Protein AF-A0A0C1K134-F1 (afdb_monomer_lite)

Foldseek 3Di:
DDDDDPPVPDDPVVVLVVLVVCVPDDPVRVVVVVVVVVVCPPCVVVDDDLLVVLVSPDPVCNVVVVVVLVVVLVVLVVDDDDPDDDADLVNSLVNLLSQCLVCVVVVPVVSNLVSLLVLLSSLVSVLDLLSLLLSLLSLLLSLQPDDPVVNVVSLVSLLSSLQSLLVVLVWDRDDSVVSSVLLVCLLVLLVVLVVVLVVLVVVCPDDHDPVSVLVSLQVLLVSVLVSLVVLLVVLCNGHPDQPFFKFKKWWDCSLVSNDDSFDETFMFMAGADDDPVNVSNVVSSLSSSQSSQSSSSQDHSLLSLDPSCVSSVDDRPRGHRGYHHFGLNDQLDTQSGQCRNVPDDGRHYHLLVLLCCLAADPVRHHNCVVRVCSNVGLQRIDTRDTDVVSVVSSVVSNVVRVVVVVVVVVVVVVD

Sequence (415 aa):
MRPIYPLTTLPLEIFQQIFYSFSKLTEGELRKILDVRSCARVFTQHMPNNVKFLQLYQPEKVQSYLDKLSNYLDKTLSSSGENNTFLSVDRLEEDYTHVLKLAIQKEDPIQIRLCIEKLGDIYLIKGTTQTLLQAAGLYNYALHDSTSEEQAIIKEKLSKVEILLSKACKGEPVDILIIKKQFENNREGLKKFRDEIEKKIQTLGSDPSSEEVRELFGEITQQIKILFRYLTIQVFDNLGPPPCEYAMLGFGSLAREEMTPYSDLEFGILIQEDTGENREYFKCFTTLLHLKVINLGETILPALDIPCIRKANFFDSVTPRGFAFDGEGVQGKGCKTPFGNRQTFELIQTPEKMAQYVGKDEKGKWWHEKEPHLPMELLTFTHLLGNLALTKEYREALKKNLIFIAKKASLFANT

pLDDT: mean 82.47, std 19.14, range [28.52, 98.75]

Structure (mmCIF, N/CA/C/O backbone):
data_AF-A0A0C1K134-F1
#
_entry.id   AF-A0A0C1K134-F1
#
loop_
_atom_site.group_PDB
_atom_site.id
_atom_site.type_symbol
_atom_site.label_atom_id
_atom_site.label_alt_id
_atom_site.label_comp_id
_atom_site.label_asym_id
_atom_site.label_entity_id
_atom_site.label_seq_id
_atom_site.pdbx_PDB_ins_code
_atom_site.Cartn_x
_atom_site.Cartn_y
_atom_site.Cartn_z
_atom_site.occupancy
_atom_site.B_iso_or_equiv
_atom_site.auth_seq_id
_atom_site.auth_comp_id
_atom_site.auth_asym_id
_atom_site.auth_atom_id
_atom_site.pdbx_PDB_model_num
ATOM 1 N N . MET A 1 1 ? -65.661 -17.838 10.393 1.00 34.66 1 MET A N 1
ATOM 2 C CA . MET A 1 1 ? -65.238 -16.443 10.147 1.00 34.66 1 MET A CA 1
ATOM 3 C C . MET A 1 1 ? -63.901 -16.220 10.838 1.00 34.66 1 MET A C 1
ATOM 5 O O . MET A 1 1 ? -63.856 -16.262 12.058 1.00 34.66 1 MET A O 1
ATOM 9 N N . ARG A 1 2 ? -62.804 -16.091 10.082 1.00 28.52 2 ARG A N 1
ATOM 10 C CA . ARG A 1 2 ? -61.510 -15.630 10.614 1.00 28.52 2 ARG A CA 1
ATOM 11 C C . ARG A 1 2 ? -61.430 -14.121 10.366 1.00 28.52 2 ARG A C 1
ATOM 13 O O . ARG A 1 2 ? -61.712 -13.732 9.233 1.00 28.52 2 ARG A O 1
ATOM 20 N N . PRO A 1 3 ? -61.063 -13.280 11.344 1.00 38.12 3 PRO A N 1
ATOM 21 C CA . PRO A 1 3 ? -60.779 -11.888 11.049 1.00 38.12 3 PRO A CA 1
ATOM 22 C C . PRO A 1 3 ? -59.442 -11.810 10.307 1.00 38.12 3 PRO A C 1
ATOM 24 O O . PRO A 1 3 ? -58.413 -12.269 10.800 1.00 38.12 3 PRO A O 1
ATOM 27 N N . ILE A 1 4 ? -59.487 -11.254 9.099 1.00 40.88 4 ILE A N 1
ATOM 28 C CA . ILE A 1 4 ? -58.330 -10.850 8.305 1.00 40.88 4 ILE A CA 1
ATOM 29 C C . ILE A 1 4 ? -58.172 -9.352 8.553 1.00 40.88 4 ILE A C 1
ATOM 31 O O . ILE A 1 4 ? -58.860 -8.547 7.937 1.00 40.88 4 ILE A O 1
ATOM 35 N N . TYR A 1 5 ? -57.282 -8.985 9.466 1.00 39.69 5 TYR A N 1
ATOM 36 C CA . TYR A 1 5 ? -56.661 -7.666 9.440 1.00 39.69 5 TYR A CA 1
ATOM 37 C C . TYR A 1 5 ? -55.165 -7.903 9.268 1.00 39.69 5 TYR A C 1
ATOM 39 O O . TYR A 1 5 ? -54.507 -8.346 10.213 1.00 39.69 5 TYR A O 1
ATOM 47 N N . PRO A 1 6 ? -54.612 -7.715 8.059 1.00 47.97 6 PRO A N 1
ATOM 48 C CA . PRO A 1 6 ? -53.181 -7.803 7.886 1.00 47.97 6 PRO A CA 1
ATOM 49 C C . PRO A 1 6 ? -52.570 -6.589 8.591 1.00 47.97 6 PRO A C 1
ATOM 51 O O . PRO A 1 6 ? -52.974 -5.450 8.368 1.00 47.97 6 PRO A O 1
ATOM 54 N N . LEU A 1 7 ? -51.574 -6.833 9.444 1.00 42.62 7 LEU A N 1
ATOM 55 C CA . LEU A 1 7 ? -50.793 -5.810 10.161 1.00 42.62 7 LEU A CA 1
ATOM 56 C C . LEU A 1 7 ? -50.181 -4.730 9.237 1.00 42.62 7 LEU A C 1
ATOM 58 O O . LEU A 1 7 ? -49.643 -3.738 9.715 1.00 42.62 7 LEU A O 1
ATOM 62 N N . THR A 1 8 ? -50.278 -4.909 7.919 1.00 41.19 8 THR A N 1
ATOM 63 C CA . THR A 1 8 ? -49.861 -3.988 6.859 1.00 41.19 8 THR A CA 1
ATOM 64 C C . THR A 1 8 ? -50.733 -2.737 6.726 1.00 41.19 8 THR A C 1
ATOM 66 O O . THR A 1 8 ? -50.369 -1.851 5.965 1.00 41.19 8 THR A O 1
ATOM 69 N N . THR A 1 9 ? -51.876 -2.640 7.415 1.00 43.28 9 THR A N 1
ATOM 70 C CA . THR A 1 9 ? -52.763 -1.457 7.358 1.00 43.28 9 THR A CA 1
ATOM 71 C C . THR A 1 9 ? -52.692 -0.572 8.604 1.00 43.28 9 THR A C 1
ATOM 73 O O . THR A 1 9 ? -53.527 0.316 8.768 1.00 43.28 9 THR A O 1
ATOM 76 N N . LEU A 1 10 ? -51.750 -0.824 9.518 1.00 45.88 10 LEU A N 1
ATOM 77 C CA . LEU A 1 10 ? -51.631 -0.036 10.744 1.00 45.88 10 LEU A CA 1
ATOM 78 C C . LEU A 1 10 ? -50.972 1.335 10.473 1.00 45.88 10 LEU A C 1
ATOM 80 O O . LEU A 1 10 ? -49.941 1.381 9.799 1.00 45.88 10 LEU A O 1
ATOM 84 N N . PRO A 1 11 ? -51.522 2.439 11.019 1.00 48.72 11 PRO A N 1
ATOM 85 C CA . PRO A 1 11 ? -50.916 3.769 10.953 1.00 48.72 11 PRO A CA 1
ATOM 86 C C . PRO A 1 11 ? -49.508 3.815 11.561 1.00 48.72 11 PRO A C 1
ATOM 88 O O . PRO A 1 11 ? -49.197 3.080 12.505 1.00 48.72 11 PRO A O 1
ATOM 91 N N . LEU A 1 12 ? -48.663 4.717 11.051 1.00 44.84 12 LEU A N 1
ATOM 92 C CA . LEU A 1 12 ? -47.276 4.892 11.498 1.00 44.84 12 LEU A CA 1
ATOM 93 C C . LEU A 1 12 ? -47.184 5.189 13.006 1.00 44.84 12 LEU A C 1
ATOM 95 O O . LEU A 1 12 ? -46.259 4.706 13.661 1.00 44.84 12 LEU A O 1
ATOM 99 N N . GLU A 1 13 ? -48.159 5.905 13.579 1.00 45.44 13 GLU A N 1
ATOM 100 C CA . GLU A 1 13 ? -48.188 6.199 15.017 1.00 45.44 13 GLU A CA 1
ATOM 101 C C . GLU A 1 13 ? -48.398 4.933 15.868 1.00 45.44 13 GLU A C 1
ATOM 103 O O . GLU A 1 13 ? -47.839 4.816 16.961 1.00 45.44 13 GLU A O 1
ATOM 108 N N . ILE A 1 14 ? -49.143 3.942 15.361 1.00 49.22 14 ILE A N 1
ATOM 109 C CA . ILE A 1 14 ? -49.343 2.658 16.053 1.00 49.22 14 ILE A CA 1
ATOM 110 C C . ILE A 1 14 ? -48.070 1.814 15.996 1.00 49.22 14 ILE A C 1
ATOM 112 O O . ILE A 1 14 ? -47.698 1.196 16.993 1.00 49.22 14 ILE A O 1
ATOM 116 N N . PHE A 1 15 ? -47.344 1.832 14.875 1.00 48.91 15 PHE A N 1
ATOM 117 C CA . PHE A 1 15 ? -46.027 1.198 14.809 1.00 48.91 15 PHE A CA 1
ATOM 118 C C . PHE A 1 15 ? -45.049 1.827 15.805 1.00 48.91 15 PHE A C 1
ATOM 120 O O . PHE A 1 15 ? -44.388 1.099 16.541 1.00 48.91 15 PHE A O 1
ATOM 127 N N . GLN A 1 16 ? -44.994 3.157 15.895 1.00 44.03 16 GLN A N 1
ATOM 128 C CA . GLN A 1 16 ? -44.152 3.851 16.874 1.00 44.03 16 GLN A CA 1
ATOM 129 C C . GLN A 1 16 ? -44.512 3.464 18.317 1.00 44.03 16 GLN A C 1
ATOM 131 O O . GLN A 1 16 ? -43.620 3.145 19.099 1.00 44.03 16 GLN A O 1
ATOM 136 N N . GLN A 1 17 ? -45.802 3.388 18.654 1.00 46.78 17 GLN A N 1
ATOM 137 C CA . GLN A 1 17 ? -46.289 2.913 19.959 1.00 46.78 17 GLN A CA 1
ATOM 138 C C . GLN A 1 17 ? -45.878 1.459 20.258 1.00 46.78 17 GLN A C 1
ATOM 140 O O . GLN A 1 17 ? -45.446 1.155 21.372 1.00 46.78 17 GLN A O 1
ATOM 145 N N . ILE A 1 18 ? -45.930 0.564 19.263 1.00 50.16 18 ILE A N 1
ATOM 146 C CA . ILE A 1 18 ? -45.438 -0.820 19.387 1.00 50.16 18 ILE A CA 1
ATOM 147 C C . ILE A 1 18 ? -43.929 -0.826 19.677 1.00 50.16 18 ILE A C 1
ATOM 149 O O . ILE A 1 18 ? -43.482 -1.547 20.568 1.00 50.16 18 ILE A O 1
ATOM 153 N N . PHE A 1 19 ? -43.141 0.022 19.012 1.00 46.84 19 PHE A N 1
ATOM 154 C CA . PHE A 1 19 ? -41.707 0.148 19.295 1.00 46.84 19 PHE A CA 1
ATOM 155 C C . PHE A 1 19 ? -41.415 0.711 20.691 1.00 46.84 19 PHE A C 1
ATOM 157 O O . PHE A 1 19 ? -40.541 0.188 21.383 1.00 46.84 19 PHE A O 1
ATOM 164 N N . TYR A 1 20 ? -42.183 1.699 21.156 1.00 44.06 20 TYR A N 1
ATOM 165 C CA . TYR A 1 20 ? -42.100 2.187 22.536 1.00 44.06 20 TYR A CA 1
ATOM 166 C C . TYR A 1 20 ? -42.473 1.107 23.562 1.00 44.06 20 TYR A C 1
ATOM 168 O O . TYR A 1 20 ? -41.906 1.082 24.656 1.00 44.06 20 TYR A O 1
ATOM 176 N N . SER A 1 21 ? -43.356 0.164 23.216 1.00 45.47 21 SER A N 1
ATOM 177 C CA . SER A 1 21 ? -43.735 -0.954 24.093 1.00 45.47 21 SER A CA 1
ATOM 178 C C . SER A 1 21 ? -42.621 -1.995 24.291 1.00 45.47 21 SER A C 1
ATOM 180 O O . SER A 1 21 ? -42.591 -2.676 25.318 1.00 45.47 21 SER A O 1
ATOM 182 N N . PHE A 1 22 ? -41.633 -2.055 23.386 1.00 46.41 22 PHE A N 1
ATOM 183 C CA . PHE A 1 22 ? -40.455 -2.923 23.527 1.00 46.41 22 PHE A CA 1
ATOM 184 C C . PHE A 1 22 ? -39.485 -2.473 24.625 1.00 46.41 22 PHE A C 1
ATOM 186 O O . PHE A 1 22 ? -38.581 -3.219 25.000 1.00 46.41 22 PHE A O 1
ATOM 193 N N . SER A 1 23 ? -39.701 -1.288 25.203 1.00 41.72 23 SER A N 1
ATOM 194 C CA . SER A 1 23 ? -38.971 -0.796 26.376 1.00 41.72 23 SER A CA 1
ATOM 195 C C . SER A 1 23 ? -39.086 -1.702 27.609 1.00 41.72 23 SER A C 1
ATOM 197 O O . SER A 1 23 ? -38.217 -1.621 28.476 1.00 41.72 23 SER A O 1
ATOM 199 N N . LYS A 1 24 ? -40.110 -2.566 27.668 1.00 44.62 24 LYS A N 1
ATOM 200 C CA . LYS A 1 24 ? -40.411 -3.462 28.797 1.00 44.62 24 LYS A CA 1
ATOM 201 C C . LYS A 1 24 ? -40.042 -4.930 28.565 1.00 44.62 24 LYS A C 1
ATOM 203 O O . LYS A 1 24 ? -40.289 -5.750 29.443 1.00 44.62 24 LYS A O 1
ATOM 208 N N . LEU A 1 25 ? -39.497 -5.272 27.398 1.00 44.22 25 LEU A N 1
ATOM 209 C CA . LEU A 1 25 ? -39.199 -6.662 27.068 1.00 44.22 25 LEU A CA 1
ATOM 210 C C . LEU A 1 25 ? -37.908 -7.145 27.722 1.00 44.22 25 LEU A C 1
ATOM 212 O O . LEU A 1 25 ? -36.892 -6.448 27.743 1.00 44.22 25 LEU A O 1
ATOM 216 N N . THR A 1 26 ? -37.949 -8.383 28.199 1.00 44.75 26 THR A N 1
ATOM 217 C CA . THR A 1 26 ? -36.784 -9.106 28.704 1.00 44.75 26 THR A CA 1
ATOM 218 C C . THR A 1 26 ? -35.901 -9.602 27.554 1.00 44.75 26 THR A C 1
ATOM 220 O O . THR A 1 26 ? -36.323 -9.716 26.400 1.00 44.75 26 THR A O 1
ATOM 223 N N . GLU A 1 27 ? -34.645 -9.933 27.859 1.00 41.38 27 GLU A N 1
ATOM 224 C CA . GLU A 1 27 ? -33.652 -10.355 26.861 1.00 41.38 27 GLU A CA 1
ATOM 225 C C . GLU A 1 27 ? -34.087 -11.596 26.056 1.00 41.38 27 GLU A C 1
ATOM 227 O O . GLU A 1 27 ? -33.832 -11.681 24.855 1.00 41.38 27 GLU A O 1
ATOM 232 N N . GLY A 1 28 ? -34.826 -12.524 26.676 1.00 42.44 28 GLY A N 1
ATOM 233 C CA . GLY A 1 28 ? -35.388 -13.695 25.996 1.00 42.44 28 GLY A CA 1
ATOM 234 C C . GLY A 1 28 ? -36.547 -13.372 25.043 1.00 42.44 28 GLY A C 1
ATOM 235 O O . GLY A 1 28 ? -36.725 -14.054 24.033 1.00 42.44 28 GLY A O 1
ATOM 236 N N . GLU A 1 29 ? -37.317 -12.321 25.318 1.00 43.91 29 GLU A N 1
ATOM 237 C CA . GLU A 1 29 ? -38.453 -11.899 24.487 1.00 43.91 29 GLU A CA 1
ATOM 238 C C . GLU A 1 29 ? -37.990 -11.103 23.265 1.00 43.91 29 GLU A C 1
ATOM 240 O O . GLU A 1 29 ? -38.474 -11.330 22.156 1.00 43.91 29 GLU A O 1
ATOM 245 N N . LEU A 1 30 ? -36.967 -10.261 23.438 1.00 43.69 30 LEU A N 1
ATOM 246 C CA . LEU A 1 30 ? -36.239 -9.634 22.331 1.00 43.69 30 LEU A CA 1
ATOM 247 C C . LEU A 1 30 ? -35.656 -10.690 21.381 1.00 43.69 30 LEU A C 1
ATOM 249 O O . LEU A 1 30 ? -35.771 -10.556 20.163 1.00 43.69 30 LEU A O 1
ATOM 253 N N . ARG A 1 31 ? -35.109 -11.783 21.929 1.00 44.19 31 ARG A N 1
ATOM 254 C CA . ARG A 1 31 ? -34.548 -12.904 21.159 1.00 44.19 31 ARG A CA 1
ATOM 255 C C . ARG A 1 31 ? -35.595 -13.604 20.286 1.00 44.19 31 ARG A C 1
ATOM 257 O O . ARG A 1 31 ? -35.337 -13.843 19.111 1.00 44.19 31 ARG A O 1
ATOM 264 N N . LYS A 1 32 ? -36.802 -13.837 20.814 1.00 44.88 32 LYS A N 1
ATOM 265 C CA . LYS A 1 32 ? -37.927 -14.412 20.051 1.00 44.88 32 LYS A CA 1
ATOM 266 C C . LYS A 1 32 ? -38.409 -13.490 18.929 1.00 44.88 32 LYS A C 1
ATOM 268 O O . LYS A 1 32 ? -38.759 -13.970 17.858 1.00 44.88 32 LYS A O 1
ATOM 273 N N . ILE A 1 33 ? -38.400 -12.172 19.134 1.00 45.81 33 ILE A N 1
ATOM 274 C CA . ILE A 1 33 ? -38.768 -11.197 18.091 1.00 45.81 33 ILE A CA 1
ATOM 275 C C . ILE A 1 33 ? -37.722 -11.168 16.970 1.00 45.81 33 ILE A C 1
ATOM 277 O O . ILE A 1 33 ? -38.082 -11.083 15.797 1.00 45.81 33 ILE A O 1
ATOM 281 N N . LEU A 1 34 ? -36.436 -11.272 17.316 1.00 41.12 34 LEU A N 1
ATOM 282 C CA . LEU A 1 34 ? -35.342 -11.392 16.350 1.00 41.12 34 LEU A CA 1
ATOM 283 C C . LEU A 1 34 ? -35.409 -12.709 15.559 1.00 41.12 34 LEU A C 1
ATOM 285 O O . LEU A 1 34 ? -35.195 -12.680 14.351 1.00 41.12 34 LEU A O 1
ATOM 289 N N . ASP A 1 35 ? -35.797 -13.822 16.185 1.00 42.62 35 ASP A N 1
ATOM 290 C CA . ASP A 1 35 ? -36.069 -15.085 15.480 1.00 42.62 35 ASP A CA 1
ATOM 291 C C . ASP A 1 35 ? -37.264 -14.959 14.526 1.00 42.62 35 ASP A C 1
ATOM 293 O O . ASP A 1 35 ? -37.203 -15.408 13.382 1.00 42.62 35 ASP A O 1
ATOM 297 N N . VAL A 1 36 ? -38.326 -14.251 14.920 1.00 38.44 36 VAL A N 1
ATOM 298 C CA . VAL A 1 36 ? -39.474 -13.966 14.042 1.00 38.44 36 VAL A CA 1
ATOM 299 C C . VAL A 1 36 ? -39.075 -13.097 12.832 1.00 38.44 36 VAL A C 1
ATOM 301 O O . VAL A 1 36 ? -39.694 -13.226 11.772 1.00 38.44 36 VAL A O 1
ATOM 304 N N . ARG A 1 37 ? -37.992 -12.295 12.907 1.00 42.72 37 ARG A N 1
ATOM 305 C CA . ARG A 1 37 ? -37.439 -11.554 11.745 1.00 42.72 37 ARG A CA 1
ATOM 306 C C . ARG A 1 37 ? -36.938 -12.474 10.632 1.00 42.72 37 ARG A C 1
ATOM 308 O O . ARG A 1 37 ? -36.962 -12.060 9.476 1.00 42.72 37 ARG A O 1
ATOM 315 N N . SER A 1 38 ? -36.525 -13.702 10.950 1.00 40.31 38 SER A N 1
ATOM 316 C CA . SER A 1 38 ? -36.145 -14.694 9.934 1.00 40.31 38 SER A CA 1
ATOM 317 C C . SER A 1 38 ? -37.361 -15.249 9.175 1.00 40.31 38 SER A C 1
ATOM 319 O O . SER A 1 38 ? -37.259 -15.571 7.993 1.00 40.31 38 SER A O 1
ATOM 321 N N . CYS A 1 39 ? -38.539 -15.256 9.811 1.00 35.00 39 CYS A N 1
ATOM 322 C CA . CYS A 1 39 ? -39.784 -15.771 9.237 1.00 35.00 39 CYS A CA 1
ATOM 323 C C . CYS A 1 39 ? -40.642 -14.714 8.523 1.00 35.00 39 CYS A C 1
ATOM 325 O O . CYS A 1 39 ? -41.522 -15.073 7.741 1.00 35.00 39 CYS A O 1
ATOM 327 N N . ALA A 1 40 ? -40.430 -13.416 8.759 1.00 37.66 40 ALA A N 1
ATOM 328 C CA . ALA A 1 40 ? -41.406 -12.396 8.382 1.00 37.66 40 ALA A CA 1
ATOM 329 C C . ALA A 1 40 ? -40.866 -11.380 7.357 1.00 37.66 40 ALA A C 1
ATOM 331 O O . ALA A 1 40 ? -40.660 -10.201 7.644 1.00 37.66 40 ALA A O 1
ATOM 332 N N . ARG A 1 41 ? -40.734 -11.844 6.105 1.00 39.28 41 ARG A N 1
ATOM 333 C CA . ARG A 1 41 ? -40.429 -11.061 4.881 1.00 39.28 41 ARG A CA 1
ATOM 334 C C . ARG A 1 41 ? -41.335 -9.832 4.652 1.00 39.28 41 ARG A C 1
ATOM 336 O O . ARG A 1 41 ? -41.020 -8.976 3.837 1.00 39.28 41 ARG A O 1
ATOM 343 N N . VAL A 1 42 ? -42.466 -9.754 5.356 1.00 38.84 42 VAL A N 1
ATOM 344 C CA . VAL A 1 42 ? -43.475 -8.686 5.250 1.00 38.84 42 VAL A CA 1
ATOM 345 C C . VAL A 1 42 ? -43.126 -7.466 6.123 1.00 38.84 42 VAL A C 1
ATOM 347 O O . VAL A 1 42 ? -43.476 -6.342 5.775 1.00 38.84 42 VAL A O 1
ATOM 350 N N . PHE A 1 43 ? -42.375 -7.642 7.218 1.00 39.88 43 PHE A N 1
ATOM 351 C CA . PHE A 1 43 ? -41.983 -6.526 8.099 1.00 39.88 43 PHE A CA 1
ATOM 352 C C . PHE A 1 43 ? -40.785 -5.730 7.573 1.00 39.88 43 PHE A C 1
ATOM 354 O O . PHE A 1 43 ? -40.570 -4.593 7.985 1.00 39.88 43 PHE A O 1
ATOM 361 N N . THR A 1 44 ? -40.014 -6.294 6.644 1.00 41.16 44 THR A N 1
ATOM 362 C CA . THR A 1 44 ? -38.781 -5.696 6.113 1.00 41.16 44 THR A CA 1
ATOM 363 C C . THR A 1 44 ? -39.036 -4.411 5.318 1.00 41.16 44 THR A C 1
ATOM 365 O O . THR A 1 44 ? -38.167 -3.551 5.274 1.00 41.16 44 THR A O 1
ATOM 368 N N . GLN A 1 45 ? -40.230 -4.246 4.734 1.00 40.97 45 GLN A N 1
ATOM 369 C CA . GLN A 1 45 ? -40.600 -3.041 3.975 1.00 40.97 45 GLN A CA 1
ATOM 370 C C . GLN A 1 45 ? -40.995 -1.843 4.857 1.00 40.97 45 GLN A C 1
ATOM 372 O O . GLN A 1 45 ? -40.934 -0.710 4.392 1.00 40.97 45 GLN A O 1
ATOM 377 N N . HIS A 1 46 ? -41.393 -2.083 6.111 1.00 41.50 46 HIS A N 1
ATOM 378 C CA . HIS A 1 46 ? -41.941 -1.054 7.011 1.00 41.50 46 HIS A CA 1
ATOM 379 C C . HIS A 1 46 ? -41.078 -0.840 8.267 1.00 41.50 46 HIS A C 1
ATOM 381 O O . HIS A 1 46 ? -41.330 0.076 9.047 1.00 41.50 46 HIS A O 1
ATOM 387 N N . MET A 1 47 ? -40.049 -1.671 8.468 1.00 42.03 47 MET A N 1
ATOM 388 C CA . MET A 1 47 ? -39.062 -1.496 9.530 1.00 42.03 47 MET A CA 1
ATOM 389 C C . MET A 1 47 ? -38.139 -0.312 9.204 1.00 42.03 47 MET A C 1
ATOM 391 O O . MET A 1 47 ? -37.582 -0.261 8.103 1.00 42.03 47 MET A O 1
ATOM 395 N N . PRO A 1 48 ? -37.928 0.629 10.145 1.00 45.88 48 PRO A N 1
ATOM 396 C CA . PRO A 1 48 ? -36.865 1.611 10.003 1.00 45.88 48 PRO A CA 1
ATOM 397 C C . PRO A 1 48 ? -35.530 0.889 9.783 1.00 45.88 48 PRO A C 1
ATOM 399 O O . PRO A 1 48 ? -35.251 -0.111 10.444 1.00 45.88 48 PRO A O 1
ATOM 402 N N . ASN A 1 49 ? -34.705 1.385 8.854 1.00 50.84 49 ASN A N 1
ATOM 403 C CA . ASN A 1 49 ? -33.350 0.856 8.681 1.00 50.84 49 ASN A CA 1
ATOM 404 C C . ASN A 1 49 ? -32.571 0.947 10.008 1.00 50.84 49 ASN A C 1
ATOM 406 O O . ASN A 1 49 ? -32.935 1.739 10.878 1.00 50.84 49 ASN A O 1
ATOM 410 N N . ASN A 1 50 ? -31.505 0.160 10.182 1.00 51.09 50 ASN A N 1
ATOM 411 C CA . ASN A 1 50 ? -30.780 0.094 11.460 1.00 51.09 50 ASN A CA 1
ATOM 412 C C . ASN A 1 50 ? -30.336 1.483 11.970 1.00 51.09 50 ASN A C 1
ATOM 414 O O . ASN A 1 50 ? -30.335 1.703 13.175 1.00 51.09 50 ASN A O 1
ATOM 418 N N . VAL A 1 51 ? -30.076 2.454 11.080 1.00 48.62 51 VAL A N 1
ATOM 419 C CA . VAL A 1 51 ? -29.853 3.871 11.447 1.00 48.62 51 VAL A CA 1
ATOM 420 C C . VAL A 1 51 ? -31.090 4.505 12.084 1.00 48.62 51 VAL A C 1
ATOM 422 O O . VAL A 1 51 ? -30.988 5.017 13.192 1.00 48.62 51 VAL A O 1
ATOM 425 N N . LYS A 1 52 ? -32.266 4.446 11.448 1.00 50.66 52 LYS A N 1
ATOM 426 C CA . LYS A 1 52 ? -33.513 4.940 12.049 1.00 50.66 52 LYS A CA 1
ATOM 427 C C . LYS A 1 52 ? -33.870 4.164 13.317 1.00 50.66 52 LYS A C 1
ATOM 429 O O . LYS A 1 52 ? -34.377 4.765 14.249 1.00 50.66 52 LYS A O 1
ATOM 434 N N . PHE A 1 53 ? -33.598 2.860 13.386 1.00 55.66 53 PHE A N 1
ATOM 435 C CA . PHE A 1 53 ? -33.798 2.080 14.607 1.00 55.66 53 PHE A CA 1
ATOM 436 C C . PHE A 1 53 ? -32.904 2.597 15.738 1.00 55.66 53 PHE A C 1
ATOM 438 O O . PHE A 1 53 ? -33.430 2.888 16.799 1.00 55.66 53 PHE A O 1
ATOM 445 N N . LEU A 1 54 ? -31.603 2.800 15.509 1.00 53.16 54 LEU A N 1
ATOM 446 C CA . LEU A 1 54 ? -30.669 3.363 16.496 1.00 53.16 54 LEU A CA 1
ATOM 447 C C . LEU A 1 54 ? -30.979 4.825 16.862 1.00 53.16 54 LEU A C 1
ATOM 449 O O . LEU A 1 54 ? -30.707 5.235 17.983 1.00 53.16 54 LEU A O 1
ATOM 453 N N . GLN A 1 55 ? -31.552 5.605 15.941 1.00 54.44 55 GLN A N 1
ATOM 454 C CA . GLN A 1 55 ? -32.043 6.964 16.205 1.00 54.44 55 GLN A CA 1
ATOM 455 C C . GLN A 1 55 ? -33.344 6.971 17.031 1.00 54.44 55 GLN A C 1
ATOM 457 O O . GLN A 1 55 ? -33.558 7.888 17.819 1.00 54.44 55 GLN A O 1
ATOM 462 N N . LEU A 1 56 ? -34.221 5.975 16.840 1.00 49.50 56 LEU A N 1
ATOM 463 C CA . LEU A 1 56 ? -35.508 5.830 17.537 1.00 49.50 56 LEU A CA 1
ATOM 464 C C . LEU A 1 56 ? -35.380 5.077 18.875 1.00 49.50 56 LEU A C 1
ATOM 466 O O . LEU A 1 56 ? -36.209 5.258 19.766 1.00 49.50 56 LEU A O 1
ATOM 470 N N . TYR A 1 57 ? -34.360 4.230 19.027 1.00 48.09 57 TYR A N 1
ATOM 471 C CA . TYR A 1 57 ? -33.992 3.599 20.290 1.00 48.09 57 TYR A CA 1
ATOM 472 C C . TYR A 1 57 ? -33.316 4.647 21.180 1.00 48.09 57 TYR A C 1
ATOM 474 O O . TYR A 1 57 ? -32.391 5.328 20.750 1.00 48.09 57 TYR A O 1
ATOM 482 N N . GLN A 1 58 ? -33.797 4.792 22.417 1.00 51.22 58 GLN A N 1
ATOM 483 C CA . GLN A 1 58 ? -33.342 5.818 23.361 1.00 51.22 58 GLN A CA 1
ATOM 484 C C . GLN A 1 58 ? -31.800 5.936 23.429 1.00 51.22 58 GLN A C 1
ATOM 486 O O . GLN A 1 58 ? -31.129 4.901 23.501 1.00 51.22 58 GLN A O 1
ATOM 491 N N . PRO A 1 59 ? -31.236 7.162 23.505 1.00 52.31 59 PRO A N 1
ATOM 492 C CA . PRO A 1 59 ? -29.790 7.404 23.606 1.00 52.31 59 PRO A CA 1
ATOM 493 C C . PRO A 1 59 ? -29.093 6.580 24.700 1.00 52.31 59 PRO A C 1
ATOM 495 O O . PRO A 1 59 ? -27.980 6.102 24.503 1.00 52.31 59 PRO A O 1
ATOM 498 N N . GLU A 1 60 ? -29.785 6.339 25.816 1.00 53.16 60 GLU A N 1
ATOM 499 C CA . GLU A 1 60 ? -29.305 5.582 26.982 1.00 53.16 60 GLU A CA 1
ATOM 500 C C . GLU A 1 60 ? -28.987 4.104 26.681 1.00 53.16 60 GLU A C 1
ATOM 502 O O . GLU A 1 60 ? -28.199 3.481 27.388 1.00 53.16 60 GLU A O 1
ATOM 507 N N . LYS A 1 61 ? -29.571 3.517 25.626 1.00 55.66 61 LYS A N 1
ATOM 508 C CA . LYS A 1 61 ? -29.388 2.095 25.276 1.00 55.66 61 LYS A CA 1
ATOM 509 C C . LYS A 1 61 ? -28.353 1.857 24.175 1.00 55.66 61 LYS A C 1
ATOM 511 O O . LYS A 1 61 ? -27.989 0.704 23.944 1.00 55.66 61 LYS A O 1
ATOM 516 N N . VAL A 1 62 ? -27.868 2.912 23.513 1.00 60.25 62 VAL A N 1
ATOM 517 C CA . VAL A 1 62 ? -26.853 2.802 22.450 1.00 60.25 62 VAL A CA 1
ATOM 518 C C . VAL A 1 62 ? -25.551 2.246 23.016 1.00 60.25 62 VAL A C 1
ATOM 520 O O . VAL A 1 62 ? -25.010 1.305 22.446 1.00 60.25 62 VAL A O 1
ATOM 523 N N . GLN A 1 63 ? -25.104 2.737 24.176 1.00 64.44 63 GLN A N 1
ATOM 524 C CA . GLN A 1 63 ? -23.889 2.231 24.816 1.00 64.44 63 GLN A CA 1
ATOM 525 C C . GLN A 1 63 ? -24.010 0.741 25.153 1.00 64.44 63 GLN A C 1
ATOM 527 O O . GLN A 1 63 ? -23.169 -0.048 24.747 1.00 64.44 63 GLN A O 1
ATOM 532 N N . SER A 1 64 ? -25.123 0.323 25.765 1.00 64.12 64 SER A N 1
ATOM 533 C CA . SER A 1 64 ? -25.372 -1.094 26.065 1.00 64.12 64 SER A CA 1
ATOM 534 C C . SER A 1 64 ? -25.368 -1.978 24.810 1.00 64.12 64 SER A C 1
ATOM 536 O O . SER A 1 64 ? -24.905 -3.118 24.850 1.00 64.12 64 SER A O 1
ATOM 538 N N . TYR A 1 65 ? -25.869 -1.472 23.679 1.00 63.06 65 TYR A N 1
ATOM 539 C CA . TYR A 1 65 ? -25.793 -2.172 22.398 1.00 63.06 65 TYR A CA 1
ATOM 540 C C . TYR A 1 65 ? -24.347 -2.286 21.887 1.00 63.06 65 TYR A C 1
ATOM 542 O O . TYR A 1 65 ? -23.929 -3.374 21.491 1.00 63.06 65 TYR A O 1
ATOM 550 N N . LEU A 1 66 ? -23.568 -1.202 21.953 1.00 65.44 66 LEU A N 1
ATOM 551 C CA . LEU A 1 66 ? -22.150 -1.191 21.578 1.00 65.44 66 LEU A CA 1
ATOM 552 C C . LEU A 1 66 ? -21.309 -2.112 22.464 1.00 65.44 66 LEU A C 1
ATOM 554 O O . LEU A 1 66 ? -20.477 -2.852 21.946 1.00 65.44 66 LEU A O 1
ATOM 558 N N . ASP A 1 67 ? -21.575 -2.143 23.768 1.00 68.88 67 ASP A N 1
ATOM 559 C CA . ASP A 1 67 ? -20.903 -3.035 24.713 1.00 68.88 67 ASP A CA 1
ATOM 560 C C . ASP A 1 67 ? -21.186 -4.503 24.367 1.00 68.88 67 ASP A C 1
ATOM 562 O O . ASP A 1 67 ? -20.294 -5.351 24.420 1.00 68.88 67 ASP A O 1
ATOM 566 N N . LYS A 1 68 ? -22.422 -4.831 23.961 1.00 65.69 68 LYS A N 1
ATOM 567 C CA . LYS A 1 68 ? -22.772 -6.182 23.491 1.00 65.69 68 LYS A CA 1
ATOM 568 C C . LYS A 1 68 ? -22.032 -6.547 22.205 1.00 65.69 68 LYS A C 1
ATOM 570 O O . LYS A 1 68 ? -21.532 -7.669 22.108 1.00 65.69 68 LYS A O 1
ATOM 575 N N . LEU A 1 69 ? -21.946 -5.624 21.246 1.00 65.44 69 LEU A N 1
ATOM 576 C CA . LEU A 1 69 ? -21.190 -5.832 20.008 1.00 65.44 69 LEU A CA 1
ATOM 577 C C . LEU A 1 69 ? -19.689 -6.003 20.281 1.00 65.44 69 LEU A C 1
ATOM 579 O O . LEU A 1 69 ? -19.085 -6.932 19.748 1.00 65.44 69 LEU A O 1
ATOM 583 N N . SER A 1 70 ? -19.101 -5.181 21.155 1.00 70.56 70 SER A N 1
ATOM 584 C CA . SER A 1 70 ? -17.686 -5.303 21.525 1.00 70.56 70 SER A CA 1
ATOM 585 C C . SER A 1 70 ? -17.404 -6.639 22.200 1.00 70.56 70 SER A C 1
ATOM 587 O O . SER A 1 70 ? -16.538 -7.372 21.742 1.00 70.56 70 SER A O 1
ATOM 589 N N . ASN A 1 71 ? -18.193 -7.016 23.212 1.00 67.25 71 ASN A N 1
ATOM 590 C CA . ASN A 1 71 ? -18.040 -8.303 23.897 1.00 67.25 71 ASN A CA 1
ATOM 591 C C . ASN A 1 71 ? -18.124 -9.497 22.933 1.00 67.25 71 ASN A C 1
ATOM 593 O O . ASN A 1 71 ? -17.496 -10.533 23.150 1.00 67.25 71 ASN A O 1
ATOM 597 N N . TYR A 1 72 ? -18.930 -9.380 21.876 1.00 63.56 72 TYR A N 1
ATOM 598 C CA . TYR A 1 72 ? -19.021 -10.396 20.836 1.00 63.56 72 TYR A CA 1
ATOM 599 C C . TYR A 1 72 ? -17.762 -10.450 19.959 1.00 63.56 72 TYR A C 1
ATOM 601 O O . TYR A 1 72 ? -17.246 -11.538 19.686 1.00 63.56 72 TYR A O 1
ATOM 609 N N . LEU A 1 73 ? -17.254 -9.291 19.534 1.00 69.75 73 LEU A N 1
ATOM 610 C CA . LEU A 1 73 ? -16.007 -9.193 18.774 1.00 69.75 73 LEU A CA 1
ATOM 611 C C . LEU A 1 73 ? -14.826 -9.751 19.571 1.00 69.75 73 LEU A C 1
ATOM 613 O O . LEU A 1 73 ? -14.082 -10.576 19.048 1.00 69.75 73 LEU A O 1
ATOM 617 N N . ASP A 1 74 ? -14.712 -9.393 20.849 1.00 72.75 74 ASP A N 1
ATOM 618 C CA . ASP A 1 74 ? -13.618 -9.831 21.719 1.00 72.75 74 ASP A CA 1
ATOM 619 C C . ASP A 1 74 ? -13.621 -11.361 21.902 1.00 72.75 74 ASP A C 1
ATOM 621 O O . ASP A 1 74 ? -12.571 -12.007 21.838 1.00 72.75 74 ASP A O 1
ATOM 625 N N . LYS A 1 75 ? -14.808 -11.978 22.027 1.00 69.38 75 LYS A N 1
ATOM 626 C CA . LYS A 1 75 ? -14.955 -13.446 22.021 1.00 69.38 75 LYS A CA 1
ATOM 627 C C . LYS A 1 75 ? -14.504 -14.065 20.702 1.00 69.38 75 LYS A C 1
ATOM 629 O O . LYS A 1 75 ? -13.787 -15.059 20.724 1.00 69.38 75 LYS A O 1
ATOM 634 N N . THR A 1 76 ? -14.895 -13.467 19.578 1.00 64.88 76 THR A N 1
ATOM 635 C CA . THR A 1 76 ? -14.560 -13.961 18.233 1.00 64.88 76 THR A CA 1
ATOM 636 C C . THR A 1 76 ? -13.054 -13.889 17.963 1.00 64.88 76 THR A C 1
ATOM 638 O O . THR A 1 76 ? -12.491 -14.822 17.400 1.00 64.88 76 THR A O 1
ATOM 641 N N . LEU A 1 77 ? -12.385 -12.823 18.416 1.00 66.12 77 LEU A N 1
ATOM 642 C CA . LEU A 1 77 ? -10.928 -12.667 18.329 1.00 66.12 77 LEU A CA 1
ATOM 643 C C . LEU A 1 77 ? -10.165 -13.663 19.218 1.00 66.12 77 LEU A C 1
ATOM 645 O O . LEU A 1 77 ? -9.031 -14.017 18.902 1.00 66.12 77 LEU A O 1
ATOM 649 N N . SER A 1 78 ? -10.774 -14.102 20.324 1.00 60.91 78 SER A N 1
ATOM 650 C CA . SER A 1 78 ? -10.145 -14.991 21.310 1.00 60.91 78 SER A CA 1
ATOM 651 C C . SER A 1 78 ? -10.355 -16.486 21.023 1.00 60.91 78 SER A C 1
ATOM 653 O O . SER A 1 78 ? -9.563 -17.310 21.475 1.00 60.91 78 SER A O 1
ATOM 655 N N . SER A 1 79 ? -11.412 -16.867 20.296 1.00 57.00 79 SER A N 1
ATOM 656 C CA . SER A 1 79 ? -11.738 -18.271 20.008 1.00 57.00 79 SER A CA 1
ATOM 657 C C . SER A 1 79 ? -11.109 -18.754 18.696 1.00 57.00 79 SER A C 1
ATOM 659 O O . SER A 1 79 ? -11.543 -18.362 17.612 1.00 57.00 79 SER A O 1
ATOM 661 N N . SER A 1 80 ? -10.138 -19.669 18.763 1.00 46.06 80 SER A N 1
ATOM 662 C CA . SER A 1 80 ? -9.629 -20.373 17.581 1.00 46.06 80 SER A CA 1
ATOM 663 C C . SER A 1 80 ? -10.572 -21.521 17.194 1.00 46.06 80 SER A C 1
ATOM 665 O O . SER A 1 80 ? -10.403 -22.650 17.643 1.00 46.06 80 SER A O 1
ATOM 667 N N . GLY A 1 81 ? -11.564 -21.240 16.350 1.00 46.41 81 GLY A N 1
ATOM 668 C CA . GLY A 1 81 ? -12.195 -22.276 15.524 1.00 46.41 81 GLY A CA 1
ATOM 669 C C . GLY A 1 81 ? -13.372 -23.076 16.095 1.00 46.41 81 GLY A C 1
ATOM 670 O O . GLY A 1 81 ? -13.615 -24.171 15.595 1.00 46.41 81 GLY A O 1
ATOM 671 N N . GLU A 1 82 ? -14.165 -22.557 17.034 1.00 38.97 82 GLU A N 1
ATOM 672 C CA . GLU A 1 82 ? -15.466 -23.175 17.348 1.00 38.97 82 GLU A CA 1
ATOM 673 C C . GLU A 1 82 ? -16.632 -22.368 16.768 1.00 38.97 82 GLU A C 1
ATOM 675 O O . GLU A 1 82 ? -17.032 -21.318 17.270 1.00 38.97 82 GLU A O 1
ATOM 680 N N . ASN A 1 83 ? -17.177 -22.903 15.671 1.00 44.66 83 ASN A N 1
ATOM 681 C CA . ASN A 1 83 ? -18.441 -22.506 15.064 1.00 44.66 83 ASN A CA 1
ATOM 682 C C . ASN A 1 83 ? -19.570 -22.621 16.089 1.00 44.66 83 ASN A C 1
ATOM 684 O O . ASN A 1 83 ? -20.132 -23.700 16.260 1.00 44.66 83 ASN A O 1
ATOM 688 N N . ASN A 1 84 ? -19.933 -21.520 16.740 1.00 46.09 84 ASN A N 1
ATOM 689 C CA . ASN A 1 84 ? -21.252 -21.385 17.346 1.00 46.09 84 ASN A CA 1
ATOM 690 C C . ASN A 1 84 ? -21.569 -19.930 17.676 1.00 46.09 84 ASN A C 1
ATOM 692 O O . ASN A 1 84 ? -21.624 -19.556 18.844 1.00 46.09 84 ASN A O 1
ATOM 696 N N . THR A 1 85 ? -21.838 -19.092 16.672 1.00 42.69 85 THR A N 1
ATOM 697 C CA . THR A 1 85 ? -22.353 -17.751 16.966 1.00 42.69 85 THR A CA 1
ATOM 698 C C . THR A 1 85 ? -23.262 -17.148 15.886 1.00 42.69 85 THR A C 1
ATOM 700 O O . THR A 1 85 ? -23.127 -17.341 14.684 1.00 42.69 85 THR A O 1
ATOM 703 N N . PHE A 1 86 ? -24.256 -16.423 16.396 1.00 46.66 86 PHE A N 1
ATOM 704 C CA . PHE A 1 86 ? -25.538 -16.009 15.817 1.00 46.66 86 PHE A CA 1
ATOM 705 C C . PHE A 1 86 ? -25.472 -14.760 14.897 1.00 46.66 86 PHE A C 1
ATOM 707 O O . PHE A 1 86 ? -26.492 -14.344 14.346 1.00 46.66 86 PHE A O 1
ATOM 714 N N . LEU A 1 87 ? -24.294 -14.145 14.716 1.00 55.06 87 LEU A N 1
ATOM 715 C CA . LEU A 1 87 ? -24.068 -12.957 13.875 1.00 55.06 87 LEU A CA 1
ATOM 716 C C . LEU A 1 87 ? -22.871 -13.185 12.940 1.00 55.06 87 LEU A C 1
ATOM 718 O O . LEU A 1 87 ? -21.743 -13.351 13.397 1.00 55.06 87 LEU A O 1
ATOM 722 N N . SER A 1 88 ? -23.102 -13.174 11.624 1.00 76.44 88 SER A N 1
ATOM 723 C CA . SER A 1 88 ? -22.003 -13.236 10.655 1.00 76.44 88 SER A CA 1
ATOM 724 C C . SER A 1 88 ? -21.134 -11.976 10.731 1.00 76.44 88 SER A C 1
ATOM 726 O O . SER A 1 88 ? -21.622 -10.894 11.062 1.00 76.44 88 SER A O 1
ATOM 728 N N . VAL A 1 89 ? -19.852 -12.105 10.380 1.00 81.19 89 VAL A N 1
ATOM 729 C CA . VAL A 1 89 ? -18.896 -10.982 10.298 1.00 81.19 89 VAL A CA 1
ATOM 730 C C . VAL A 1 89 ? -19.440 -9.851 9.413 1.00 81.19 89 VAL A C 1
ATOM 732 O O . VAL A 1 89 ? -19.276 -8.679 9.735 1.00 81.19 89 VAL A O 1
ATOM 735 N N . ASP A 1 90 ? -20.171 -10.189 8.348 1.00 79.81 90 ASP A N 1
ATOM 736 C CA . ASP A 1 90 ? -20.802 -9.197 7.471 1.00 79.81 90 ASP A CA 1
ATOM 737 C C . ASP A 1 90 ? -21.925 -8.413 8.161 1.00 79.81 90 ASP A C 1
ATOM 739 O O . ASP A 1 90 ? -22.047 -7.210 7.949 1.00 79.81 90 ASP A O 1
ATOM 743 N N . ARG A 1 91 ? -22.712 -9.050 9.041 1.00 80.75 91 ARG A N 1
ATOM 744 C CA . ARG A 1 91 ? -23.716 -8.325 9.836 1.00 80.75 91 ARG A CA 1
ATOM 745 C C . ARG A 1 91 ? -23.061 -7.377 10.836 1.00 80.75 91 ARG A C 1
ATOM 747 O O . ARG A 1 91 ? -23.554 -6.273 11.022 1.00 80.75 91 ARG A O 1
ATOM 754 N N . LEU A 1 92 ? -21.940 -7.776 11.442 1.00 83.38 92 LEU A N 1
ATOM 755 C CA . LEU A 1 92 ? -21.175 -6.887 12.322 1.00 83.38 92 LEU A CA 1
ATOM 756 C C . LEU A 1 92 ? -20.633 -5.675 11.561 1.00 83.38 92 LEU A C 1
ATOM 758 O O . LEU A 1 92 ? -20.726 -4.557 12.062 1.00 83.38 92 LEU A O 1
ATOM 762 N N . GLU A 1 93 ? -20.097 -5.879 10.352 1.00 89.75 93 GLU A N 1
ATOM 763 C CA . GLU A 1 93 ? -19.660 -4.775 9.492 1.00 89.75 93 GLU A CA 1
ATOM 764 C C . GLU A 1 93 ? -20.825 -3.827 9.199 1.00 89.75 93 GLU A C 1
ATOM 766 O O . GLU A 1 93 ? -20.678 -2.613 9.337 1.00 89.75 93 GLU A O 1
ATOM 771 N N . GLU A 1 94 ? -21.992 -4.361 8.827 1.00 86.88 94 GLU A N 1
ATOM 772 C CA . GLU A 1 94 ? -23.191 -3.558 8.592 1.00 86.88 94 GLU A CA 1
ATOM 773 C C . GLU A 1 94 ? -23.588 -2.769 9.841 1.00 86.88 94 GLU A C 1
ATOM 775 O O . GLU A 1 94 ? -23.802 -1.561 9.752 1.00 86.88 94 GLU A O 1
ATOM 780 N N . ASP A 1 95 ? -23.654 -3.406 11.006 1.00 82.06 95 ASP A N 1
ATOM 781 C CA . ASP A 1 95 ? -24.042 -2.750 12.253 1.00 82.06 95 ASP A CA 1
ATOM 782 C C . ASP A 1 95 ? -23.064 -1.630 12.630 1.00 82.06 95 ASP A C 1
ATOM 784 O O . ASP A 1 95 ? -23.499 -0.495 12.833 1.00 82.06 95 ASP A O 1
ATOM 788 N N . TYR A 1 96 ? -21.752 -1.880 12.611 1.00 88.88 96 TYR A N 1
ATOM 789 C CA . TYR A 1 96 ? -20.753 -0.835 12.866 1.00 88.88 96 TYR A CA 1
ATOM 790 C C . TYR A 1 96 ? -20.723 0.248 11.780 1.00 88.88 96 TY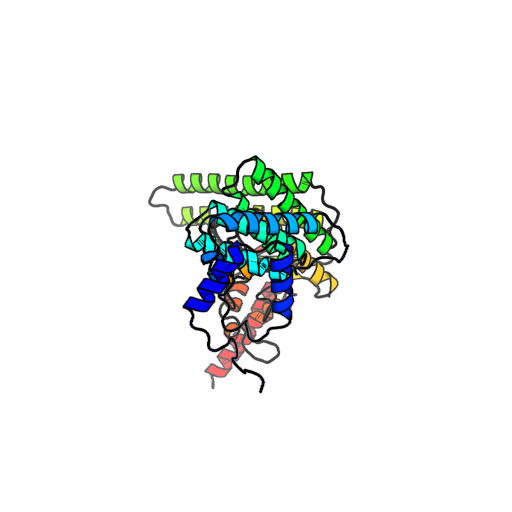R A C 1
ATOM 792 O O . TYR A 1 96 ? -20.474 1.409 12.094 1.00 88.88 96 TYR A O 1
ATOM 800 N N . THR A 1 97 ? -21.064 -0.071 10.527 1.00 90.56 97 THR A N 1
ATOM 801 C CA . THR A 1 97 ? -21.254 0.941 9.472 1.00 90.56 97 THR A CA 1
ATOM 802 C C . THR A 1 97 ? -22.413 1.883 9.814 1.00 90.56 97 THR A C 1
ATOM 804 O O . THR A 1 97 ? -22.323 3.091 9.595 1.00 90.56 97 THR A O 1
ATOM 807 N N . HIS A 1 98 ? -23.516 1.360 10.358 1.00 84.81 98 HIS A N 1
ATOM 808 C CA . HIS A 1 98 ? -24.646 2.183 10.798 1.00 84.81 98 HIS A CA 1
ATOM 809 C C . HIS A 1 98 ? -24.286 3.036 12.022 1.00 84.81 98 HIS A C 1
ATOM 811 O O . HIS A 1 98 ? -24.671 4.205 12.071 1.00 84.81 98 HIS A O 1
ATOM 817 N N . VAL A 1 99 ? -23.526 2.488 12.976 1.00 87.62 99 VAL A N 1
ATOM 818 C CA . VAL A 1 99 ? -23.027 3.260 14.126 1.00 87.62 99 VAL A CA 1
ATOM 819 C C . VAL A 1 99 ? -22.090 4.374 13.659 1.00 87.62 99 VAL A C 1
ATOM 821 O O . VAL A 1 99 ? -22.261 5.513 14.084 1.00 87.62 99 VAL A O 1
ATOM 824 N N . LEU A 1 100 ? -21.173 4.092 12.728 1.00 92.38 100 LEU A N 1
ATOM 825 C CA . LEU A 1 100 ? -20.285 5.097 12.146 1.00 92.38 100 LEU A CA 1
ATOM 826 C C . LEU A 1 100 ? -21.083 6.236 11.493 1.00 92.38 100 LEU A C 1
ATOM 828 O O . LEU A 1 100 ? -20.811 7.400 11.761 1.00 92.38 100 LEU A O 1
ATOM 832 N N . LYS A 1 101 ? -22.127 5.925 10.712 1.00 91.19 101 LYS A N 1
ATOM 833 C CA . LYS A 1 101 ? -23.028 6.948 10.142 1.00 91.19 101 LYS A CA 1
ATOM 834 C C . LYS A 1 101 ? -23.663 7.834 11.209 1.00 91.19 101 LYS A C 1
ATOM 836 O O . LYS A 1 101 ? -23.753 9.043 11.019 1.00 91.19 101 LYS A O 1
ATOM 841 N N . LEU A 1 102 ? -24.126 7.236 12.306 1.00 85.75 102 LEU A N 1
ATOM 842 C CA . LEU A 1 102 ? -24.729 7.982 13.407 1.00 85.75 102 LEU A CA 1
ATOM 843 C C . LEU A 1 102 ? -23.697 8.875 14.108 1.00 85.75 102 LEU A C 1
ATOM 845 O O . LEU A 1 102 ? -24.017 10.011 14.442 1.00 85.75 102 LEU A O 1
ATOM 849 N N . ALA A 1 103 ? -22.476 8.379 14.307 1.00 89.88 103 ALA A N 1
ATOM 850 C CA . ALA A 1 103 ? -21.384 9.137 14.909 1.00 89.88 103 ALA A CA 1
ATOM 851 C C . ALA A 1 103 ? -20.973 10.336 14.037 1.00 89.88 103 ALA A C 1
ATOM 853 O O . ALA A 1 103 ? -20.828 11.438 14.555 1.00 89.88 103 ALA A O 1
ATOM 854 N N . ILE A 1 104 ? -20.903 10.151 12.711 1.00 90.62 104 ILE A N 1
ATOM 855 C CA . ILE A 1 104 ? -20.671 11.232 11.736 1.00 90.62 104 ILE A CA 1
ATOM 856 C C . ILE A 1 104 ? -21.770 12.295 11.828 1.00 90.62 104 ILE A C 1
ATOM 858 O O . ILE A 1 104 ? -21.470 13.478 11.910 1.00 90.62 104 ILE A O 1
ATOM 862 N N . GLN A 1 105 ? -23.046 11.890 11.855 1.00 88.50 105 GLN A N 1
ATOM 863 C CA . GLN A 1 105 ? -24.178 12.824 11.967 1.00 88.50 105 GLN A CA 1
ATOM 864 C C . GLN A 1 105 ? -24.177 13.629 13.267 1.00 88.50 105 GLN A C 1
ATOM 866 O O . GLN A 1 105 ? -24.728 14.725 13.305 1.00 88.50 105 GLN A O 1
ATOM 871 N N . LYS A 1 106 ? -23.622 13.057 14.336 1.00 89.69 106 LYS A N 1
ATOM 872 C CA . LYS A 1 106 ? -23.490 13.705 15.641 1.00 89.69 106 LYS A CA 1
ATOM 873 C C . LYS A 1 106 ? -22.194 14.500 15.789 1.00 89.69 106 LYS A C 1
ATOM 875 O O . LYS A 1 106 ? -22.020 15.110 16.836 1.00 89.69 106 LYS A O 1
ATOM 880 N N . GLU A 1 107 ? -21.311 14.459 14.789 1.00 90.75 107 GLU A N 1
ATOM 881 C CA . GLU A 1 107 ? -19.971 15.050 14.845 1.00 90.75 107 GLU A CA 1
ATOM 882 C C . GLU A 1 107 ? -19.199 14.602 16.102 1.00 90.75 107 GLU A C 1
ATOM 884 O O . GLU A 1 107 ? -18.548 15.399 16.767 1.00 90.75 107 GLU A O 1
ATOM 889 N N . ASP A 1 108 ? -19.303 13.311 16.451 1.00 91.69 108 ASP A N 1
ATOM 890 C CA . ASP A 1 108 ? -18.673 12.725 17.642 1.00 91.69 108 ASP A CA 1
ATOM 891 C C . ASP A 1 108 ? -17.335 12.052 17.271 1.00 91.69 108 ASP A C 1
ATOM 893 O O . ASP A 1 108 ? -17.329 10.889 16.843 1.00 91.69 108 ASP A O 1
ATOM 897 N N . PRO A 1 109 ? -16.187 12.747 17.411 1.00 91.38 109 PRO A N 1
ATOM 898 C CA . PRO A 1 109 ? -14.891 12.229 16.974 1.00 91.38 109 PRO A CA 1
ATOM 899 C C . PRO A 1 109 ? -14.451 10.989 17.762 1.00 91.38 109 PRO A C 1
ATOM 901 O O . PRO A 1 109 ? -13.832 10.088 17.193 1.00 91.38 109 PRO A O 1
ATOM 904 N N . ILE A 1 110 ? -14.814 10.895 19.046 1.00 91.31 110 ILE A N 1
ATOM 905 C CA . ILE A 1 110 ? -14.460 9.758 19.904 1.00 91.31 110 ILE A CA 1
ATOM 906 C C . ILE A 1 110 ? -15.207 8.517 19.420 1.00 91.31 110 ILE A C 1
ATOM 908 O O . ILE A 1 110 ? -14.602 7.466 19.191 1.00 91.31 110 ILE A O 1
ATOM 912 N N . GLN A 1 111 ? -16.518 8.640 19.198 1.00 90.31 111 GLN A N 1
ATOM 913 C CA . GLN A 1 111 ? -17.321 7.527 18.709 1.00 90.31 111 GLN A CA 1
ATOM 914 C C . GLN A 1 111 ? -16.923 7.120 17.284 1.00 90.31 111 GLN A C 1
ATOM 916 O O . GLN A 1 111 ? -16.889 5.923 16.992 1.00 90.31 111 GLN A O 1
ATOM 921 N N . ILE A 1 112 ? -16.587 8.074 16.406 1.00 95.06 112 ILE A N 1
ATOM 922 C CA . ILE A 1 112 ? -16.059 7.793 15.060 1.00 95.06 112 ILE A CA 1
ATOM 923 C C . ILE A 1 112 ? -14.790 6.940 15.158 1.00 95.06 112 ILE A C 1
ATOM 925 O O . ILE A 1 112 ? -14.728 5.872 14.544 1.00 95.06 112 ILE A O 1
ATOM 929 N N . ARG A 1 113 ? -13.811 7.369 15.966 1.00 95.38 113 ARG A N 1
ATOM 930 C CA . ARG A 1 113 ? -12.539 6.661 16.172 1.00 95.38 113 ARG A CA 1
ATOM 931 C C . ARG A 1 113 ? -12.759 5.237 16.682 1.00 95.38 113 ARG A C 1
ATOM 933 O O . ARG A 1 113 ? -12.255 4.293 16.079 1.00 95.38 113 ARG A O 1
ATOM 940 N N . LEU A 1 114 ? -13.564 5.069 17.735 1.00 93.00 114 LEU A N 1
ATOM 941 C CA . LEU A 1 114 ? -13.871 3.753 18.310 1.00 93.00 114 LEU A CA 1
ATOM 942 C C . LEU A 1 114 ? -14.589 2.833 17.310 1.00 93.00 114 LEU A C 1
ATOM 944 O O . LEU A 1 114 ? -14.298 1.640 17.239 1.00 93.00 114 LEU A O 1
ATOM 948 N N . CYS A 1 115 ? -15.514 3.371 16.507 1.00 94.50 115 CYS A N 1
ATOM 949 C CA . CYS A 1 115 ? -16.177 2.592 15.460 1.00 94.50 115 CYS A CA 1
ATOM 950 C C . CYS A 1 115 ? -15.199 2.146 14.376 1.00 94.50 115 CYS A C 1
ATOM 952 O O . CYS A 1 115 ? -15.263 0.998 13.943 1.00 94.50 115 CYS A O 1
ATOM 954 N N . ILE A 1 116 ? -14.302 3.034 13.944 1.00 97.19 116 ILE A N 1
ATOM 955 C CA . ILE A 1 116 ? -13.286 2.725 12.935 1.00 97.19 116 ILE A CA 1
ATOM 956 C C . ILE A 1 116 ? -12.310 1.662 13.452 1.00 97.19 116 ILE A C 1
ATOM 958 O O . ILE A 1 116 ? -12.026 0.710 12.728 1.00 97.19 116 ILE A O 1
ATOM 962 N N . GLU A 1 117 ? -11.882 1.739 14.713 1.00 96.44 117 GLU A N 1
ATOM 963 C CA . GLU A 1 117 ? -11.047 0.703 15.329 1.00 96.44 117 GLU A CA 1
ATOM 964 C C . GLU A 1 117 ? -11.746 -0.670 15.329 1.00 96.44 117 GLU A C 1
ATOM 966 O O . GLU A 1 117 ? -11.152 -1.676 14.940 1.00 96.44 117 GLU A O 1
ATOM 971 N N . LYS A 1 118 ? -13.034 -0.719 15.702 1.00 94.56 118 LYS A N 1
ATOM 972 C CA . LYS A 1 118 ? -13.824 -1.964 15.707 1.00 94.56 118 LYS A CA 1
ATOM 973 C C . LYS A 1 118 ? -14.099 -2.497 14.301 1.00 94.56 118 LYS A C 1
ATOM 975 O O . LYS A 1 118 ? -14.112 -3.710 14.099 1.00 94.56 118 LYS A O 1
ATOM 980 N N . LEU A 1 119 ? -14.260 -1.621 13.310 1.00 97.31 119 LEU A N 1
ATOM 981 C CA . LEU A 1 119 ? -14.254 -2.026 11.903 1.00 97.31 119 LEU A CA 1
ATOM 982 C C . LEU A 1 119 ? -12.896 -2.634 11.525 1.00 97.31 119 LEU A C 1
ATOM 984 O O . LEU A 1 119 ? -12.872 -3.646 10.834 1.00 97.31 119 LEU A O 1
ATOM 988 N N . GLY A 1 120 ? -11.781 -2.103 12.033 1.00 97.62 120 GLY A N 1
ATOM 989 C CA . GLY A 1 120 ? -10.457 -2.717 11.886 1.00 97.62 120 GLY A CA 1
ATOM 990 C C . GLY A 1 120 ? -10.428 -4.162 12.388 1.00 97.62 120 GLY A C 1
ATOM 991 O O . GLY A 1 120 ? -10.000 -5.054 11.657 1.00 97.62 120 GLY A O 1
ATOM 992 N N . ASP A 1 121 ? -10.987 -4.418 13.575 1.00 95.81 121 ASP A N 1
ATOM 993 C CA . ASP A 1 121 ? -11.099 -5.769 14.151 1.00 95.81 121 ASP A CA 1
ATOM 994 C C . ASP A 1 121 ? -11.924 -6.716 13.263 1.00 95.81 121 ASP A C 1
ATOM 996 O O . ASP A 1 121 ? -11.547 -7.866 13.040 1.00 95.81 121 ASP A O 1
ATOM 1000 N N . ILE A 1 122 ? -13.027 -6.229 12.693 1.00 95.00 122 ILE A N 1
ATOM 1001 C CA . ILE A 1 122 ? -13.865 -6.994 11.759 1.00 95.00 122 ILE A CA 1
ATOM 1002 C C . ILE A 1 122 ? -13.078 -7.368 10.495 1.00 95.00 122 ILE A C 1
ATOM 1004 O O . ILE A 1 122 ? -13.132 -8.514 10.046 1.00 95.00 122 ILE A O 1
ATOM 1008 N N . TYR A 1 123 ? -12.327 -6.428 9.922 1.00 96.50 123 TYR A N 1
ATOM 1009 C CA . TYR A 1 123 ? -11.533 -6.659 8.711 1.00 96.50 123 TYR A CA 1
ATOM 1010 C C . TYR A 1 123 ? -10.311 -7.554 8.969 1.00 96.50 123 TYR A C 1
ATOM 1012 O O . TYR A 1 123 ? -9.947 -8.355 8.102 1.00 96.50 123 TYR A O 1
ATOM 1020 N N . LEU A 1 124 ? -9.741 -7.492 10.177 1.00 95.25 124 LEU A N 1
ATOM 1021 C CA . LEU A 1 124 ? -8.730 -8.433 10.658 1.00 95.25 124 LEU A CA 1
ATOM 1022 C C . LEU A 1 124 ? -9.287 -9.866 10.680 1.00 95.25 124 LEU A C 1
ATOM 1024 O O . LEU A 1 124 ? -8.647 -10.772 10.153 1.00 95.25 124 LEU A O 1
ATOM 1028 N N . ILE A 1 125 ? -10.501 -10.062 11.215 1.00 91.06 125 ILE A N 1
ATOM 1029 C CA . ILE A 1 125 ? -11.180 -11.371 11.263 1.00 91.06 125 ILE A CA 1
ATOM 1030 C C . ILE A 1 125 ? -11.454 -11.921 9.855 1.00 91.06 125 ILE A C 1
ATOM 1032 O O . ILE A 1 125 ? -11.320 -13.124 9.637 1.00 91.06 125 ILE A O 1
ATOM 1036 N N . LYS A 1 126 ? -11.808 -11.066 8.881 1.00 92.69 126 LYS A N 1
ATOM 1037 C CA . LYS A 1 126 ? -12.016 -11.499 7.483 1.00 92.69 126 LYS A CA 1
ATOM 1038 C C . LYS A 1 126 ? -10.754 -12.109 6.856 1.00 92.69 126 LYS A C 1
ATOM 1040 O O . LYS A 1 126 ? -10.874 -12.980 6.000 1.00 92.69 126 LYS A O 1
ATOM 1045 N N . GLY A 1 127 ? -9.565 -11.667 7.272 1.00 88.75 127 GLY A N 1
ATOM 1046 C CA . GLY A 1 127 ? -8.298 -12.386 7.081 1.00 88.75 127 GLY A CA 1
ATOM 1047 C C . GLY A 1 127 ? -7.773 -12.553 5.648 1.00 88.75 127 GLY A C 1
ATOM 1048 O O . GLY A 1 127 ? -6.760 -13.221 5.457 1.00 88.75 127 GLY A O 1
ATOM 1049 N N . THR A 1 128 ? -8.409 -11.963 4.634 1.00 93.44 128 THR A N 1
ATOM 1050 C CA . THR A 1 128 ? -7.855 -11.927 3.269 1.00 93.44 128 THR A CA 1
ATOM 1051 C C . THR A 1 128 ? -6.749 -10.875 3.176 1.00 93.44 128 THR A C 1
ATOM 1053 O O . THR A 1 128 ? -6.752 -9.915 3.944 1.00 93.44 128 THR A O 1
ATOM 1056 N N . THR A 1 129 ? -5.824 -10.990 2.220 1.00 93.19 129 THR A N 1
ATOM 1057 C CA . THR A 1 129 ? -4.731 -10.007 2.062 1.00 93.19 129 THR A CA 1
ATOM 1058 C C . T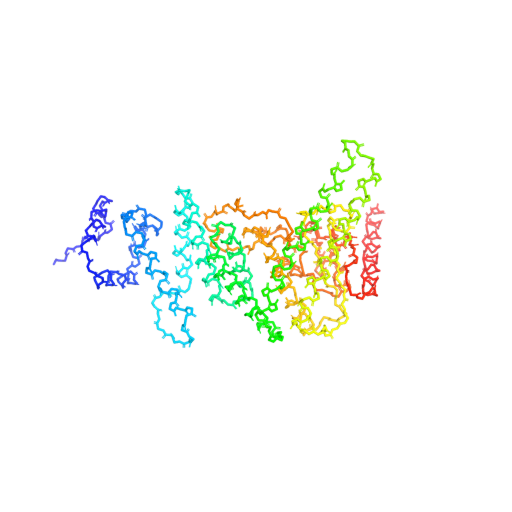HR A 1 129 ? -5.253 -8.579 1.896 1.00 93.19 129 THR A C 1
ATOM 1060 O O . THR A 1 129 ? -4.765 -7.661 2.551 1.00 93.19 129 THR A O 1
ATOM 1063 N N . GLN A 1 130 ? -6.312 -8.396 1.101 1.00 93.19 130 GLN A N 1
ATOM 1064 C CA . GLN A 1 130 ? -6.967 -7.099 0.932 1.00 93.19 130 GLN A CA 1
ATOM 1065 C C . GLN A 1 130 ? -7.591 -6.597 2.239 1.00 93.19 130 GLN A C 1
ATOM 1067 O O . GLN A 1 130 ? -7.335 -5.462 2.635 1.00 93.19 130 GLN A O 1
ATOM 1072 N N . THR A 1 131 ? -8.373 -7.425 2.939 1.00 95.81 131 THR A N 1
ATOM 1073 C CA . THR A 1 131 ? -9.030 -6.982 4.180 1.00 95.81 131 THR A CA 1
ATOM 1074 C C . THR A 1 131 ? -8.025 -6.707 5.295 1.00 95.81 131 THR A C 1
ATOM 1076 O O . THR A 1 131 ? -8.260 -5.825 6.110 1.00 95.81 131 THR A O 1
ATOM 1079 N N . LEU A 1 132 ? -6.877 -7.386 5.307 1.00 97.81 132 LEU A N 1
ATOM 1080 C CA . LEU A 1 132 ? -5.787 -7.112 6.241 1.00 97.81 132 LEU A CA 1
ATOM 1081 C C . LEU A 1 132 ? -5.124 -5.749 5.979 1.00 97.81 132 LEU A C 1
ATOM 1083 O O . LEU A 1 132 ? -4.903 -4.999 6.927 1.00 97.81 132 LEU A O 1
ATOM 1087 N N . LEU A 1 133 ? -4.879 -5.370 4.718 1.00 97.19 133 LEU A N 1
ATOM 1088 C CA . LEU A 1 133 ? -4.408 -4.014 4.383 1.00 97.19 133 LEU A CA 1
ATOM 1089 C C . LEU A 1 133 ? -5.424 -2.940 4.798 1.00 97.19 133 LEU A C 1
ATOM 1091 O O . LEU A 1 133 ? -5.057 -1.902 5.348 1.00 97.19 133 LEU A O 1
ATOM 1095 N N . GLN A 1 134 ? -6.713 -3.209 4.592 1.00 97.44 134 GLN A N 1
ATOM 1096 C CA . GLN A 1 134 ? -7.793 -2.315 5.012 1.00 97.44 134 GLN A CA 1
ATOM 1097 C C . GLN A 1 134 ? -7.873 -2.201 6.541 1.00 97.44 134 GLN A C 1
ATOM 1099 O O . GLN A 1 134 ? -8.030 -1.097 7.058 1.00 97.44 134 GLN A O 1
ATOM 1104 N N . ALA A 1 135 ? -7.687 -3.306 7.272 1.00 98.38 135 ALA A N 1
ATOM 1105 C CA . ALA A 1 135 ? -7.584 -3.300 8.729 1.00 98.38 135 ALA A CA 1
ATOM 1106 C C . ALA A 1 135 ? -6.408 -2.435 9.204 1.00 98.38 135 ALA A C 1
ATOM 1108 O O . ALA A 1 135 ? -6.589 -1.614 10.101 1.00 98.38 135 ALA A O 1
ATOM 1109 N N . ALA A 1 136 ? -5.233 -2.545 8.566 1.00 98.44 136 ALA A N 1
ATOM 1110 C CA . ALA A 1 136 ? -4.106 -1.663 8.867 1.00 98.44 136 ALA A CA 1
ATOM 1111 C C . ALA A 1 136 ? -4.468 -0.188 8.670 1.00 98.44 136 ALA A C 1
ATOM 1113 O O . ALA A 1 136 ? -4.173 0.620 9.545 1.00 98.44 136 ALA A O 1
ATOM 1114 N N . GLY A 1 137 ? -5.150 0.171 7.580 1.00 97.75 137 GLY A N 1
ATOM 1115 C CA . GLY A 1 137 ? -5.634 1.538 7.371 1.00 97.75 137 GLY A CA 1
ATOM 1116 C C . GLY A 1 137 ? -6.542 2.031 8.499 1.00 97.75 137 GLY A C 1
ATOM 1117 O O . GLY A 1 137 ? -6.301 3.093 9.068 1.00 97.75 137 GLY A O 1
ATOM 1118 N N . LEU A 1 138 ? -7.542 1.228 8.876 1.00 98.38 138 LEU A N 1
ATOM 1119 C CA . LEU A 1 138 ? -8.493 1.541 9.952 1.00 98.38 138 LEU A CA 1
ATOM 1120 C C . LEU A 1 138 ? -7.789 1.729 11.307 1.00 98.38 138 LEU A C 1
ATOM 1122 O O . LEU A 1 138 ? -8.092 2.665 12.043 1.00 98.38 138 LEU A O 1
ATOM 1126 N N . TYR A 1 139 ? -6.804 0.888 11.619 1.00 98.44 139 TYR A N 1
ATOM 1127 C CA . TYR A 1 139 ? -5.992 1.035 12.826 1.00 98.44 139 TYR A CA 1
ATOM 1128 C C . TYR A 1 139 ? -5.072 2.260 12.778 1.00 98.44 139 TYR A C 1
ATOM 1130 O O . TYR A 1 139 ? -4.943 2.957 13.780 1.00 98.44 139 TYR A O 1
ATOM 1138 N N . ASN A 1 140 ? -4.461 2.563 11.629 1.00 98.00 140 ASN A N 1
ATOM 1139 C CA . ASN A 1 140 ? -3.646 3.769 11.468 1.00 98.00 140 ASN A CA 1
ATOM 1140 C C . ASN A 1 140 ? -4.482 5.048 11.637 1.00 98.00 140 ASN A C 1
ATOM 1142 O O . ASN A 1 140 ? -4.005 5.977 12.282 1.00 98.00 140 ASN A O 1
ATOM 1146 N N . TYR A 1 141 ? -5.728 5.073 11.148 1.00 97.56 141 TYR A N 1
ATOM 1147 C CA . TYR A 1 141 ? -6.670 6.157 11.443 1.00 97.56 141 TYR A CA 1
ATOM 1148 C C . TYR A 1 141 ? -6.922 6.274 12.952 1.00 97.56 141 TYR A C 1
ATOM 1150 O O . TYR A 1 141 ? -6.809 7.356 13.524 1.00 97.56 141 TYR A O 1
ATOM 1158 N N . ALA A 1 142 ? -7.229 5.151 13.613 1.00 96.88 142 ALA A N 1
ATOM 1159 C CA . ALA A 1 142 ? -7.547 5.143 15.039 1.00 96.88 142 ALA A CA 1
ATOM 1160 C C . ALA A 1 142 ? -6.375 5.613 15.923 1.00 96.88 142 ALA A C 1
ATOM 1162 O O . ALA A 1 142 ? -6.622 6.135 17.003 1.00 96.88 142 ALA A O 1
ATOM 1163 N N . LEU A 1 143 ? -5.122 5.479 15.465 1.00 96.12 143 LEU A N 1
ATOM 1164 C CA . LEU A 1 143 ? -3.931 5.889 16.217 1.00 96.12 143 LEU A CA 1
ATOM 1165 C C . LEU A 1 143 ? -3.810 7.400 16.472 1.00 96.12 143 LEU A C 1
ATOM 1167 O O . LEU A 1 143 ? -3.220 7.763 17.489 1.00 96.12 143 LEU A O 1
ATOM 1171 N N . HIS A 1 144 ? -4.277 8.264 15.561 1.00 89.81 144 HIS A N 1
ATOM 1172 C CA . HIS A 1 144 ? -3.948 9.703 15.580 1.00 89.81 144 HIS A CA 1
ATOM 1173 C C . HIS A 1 144 ? -4.449 10.430 16.833 1.00 89.81 144 HIS A C 1
ATOM 1175 O O . HIS A 1 144 ? -3.692 11.177 17.446 1.00 89.81 144 HIS A O 1
ATOM 1181 N N . ASP A 1 145 ? -5.673 10.133 17.267 1.00 85.12 145 ASP A N 1
ATOM 1182 C CA . ASP A 1 145 ? -6.321 10.797 18.406 1.00 85.12 145 ASP A CA 1
ATOM 1183 C C . ASP A 1 145 ? -6.482 9.861 19.616 1.00 85.12 145 ASP A C 1
ATOM 1185 O O . ASP A 1 145 ? -7.441 9.972 20.384 1.00 85.12 145 ASP A O 1
ATOM 1189 N N . SER A 1 146 ? -5.579 8.889 19.768 1.00 90.50 146 SER A N 1
ATOM 1190 C CA . SER A 1 146 ? -5.607 7.899 20.852 1.00 90.50 146 SER A CA 1
ATOM 1191 C C . SER A 1 146 ? -4.677 8.241 22.015 1.00 90.50 146 SER A C 1
A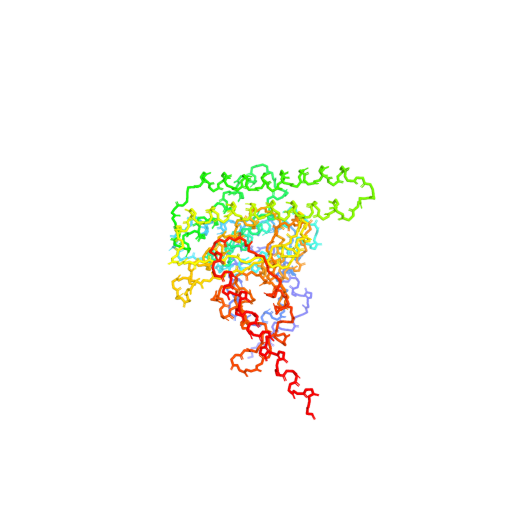TOM 1193 O O . SER A 1 146 ? -3.602 8.812 21.815 1.00 90.50 146 SER A O 1
ATOM 1195 N N . THR A 1 147 ? -5.055 7.833 23.233 1.00 93.19 147 THR A N 1
ATOM 1196 C CA . THR A 1 147 ? -4.178 7.935 24.417 1.00 93.19 147 THR A CA 1
ATOM 1197 C C . THR A 1 147 ? -2.958 7.024 24.284 1.00 93.19 147 THR A C 1
ATOM 1199 O O . THR A 1 147 ? -2.938 6.095 23.477 1.00 93.19 147 THR A O 1
ATOM 1202 N N . SER A 1 148 ? -1.932 7.240 25.109 1.00 91.81 148 SER A N 1
ATOM 1203 C CA . SER A 1 148 ? -0.733 6.393 25.108 1.00 91.81 148 SER A CA 1
ATOM 1204 C C . SER A 1 148 ? -1.042 4.909 25.359 1.00 91.81 148 SER A C 1
ATOM 1206 O O . SER A 1 148 ? -0.421 4.051 24.727 1.00 91.81 148 SER A O 1
ATOM 1208 N N . GLU A 1 149 ? -2.001 4.580 26.238 1.00 92.19 149 GLU A N 1
ATOM 1209 C CA . GLU A 1 149 ? -2.413 3.184 26.451 1.00 92.19 149 GLU A CA 1
ATOM 1210 C C . GLU A 1 149 ? -3.148 2.610 25.231 1.00 92.19 149 GLU A C 1
ATOM 1212 O O . GLU A 1 149 ? -2.847 1.497 24.796 1.00 92.19 149 GLU A O 1
ATOM 1217 N N . GLU A 1 150 ? -4.073 3.375 24.642 1.00 92.94 150 GLU A N 1
ATOM 1218 C CA . GLU A 1 150 ? -4.809 2.973 23.436 1.00 92.94 150 GLU A CA 1
ATOM 1219 C C . GLU A 1 150 ? -3.857 2.749 22.251 1.00 92.94 150 GLU A C 1
ATOM 1221 O O . GLU A 1 150 ? -3.950 1.741 21.547 1.00 92.94 150 GLU A O 1
ATOM 1226 N N . GLN A 1 151 ? -2.874 3.635 22.067 1.00 94.19 151 GLN A N 1
ATOM 1227 C CA . GLN A 1 151 ? -1.867 3.504 21.016 1.00 94.19 151 GLN A CA 1
ATOM 1228 C C . GLN A 1 151 ? -1.069 2.204 21.145 1.00 94.19 151 GLN A C 1
ATOM 1230 O O . GLN A 1 151 ? -0.769 1.572 20.132 1.00 94.19 151 GLN A O 1
ATOM 1235 N N . ALA A 1 152 ? -0.732 1.772 22.365 1.00 93.50 152 ALA A N 1
ATOM 1236 C CA . ALA A 1 152 ? -0.025 0.511 22.574 1.00 93.50 152 ALA A CA 1
ATOM 1237 C C . ALA A 1 152 ? -0.859 -0.695 22.103 1.00 93.50 152 ALA A C 1
ATOM 1239 O O . ALA A 1 152 ? -0.326 -1.584 21.432 1.00 93.50 152 ALA A O 1
ATOM 1240 N N . ILE A 1 153 ? -2.167 -0.687 22.386 1.00 94.62 153 ILE A N 1
ATOM 1241 C CA . ILE A 1 153 ? -3.112 -1.727 21.953 1.00 94.62 153 ILE A CA 1
ATOM 1242 C C . ILE A 1 153 ? -3.241 -1.729 20.427 1.00 94.62 153 ILE A C 1
ATOM 1244 O O . ILE A 1 153 ? -3.122 -2.778 19.791 1.00 94.62 153 ILE A O 1
ATOM 1248 N N . ILE A 1 154 ? -3.432 -0.562 19.810 1.00 96.19 154 ILE A N 1
ATOM 1249 C CA . ILE A 1 154 ? -3.593 -0.459 18.354 1.00 96.19 154 ILE A CA 1
ATOM 1250 C C . ILE A 1 154 ? -2.299 -0.868 17.626 1.00 96.19 154 ILE A C 1
ATOM 1252 O O . ILE A 1 154 ? -2.355 -1.588 16.629 1.00 96.19 154 ILE A O 1
ATOM 1256 N N . LYS A 1 155 ? -1.117 -0.511 18.148 1.00 96.25 155 LYS A N 1
ATOM 1257 C CA . LYS A 1 155 ? 0.178 -0.973 17.608 1.00 96.25 155 LYS A CA 1
ATOM 1258 C C . LYS A 1 155 ? 0.345 -2.493 17.704 1.00 96.25 155 LYS A C 1
ATOM 1260 O O . LYS A 1 155 ? 0.943 -3.108 16.817 1.00 96.25 155 LYS A O 1
ATOM 1265 N N . GLU A 1 156 ? -0.202 -3.132 18.739 1.00 95.00 156 GLU A N 1
ATOM 1266 C CA . GLU A 1 156 ? -0.260 -4.595 18.811 1.00 95.00 156 GLU A CA 1
ATOM 1267 C C . GLU A 1 156 ? -1.171 -5.174 17.718 1.00 95.00 156 GLU A C 1
ATOM 1269 O O . GLU A 1 156 ? -0.787 -6.135 17.049 1.00 95.00 156 GLU A O 1
ATOM 1274 N N . LYS A 1 157 ? -2.340 -4.566 17.476 1.00 96.44 157 LYS A N 1
ATOM 1275 C CA . LYS A 1 157 ? -3.245 -4.964 16.383 1.00 96.44 157 LYS A CA 1
ATOM 1276 C C . LYS A 1 157 ? -2.585 -4.816 15.007 1.00 96.44 157 LYS A C 1
ATOM 1278 O O . LYS A 1 157 ? -2.662 -5.738 14.199 1.00 96.44 157 LYS A O 1
ATOM 1283 N N . LEU A 1 158 ? -1.849 -3.730 14.767 1.00 97.75 158 LEU A N 1
ATOM 1284 C CA . LEU A 1 158 ? -1.044 -3.544 13.552 1.00 97.75 158 LEU A CA 1
ATOM 1285 C C . LEU A 1 158 ? 0.046 -4.611 13.402 1.00 97.75 158 LEU A C 1
ATOM 1287 O O . LEU A 1 158 ? 0.240 -5.149 12.313 1.00 97.75 158 LEU A O 1
ATOM 1291 N N . SER A 1 159 ? 0.707 -4.983 14.501 1.00 96.31 159 SER A N 1
ATOM 1292 C CA . SER A 1 159 ? 1.689 -6.075 14.487 1.00 96.31 159 SER A CA 1
ATOM 1293 C C . SER A 1 159 ? 1.033 -7.413 14.117 1.00 96.31 159 SER A C 1
ATOM 1295 O O . SER A 1 159 ? 1.595 -8.184 13.343 1.00 96.31 159 SER A O 1
ATOM 1297 N N . LYS A 1 160 ? -0.185 -7.680 14.615 1.00 95.81 160 LYS A N 1
ATOM 1298 C CA . LYS A 1 160 ? -0.972 -8.870 14.241 1.00 95.81 160 LYS A CA 1
ATOM 1299 C C . LYS A 1 160 ? -1.330 -8.875 12.754 1.00 95.81 160 LYS A C 1
ATOM 1301 O O . LYS A 1 160 ? -1.222 -9.927 12.130 1.00 95.81 160 LYS A O 1
ATOM 1306 N N . VAL A 1 161 ? -1.707 -7.726 12.182 1.00 97.25 161 VAL A N 1
ATOM 1307 C CA . VAL A 1 161 ? -1.940 -7.599 10.732 1.00 97.25 161 VAL A CA 1
ATOM 1308 C C . VAL A 1 161 ? -0.694 -8.010 9.947 1.00 97.25 161 VAL A C 1
ATOM 1310 O O . VAL A 1 161 ? -0.799 -8.823 9.030 1.00 97.25 161 VAL A O 1
ATOM 1313 N N . GLU A 1 162 ? 0.480 -7.499 10.325 1.00 96.12 162 GLU A N 1
ATOM 1314 C CA . GLU A 1 162 ? 1.737 -7.819 9.640 1.00 96.12 162 GLU A CA 1
ATOM 1315 C C . GLU A 1 162 ? 2.087 -9.309 9.722 1.00 96.12 162 GLU A C 1
ATOM 1317 O O . GLU A 1 162 ? 2.422 -9.919 8.708 1.00 96.12 162 GLU A O 1
ATOM 1322 N N . ILE A 1 163 ? 1.926 -9.926 10.895 1.00 94.62 163 ILE A N 1
ATOM 1323 C CA . ILE A 1 163 ? 2.153 -11.367 11.084 1.00 94.62 163 ILE A CA 1
ATOM 1324 C C . ILE A 1 163 ? 1.219 -12.196 10.190 1.00 94.62 163 ILE A C 1
ATOM 1326 O O . ILE A 1 163 ? 1.661 -13.148 9.541 1.00 94.62 163 ILE A O 1
ATOM 1330 N N . LEU A 1 164 ? -0.071 -11.849 10.138 1.00 95.06 164 LEU A N 1
ATOM 1331 C CA . LEU A 1 164 ? -1.048 -12.564 9.313 1.00 95.06 164 LEU A CA 1
ATOM 1332 C C . LEU A 1 164 ? -0.771 -12.389 7.817 1.00 95.06 164 LEU A C 1
ATOM 1334 O O . LEU A 1 164 ? -0.878 -13.363 7.072 1.00 95.06 164 LEU A O 1
ATOM 1338 N N . LEU A 1 165 ? -0.381 -11.187 7.382 1.00 95.50 165 LEU A N 1
ATOM 1339 C CA . LEU A 1 165 ? -0.010 -10.922 5.992 1.00 95.50 165 LEU A CA 1
ATOM 1340 C C . LEU A 1 165 ? 1.261 -11.664 5.584 1.00 95.50 165 LEU A C 1
ATOM 1342 O O . LEU A 1 165 ? 1.257 -12.306 4.536 1.00 95.50 165 LEU A O 1
ATOM 1346 N N . SER A 1 166 ? 2.302 -11.643 6.421 1.00 94.25 166 SER A N 1
ATOM 1347 C CA . SER A 1 166 ? 3.526 -12.426 6.207 1.00 94.25 166 SER A CA 1
ATOM 1348 C C . SER A 1 166 ? 3.192 -13.910 6.032 1.00 94.25 166 SER A C 1
ATOM 1350 O O . SER A 1 166 ? 3.556 -14.524 5.028 1.00 94.25 166 SER A O 1
ATOM 1352 N N . LYS A 1 167 ? 2.380 -14.472 6.938 1.00 92.94 167 LYS A N 1
ATOM 1353 C CA . LYS A 1 167 ? 1.938 -15.870 6.859 1.00 92.94 167 LYS A CA 1
ATOM 1354 C C . LYS A 1 167 ? 1.143 -16.164 5.584 1.00 92.94 167 LYS A C 1
ATOM 1356 O O . LYS A 1 167 ? 1.371 -17.195 4.954 1.00 92.94 167 LYS A O 1
ATOM 1361 N N . ALA A 1 168 ? 0.215 -15.287 5.198 1.00 93.00 168 ALA A N 1
ATOM 1362 C CA . ALA A 1 168 ? -0.559 -15.433 3.962 1.00 93.00 168 ALA A CA 1
ATOM 1363 C C . ALA A 1 168 ? 0.340 -15.405 2.714 1.00 93.00 168 ALA A C 1
ATOM 1365 O O . ALA A 1 168 ? 0.075 -16.118 1.748 1.00 93.00 168 ALA A O 1
ATOM 1366 N N . CYS A 1 169 ? 1.430 -14.641 2.775 1.00 93.25 169 CYS A N 1
ATOM 1367 C CA . CYS A 1 169 ? 2.452 -14.548 1.739 1.00 93.25 169 CYS A CA 1
ATOM 1368 C C . CYS A 1 169 ? 3.513 -15.660 1.802 1.00 93.25 169 CYS A C 1
ATOM 1370 O O . CYS A 1 169 ? 4.466 -15.624 1.029 1.00 93.25 169 CYS A O 1
ATOM 1372 N N . LYS A 1 170 ? 3.368 -16.643 2.707 1.00 90.56 170 LYS A N 1
ATOM 1373 C CA . LYS A 1 170 ? 4.371 -17.690 2.978 1.00 90.56 170 LYS A CA 1
ATOM 1374 C C . LYS A 1 170 ? 5.761 -17.127 3.323 1.00 90.56 170 LYS A C 1
ATOM 1376 O O . LYS A 1 170 ? 6.761 -17.787 3.060 1.00 90.56 170 LYS A O 1
ATOM 1381 N N . GLY A 1 171 ? 5.810 -15.922 3.889 1.00 83.19 171 GLY A N 1
ATOM 1382 C CA . GLY A 1 171 ? 7.039 -15.320 4.387 1.00 83.19 171 GLY A CA 1
ATOM 1383 C C . GLY A 1 171 ? 7.547 -16.017 5.647 1.00 83.19 171 GLY A C 1
ATOM 1384 O O . GLY A 1 171 ? 6.824 -16.771 6.308 1.00 83.19 171 GLY A O 1
ATOM 1385 N N . GLU A 1 172 ? 8.798 -15.731 5.988 1.00 83.94 172 GLU A N 1
ATOM 1386 C CA . GLU A 1 172 ? 9.428 -16.215 7.208 1.00 83.94 172 GLU A CA 1
ATOM 1387 C C . GLU A 1 172 ? 8.714 -15.661 8.455 1.00 83.94 172 GLU A C 1
ATOM 1389 O O . GLU A 1 172 ? 8.192 -14.533 8.439 1.00 83.94 172 GLU A O 1
ATOM 1394 N N . PRO A 1 173 ? 8.681 -16.424 9.566 1.00 82.56 173 PRO A N 1
ATOM 1395 C CA . PRO A 1 173 ? 8.160 -15.933 10.832 1.00 82.56 173 PRO A CA 1
ATOM 1396 C C . PRO A 1 173 ? 8.870 -14.643 11.250 1.00 82.56 173 PRO A C 1
ATOM 1398 O O . PRO A 1 173 ? 10.089 -14.608 11.407 1.00 82.56 173 PRO A O 1
ATOM 1401 N N . VAL A 1 174 ? 8.097 -13.577 11.455 1.00 82.69 174 VAL A N 1
ATOM 1402 C CA . VAL A 1 174 ? 8.645 -12.270 11.829 1.00 82.69 174 VAL A CA 1
ATOM 1403 C C . VAL A 1 174 ? 8.577 -12.096 13.340 1.00 82.69 174 VAL A C 1
ATOM 1405 O O . VAL A 1 174 ? 7.530 -12.310 13.954 1.00 82.69 174 VAL A O 1
ATOM 1408 N N . ASP A 1 175 ? 9.685 -11.669 13.940 1.00 89.81 175 ASP A N 1
ATOM 1409 C CA . ASP A 1 175 ? 9.726 -11.300 15.353 1.00 89.81 175 ASP A CA 1
ATOM 1410 C C . ASP A 1 175 ? 8.922 -10.008 15.589 1.00 89.81 175 ASP A C 1
ATOM 1412 O O . ASP A 1 175 ? 9.150 -8.974 14.953 1.00 89.81 175 ASP A O 1
ATOM 1416 N N . ILE A 1 176 ? 7.997 -10.050 16.550 1.00 90.44 176 ILE A N 1
ATOM 1417 C CA . ILE A 1 176 ? 7.166 -8.907 16.936 1.00 90.44 176 ILE A CA 1
ATOM 1418 C C . ILE A 1 176 ? 7.990 -7.687 17.377 1.00 90.44 176 ILE A C 1
ATOM 1420 O O . ILE A 1 176 ? 7.574 -6.550 17.149 1.00 90.44 176 ILE A O 1
ATOM 1424 N N . LEU A 1 177 ? 9.162 -7.891 17.987 1.00 92.25 177 LEU A N 1
ATOM 1425 C CA . LEU A 1 177 ? 10.076 -6.815 18.372 1.00 92.25 177 LEU A CA 1
ATOM 1426 C C . LEU A 1 177 ? 10.674 -6.132 17.140 1.00 92.25 177 LEU A C 1
ATOM 1428 O O . LEU A 1 177 ? 10.811 -4.907 17.129 1.00 92.25 177 LEU A O 1
ATOM 1432 N N . ILE A 1 178 ? 10.982 -6.902 16.091 1.00 92.75 178 ILE A N 1
ATOM 1433 C CA . ILE A 1 178 ? 11.467 -6.366 14.815 1.00 92.75 178 ILE A CA 1
ATOM 1434 C C . ILE A 1 178 ? 10.357 -5.562 14.137 1.00 92.75 178 ILE A C 1
ATOM 1436 O O . ILE A 1 178 ? 10.615 -4.427 13.739 1.00 92.75 178 ILE A O 1
ATOM 1440 N N . ILE A 1 179 ? 9.126 -6.087 14.083 1.00 93.81 179 ILE A N 1
ATOM 1441 C CA . ILE A 1 179 ? 7.964 -5.381 13.509 1.00 93.81 179 ILE A CA 1
ATOM 1442 C C . ILE A 1 179 ? 7.767 -4.026 14.192 1.00 93.81 179 ILE A C 1
ATOM 1444 O O . ILE A 1 179 ? 7.727 -2.990 13.527 1.00 93.81 179 ILE A O 1
ATOM 1448 N N . LYS A 1 180 ? 7.694 -4.016 15.529 1.00 94.38 180 LYS A N 1
ATOM 1449 C CA . LYS A 1 180 ? 7.502 -2.784 16.308 1.00 94.38 180 LYS A CA 1
ATOM 1450 C C . LYS A 1 180 ? 8.624 -1.781 16.061 1.00 94.38 180 LYS A C 1
ATOM 1452 O O . LYS A 1 180 ? 8.358 -0.601 15.860 1.00 94.38 180 LYS A O 1
ATOM 1457 N N . LYS A 1 181 ? 9.876 -2.246 16.033 1.00 95.56 181 LYS A N 1
ATOM 1458 C CA . LYS A 1 181 ? 11.031 -1.384 15.764 1.00 95.56 181 LYS A CA 1
ATOM 1459 C C . LYS A 1 181 ? 10.990 -0.796 14.353 1.00 95.56 181 LYS A C 1
ATOM 1461 O O . LYS A 1 181 ? 11.232 0.394 14.196 1.00 95.56 181 LYS A O 1
ATOM 1466 N N . GLN A 1 182 ? 10.681 -1.603 13.337 1.00 95.94 182 GLN A N 1
ATOM 1467 C CA . GLN A 1 182 ? 10.545 -1.129 11.957 1.00 95.94 182 GLN A CA 1
ATOM 1468 C C . GLN A 1 182 ? 9.424 -0.095 11.834 1.00 95.94 182 GLN A C 1
ATOM 1470 O O . GLN A 1 182 ? 9.632 0.942 11.216 1.00 95.94 182 GLN A O 1
ATOM 1475 N N . PHE A 1 183 ? 8.269 -0.338 12.460 1.00 96.25 183 PHE A N 1
ATOM 1476 C CA . PHE A 1 183 ? 7.140 0.591 12.462 1.00 96.25 183 PHE A CA 1
ATOM 1477 C C . PHE A 1 183 ? 7.538 1.989 12.965 1.00 96.25 183 PHE A C 1
ATOM 1479 O O . PHE A 1 183 ? 7.317 2.978 12.264 1.00 96.25 183 PHE A O 1
ATOM 1486 N N . GLU A 1 184 ? 8.178 2.073 14.136 1.00 96.31 184 GLU A N 1
ATOM 1487 C CA . GLU A 1 184 ? 8.623 3.355 14.702 1.00 96.31 184 GLU A CA 1
ATOM 1488 C C . GLU A 1 184 ? 9.731 3.996 13.858 1.00 96.31 184 GLU A C 1
ATOM 1490 O O . GLU A 1 184 ? 9.639 5.169 13.499 1.00 96.31 184 GLU A O 1
ATOM 1495 N N . ASN A 1 185 ? 10.746 3.216 13.472 1.00 97.25 185 ASN A N 1
ATOM 1496 C CA . ASN A 1 185 ? 11.879 3.717 12.694 1.00 97.25 185 ASN A CA 1
ATOM 1497 C C . ASN A 1 185 ? 11.453 4.266 11.327 1.00 97.25 185 ASN A C 1
ATOM 1499 O O . ASN A 1 185 ? 11.996 5.274 10.878 1.00 97.25 185 ASN A O 1
ATOM 1503 N N . ASN A 1 186 ? 10.498 3.616 10.656 1.00 97.50 186 ASN A N 1
ATOM 1504 C CA . ASN A 1 186 ? 10.002 4.047 9.350 1.00 97.50 186 ASN A CA 1
ATOM 1505 C C . ASN A 1 186 ? 9.303 5.411 9.456 1.00 97.50 186 ASN A C 1
ATOM 1507 O O . ASN A 1 186 ? 9.583 6.310 8.662 1.00 97.50 186 ASN A O 1
ATOM 1511 N N . ARG A 1 187 ? 8.441 5.588 10.467 1.00 96.69 187 ARG A N 1
ATOM 1512 C CA . ARG A 1 187 ? 7.751 6.861 10.729 1.00 96.69 187 ARG A CA 1
ATOM 1513 C C . ARG A 1 187 ? 8.719 7.966 11.142 1.00 96.69 187 ARG A C 1
ATOM 1515 O O . ARG A 1 187 ? 8.630 9.082 10.635 1.00 96.69 187 ARG A O 1
ATOM 1522 N N . GLU A 1 188 ? 9.664 7.660 12.029 1.00 96.69 188 GLU A N 1
ATOM 1523 C CA . GLU A 1 188 ? 10.693 8.614 12.450 1.00 96.69 188 GLU A CA 1
ATOM 1524 C C . GLU A 1 188 ? 11.586 9.029 11.272 1.00 96.69 188 GLU A C 1
ATOM 1526 O O . GLU A 1 188 ? 11.887 10.211 11.113 1.00 96.69 188 GLU A O 1
ATOM 1531 N N . GLY A 1 189 ? 11.973 8.076 10.420 1.00 95.88 189 GLY A N 1
ATOM 1532 C CA . GLY A 1 189 ? 12.759 8.330 9.216 1.00 95.88 189 GLY A CA 1
ATOM 1533 C C . GLY A 1 189 ? 12.041 9.253 8.233 1.00 95.88 189 GLY A C 1
ATOM 1534 O O . GLY A 1 189 ? 12.630 10.236 7.787 1.00 95.88 189 GLY A O 1
ATOM 1535 N N . LEU A 1 190 ? 10.758 8.992 7.951 1.00 95.69 190 LEU A N 1
ATOM 1536 C CA . LEU A 1 190 ? 9.947 9.852 7.082 1.00 95.69 190 LEU A CA 1
ATOM 1537 C C . LEU A 1 190 ? 9.807 11.271 7.653 1.00 95.69 190 LEU A C 1
ATOM 1539 O O . LEU A 1 190 ? 9.930 12.249 6.915 1.00 95.69 190 LEU A O 1
ATOM 1543 N N . LYS A 1 191 ? 9.598 11.392 8.970 1.00 95.44 191 LYS A N 1
ATOM 1544 C CA . LYS A 1 191 ? 9.533 12.691 9.645 1.00 95.44 191 LYS A CA 1
ATOM 1545 C C . LYS A 1 191 ? 10.851 13.458 9.519 1.00 95.44 191 LYS A C 1
ATOM 1547 O O . LYS A 1 191 ? 10.838 14.604 9.087 1.00 95.44 191 LYS A O 1
ATOM 1552 N N . LYS A 1 192 ? 11.987 12.821 9.828 1.00 95.38 192 LYS A N 1
ATOM 1553 C CA . LYS A 1 192 ? 13.320 13.444 9.715 1.00 95.38 192 LYS A CA 1
ATOM 1554 C C . LYS A 1 192 ? 13.606 13.931 8.299 1.00 95.38 192 LYS A C 1
ATOM 1556 O O . LYS A 1 192 ? 14.055 15.060 8.135 1.00 95.38 192 LYS A O 1
ATOM 1561 N N . PHE A 1 193 ? 13.290 13.114 7.293 1.00 94.38 193 PHE A N 1
ATOM 1562 C CA . PHE A 1 193 ? 13.392 13.504 5.887 1.00 94.38 193 PHE A CA 1
ATOM 1563 C C . PHE A 1 193 ? 12.646 14.819 5.613 1.00 94.38 193 PHE A C 1
ATOM 1565 O O . PHE A 1 193 ? 13.197 15.732 5.002 1.00 94.38 193 PHE A O 1
ATOM 1572 N N . ARG A 1 194 ? 11.410 14.957 6.101 1.00 94.56 194 ARG A N 1
ATOM 1573 C CA . ARG A 1 194 ? 10.624 16.181 5.898 1.00 94.56 194 ARG A CA 1
ATOM 1574 C C . ARG A 1 194 ? 11.159 17.373 6.666 1.00 94.56 194 ARG A C 1
ATOM 1576 O O . ARG A 1 194 ? 11.245 18.445 6.079 1.00 94.56 194 ARG A O 1
ATOM 1583 N N . ASP A 1 195 ? 11.567 17.178 7.915 1.00 95.06 195 ASP A N 1
ATOM 1584 C CA . ASP A 1 195 ? 12.174 18.234 8.728 1.00 95.0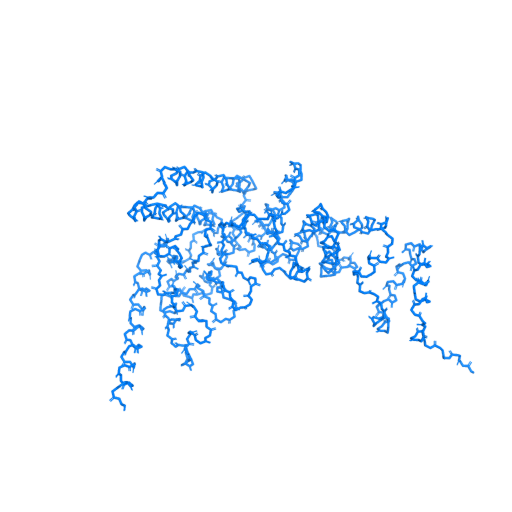6 195 ASP A CA 1
ATOM 1585 C C . ASP A 1 195 ? 13.450 18.783 8.052 1.00 95.06 195 ASP A C 1
ATOM 1587 O O . ASP A 1 195 ? 13.752 19.974 8.131 1.00 95.06 195 ASP A O 1
ATOM 1591 N N . GLU A 1 196 ? 14.221 17.928 7.371 1.00 94.44 196 GLU A N 1
ATOM 1592 C CA . GLU A 1 196 ? 15.393 18.334 6.588 1.00 94.44 196 GLU A CA 1
ATOM 1593 C C . GLU A 1 196 ? 15.015 19.117 5.326 1.00 94.44 196 GLU A C 1
ATOM 1595 O O . GLU A 1 196 ? 15.610 20.164 5.061 1.00 94.44 196 GLU A O 1
ATOM 1600 N N . ILE A 1 197 ? 14.021 18.652 4.564 1.00 93.38 197 ILE A N 1
ATOM 1601 C CA . ILE A 1 197 ? 13.548 19.364 3.371 1.00 93.38 197 ILE A CA 1
ATOM 1602 C C . ILE A 1 197 ? 12.921 20.712 3.736 1.00 93.38 197 ILE A C 1
ATOM 1604 O O . ILE A 1 197 ? 13.182 21.702 3.057 1.00 93.38 197 ILE A O 1
ATOM 1608 N N . GLU A 1 198 ? 12.148 20.790 4.818 1.00 93.75 198 GLU A N 1
ATOM 1609 C CA . GLU A 1 198 ? 11.551 22.041 5.286 1.00 93.75 198 GLU A CA 1
ATOM 1610 C C . GLU A 1 198 ? 12.625 23.085 5.612 1.00 93.75 198 GLU A C 1
ATOM 1612 O O . GLU A 1 198 ? 12.527 24.229 5.166 1.00 93.75 198 GLU A O 1
ATOM 1617 N N . LYS A 1 199 ? 13.705 22.686 6.298 1.00 93.62 199 LYS A N 1
ATOM 1618 C CA . LYS A 1 199 ? 14.854 23.572 6.547 1.00 93.62 199 LYS A CA 1
ATOM 1619 C C . LYS A 1 199 ? 15.475 24.072 5.246 1.00 93.62 199 LYS A C 1
ATOM 1621 O O . LYS A 1 199 ? 15.791 25.253 5.149 1.00 93.62 199 LYS A O 1
ATOM 1626 N N . LYS A 1 200 ? 15.628 23.205 4.239 1.00 92.19 200 LYS A N 1
ATOM 1627 C CA . LYS A 1 200 ? 16.162 23.607 2.928 1.00 92.19 200 LYS A CA 1
ATOM 1628 C C . LYS A 1 200 ? 15.237 24.589 2.212 1.00 92.19 200 LYS A C 1
ATOM 1630 O O . LYS A 1 200 ? 15.708 25.610 1.722 1.00 92.19 200 LYS A O 1
ATOM 1635 N N . ILE A 1 201 ? 13.926 24.350 2.225 1.00 91.25 201 ILE A N 1
ATOM 1636 C CA . ILE A 1 201 ? 12.937 25.282 1.662 1.00 91.25 201 ILE A CA 1
ATOM 1637 C C . ILE A 1 201 ? 13.038 26.652 2.343 1.00 91.25 201 ILE A C 1
ATOM 1639 O O . ILE A 1 201 ? 13.054 27.672 1.664 1.00 91.25 201 ILE A O 1
ATOM 1643 N N . GLN A 1 202 ? 13.178 26.693 3.670 1.00 90.94 202 GLN A N 1
ATOM 1644 C CA . GLN A 1 202 ? 13.341 27.949 4.411 1.00 90.94 202 GLN A CA 1
ATOM 1645 C C . GLN A 1 202 ? 14.634 28.701 4.042 1.00 90.94 202 GLN A C 1
ATOM 1647 O O . GLN A 1 202 ? 14.669 29.928 4.137 1.00 90.94 202 GLN A O 1
ATOM 1652 N N . THR A 1 203 ? 15.686 28.002 3.595 1.00 91.94 203 THR A N 1
ATOM 1653 C CA . THR A 1 203 ? 16.945 28.632 3.152 1.00 91.94 203 THR A CA 1
ATOM 1654 C C . THR A 1 203 ? 16.912 29.191 1.731 1.00 91.94 203 THR A C 1
ATOM 1656 O O . THR A 1 203 ? 17.723 30.060 1.427 1.00 91.94 203 THR A O 1
ATOM 1659 N N . LEU A 1 204 ? 15.975 28.751 0.883 1.00 88.69 204 LEU A N 1
ATOM 1660 C CA . LEU A 1 204 ? 15.874 29.165 -0.525 1.00 88.69 204 LEU A CA 1
ATOM 1661 C C . LEU A 1 204 ? 15.432 30.630 -0.723 1.00 88.69 204 LEU A C 1
ATOM 1663 O O . LEU A 1 204 ? 15.488 31.153 -1.832 1.00 88.69 204 LEU A O 1
ATOM 1667 N N . GLY A 1 205 ? 15.013 31.320 0.343 1.00 85.38 205 GLY A N 1
ATOM 1668 C CA . GLY A 1 205 ? 14.485 32.681 0.251 1.00 85.38 205 GLY A CA 1
ATOM 1669 C C . GLY A 1 205 ? 13.121 32.743 -0.450 1.00 85.38 205 GLY A C 1
ATOM 1670 O O . GLY A 1 205 ? 12.471 31.728 -0.686 1.00 85.38 205 GLY A O 1
ATOM 1671 N N . SER A 1 206 ? 12.640 33.955 -0.741 1.00 88.12 206 SER A N 1
ATOM 1672 C CA . SER A 1 206 ? 11.303 34.174 -1.319 1.00 88.12 206 SER A CA 1
ATOM 1673 C C . SER A 1 206 ? 11.246 34.109 -2.849 1.00 88.12 206 SER A C 1
ATOM 1675 O O . SER A 1 206 ? 10.149 34.048 -3.395 1.00 88.12 206 SER A O 1
ATOM 1677 N N . ASP A 1 207 ? 12.396 34.171 -3.525 1.00 91.25 207 ASP A N 1
ATOM 1678 C CA . ASP A 1 207 ? 12.509 34.192 -4.991 1.00 91.25 207 ASP A CA 1
ATOM 1679 C C . ASP A 1 207 ? 13.705 33.332 -5.453 1.00 91.25 207 ASP A C 1
ATOM 1681 O O . ASP A 1 207 ? 14.714 33.871 -5.912 1.00 91.25 207 ASP A O 1
ATOM 1685 N N . PRO A 1 208 ? 13.658 32.002 -5.230 1.00 92.88 208 PRO A N 1
ATOM 1686 C CA . PRO A 1 208 ? 14.736 31.107 -5.632 1.00 92.88 208 PRO A CA 1
ATOM 1687 C C . PRO A 1 208 ? 14.829 30.987 -7.154 1.00 92.88 208 PRO A C 1
ATOM 1689 O O . PRO A 1 208 ? 13.825 31.014 -7.870 1.00 92.88 208 PRO A O 1
ATOM 1692 N N . SER A 1 209 ? 16.043 30.781 -7.652 1.00 94.44 209 SER A N 1
ATOM 1693 C CA . SER A 1 209 ? 16.289 30.481 -9.061 1.00 94.44 209 SER A CA 1
ATOM 1694 C C . SER A 1 209 ? 15.716 29.118 -9.470 1.00 94.44 209 SER A C 1
ATOM 1696 O O . SER A 1 209 ? 15.498 28.219 -8.652 1.00 94.44 209 SER A O 1
ATOM 1698 N N . SER A 1 210 ? 15.506 28.928 -10.776 1.00 93.69 210 SER A N 1
ATOM 1699 C CA . SER A 1 210 ? 15.061 27.645 -11.335 1.00 93.69 210 SER A CA 1
ATOM 1700 C C . SER A 1 210 ? 16.007 26.487 -11.015 1.00 93.69 210 SER A C 1
ATOM 1702 O O . SER A 1 210 ? 15.559 25.358 -10.811 1.00 93.69 210 SER A O 1
ATOM 1704 N N . GLU A 1 211 ? 17.307 26.758 -10.976 1.00 93.88 211 GLU A N 1
ATOM 1705 C CA . GLU A 1 211 ? 18.364 25.799 -10.688 1.00 93.88 211 GLU A CA 1
ATOM 1706 C C . GLU A 1 211 ? 18.271 25.300 -9.246 1.00 93.88 211 GLU A C 1
ATOM 1708 O O . GLU A 1 211 ? 18.233 24.092 -9.031 1.00 93.88 211 GLU A O 1
ATOM 1713 N N . GLU A 1 212 ? 18.131 26.205 -8.276 1.00 93.94 212 GLU A N 1
ATOM 1714 C CA . GLU A 1 212 ? 17.996 25.853 -6.857 1.00 93.94 212 GLU A CA 1
ATOM 1715 C C . GLU A 1 212 ? 16.739 25.012 -6.593 1.00 93.94 212 GLU A C 1
ATOM 1717 O O . GLU A 1 212 ? 16.775 24.016 -5.865 1.00 93.94 212 GLU A O 1
ATOM 1722 N N . VAL A 1 213 ? 15.621 25.369 -7.234 1.00 92.50 213 VAL A N 1
ATOM 1723 C CA . VAL A 1 213 ? 14.374 24.597 -7.146 1.00 92.50 213 VAL A CA 1
ATOM 1724 C C . VAL A 1 213 ? 14.561 23.198 -7.737 1.00 92.50 213 VAL A C 1
ATOM 1726 O O . VAL A 1 213 ? 14.136 22.207 -7.139 1.00 92.50 213 VAL A O 1
ATOM 1729 N N . ARG A 1 214 ? 15.221 23.091 -8.896 1.00 92.62 214 ARG A N 1
ATOM 1730 C CA . ARG A 1 214 ? 15.488 21.806 -9.552 1.00 92.62 214 ARG A CA 1
ATOM 1731 C C . ARG A 1 214 ? 16.421 20.921 -8.726 1.00 92.62 214 ARG A C 1
ATOM 1733 O O . ARG A 1 214 ? 16.188 19.716 -8.646 1.00 92.62 214 ARG A O 1
ATOM 1740 N N . GLU A 1 215 ? 17.450 21.494 -8.111 1.00 93.00 215 GLU A N 1
ATOM 1741 C CA . GLU A 1 215 ? 18.350 20.770 -7.209 1.00 93.00 215 GLU A CA 1
ATOM 1742 C C . GLU A 1 215 ? 17.588 20.206 -6.008 1.00 93.00 215 GLU A C 1
ATOM 1744 O O . GLU A 1 215 ? 17.705 19.012 -5.724 1.00 93.00 215 GLU A O 1
ATOM 1749 N N . LEU A 1 216 ? 16.725 21.008 -5.372 1.00 94.06 216 LEU A N 1
ATOM 1750 C CA . LEU A 1 216 ? 15.893 20.546 -4.259 1.00 94.06 216 LEU A CA 1
ATOM 1751 C C . LEU A 1 216 ? 14.970 19.386 -4.670 1.00 94.06 216 LEU A C 1
ATOM 1753 O O . LEU A 1 216 ? 14.877 18.387 -3.955 1.00 94.06 216 LEU A O 1
ATOM 1757 N N . PHE A 1 217 ? 14.309 19.476 -5.826 1.00 93.69 217 PHE A N 1
ATOM 1758 C CA . PHE A 1 217 ? 13.488 18.377 -6.347 1.00 93.69 217 PHE A CA 1
ATOM 1759 C C . PHE A 1 217 ? 14.303 17.108 -6.629 1.00 93.69 217 PHE A C 1
ATOM 1761 O O . PHE A 1 217 ? 13.856 15.994 -6.324 1.00 93.69 217 PHE A O 1
ATOM 1768 N N . GLY A 1 218 ? 15.514 17.265 -7.167 1.00 92.81 218 GLY A N 1
ATOM 1769 C CA . GLY A 1 218 ? 16.456 16.168 -7.365 1.00 92.81 218 GLY A CA 1
ATOM 1770 C C . GLY A 1 218 ? 16.819 15.486 -6.044 1.00 92.81 218 GLY A C 1
ATOM 1771 O O . GLY A 1 218 ? 16.756 14.260 -5.939 1.00 92.81 218 GLY A O 1
ATOM 1772 N N . GLU A 1 219 ? 17.120 16.263 -5.003 1.00 93.12 219 GLU A N 1
ATOM 1773 C CA . GLU A 1 219 ? 17.402 15.741 -3.664 1.00 93.12 219 GLU A CA 1
ATOM 1774 C C . GLU A 1 219 ? 16.200 15.011 -3.052 1.00 93.12 219 GLU A C 1
ATOM 1776 O O . GLU A 1 219 ? 16.356 13.890 -2.565 1.00 93.12 219 GLU A O 1
ATOM 1781 N N . ILE A 1 220 ? 14.999 15.600 -3.114 1.00 94.31 220 ILE A N 1
ATOM 1782 C CA . ILE A 1 220 ? 13.753 14.970 -2.642 1.00 94.31 220 ILE A CA 1
ATOM 1783 C C . ILE A 1 220 ? 13.551 13.619 -3.333 1.00 94.31 220 ILE A C 1
ATOM 1785 O O . ILE A 1 220 ? 13.285 12.606 -2.680 1.00 94.31 220 ILE A O 1
ATOM 1789 N N . THR A 1 221 ? 13.742 13.586 -4.653 1.00 92.94 221 THR A N 1
ATOM 1790 C CA . THR A 1 221 ? 13.635 12.369 -5.460 1.00 92.94 221 THR A CA 1
ATOM 1791 C C . THR A 1 221 ? 14.619 11.298 -4.986 1.00 92.94 221 THR A C 1
ATOM 1793 O O . THR A 1 221 ? 14.229 10.142 -4.810 1.00 92.94 221 THR A O 1
ATOM 1796 N N . GLN A 1 222 ? 15.883 11.652 -4.734 1.00 92.56 222 GLN A N 1
ATOM 1797 C CA . GLN A 1 222 ? 16.879 10.698 -4.232 1.00 92.56 222 GLN A CA 1
ATOM 1798 C C . GLN A 1 222 ? 16.542 10.182 -2.832 1.00 92.56 222 GLN A C 1
ATOM 1800 O O . GLN A 1 222 ? 16.620 8.977 -2.591 1.00 92.56 222 GLN A O 1
ATOM 1805 N N . GLN A 1 223 ? 16.120 11.058 -1.918 1.00 92.94 223 GLN A N 1
ATOM 1806 C CA . GLN A 1 223 ? 15.746 10.654 -0.561 1.00 92.94 223 GLN A CA 1
ATOM 1807 C C . GLN A 1 223 ? 14.566 9.680 -0.555 1.00 92.94 223 GLN A C 1
ATOM 1809 O O . GLN A 1 223 ? 14.578 8.685 0.169 1.00 92.94 223 GLN A O 1
ATOM 1814 N N . ILE A 1 224 ? 13.581 9.891 -1.423 1.00 93.12 224 ILE A N 1
ATOM 1815 C CA . ILE A 1 224 ? 12.438 8.984 -1.518 1.00 93.12 224 ILE A CA 1
ATOM 1816 C C . ILE A 1 224 ? 12.833 7.652 -2.161 1.00 93.12 224 ILE A C 1
ATOM 1818 O O . ILE A 1 224 ? 12.371 6.605 -1.710 1.00 93.12 224 ILE A O 1
ATOM 1822 N N . LYS A 1 225 ? 13.742 7.643 -3.146 1.00 93.62 225 LYS A N 1
ATOM 1823 C CA . LYS A 1 225 ? 14.328 6.389 -3.657 1.00 93.62 225 LYS A CA 1
ATOM 1824 C C . LYS A 1 225 ? 15.033 5.604 -2.545 1.00 93.62 225 LYS A C 1
ATOM 1826 O O . LYS A 1 225 ? 14.915 4.379 -2.494 1.00 93.62 225 LYS A O 1
ATOM 1831 N N . ILE A 1 226 ? 15.725 6.293 -1.633 1.00 94.31 226 ILE A N 1
ATOM 1832 C CA . ILE A 1 226 ? 16.365 5.682 -0.459 1.00 94.31 226 ILE A CA 1
ATOM 1833 C C . ILE A 1 226 ? 15.315 5.119 0.507 1.00 94.31 226 ILE A C 1
ATOM 1835 O O . ILE A 1 226 ? 15.437 3.959 0.905 1.00 94.31 226 ILE A O 1
ATOM 1839 N N . LEU A 1 227 ? 14.272 5.886 0.843 1.00 94.31 227 LEU A N 1
ATOM 1840 C CA . LEU A 1 227 ? 13.170 5.415 1.689 1.00 94.31 227 LEU A CA 1
ATOM 1841 C C . LEU A 1 227 ? 12.502 4.175 1.083 1.00 94.31 227 LEU A C 1
ATOM 1843 O O . LEU A 1 227 ? 12.362 3.155 1.752 1.00 94.31 227 LEU A O 1
ATOM 1847 N N . PHE A 1 228 ? 12.158 4.226 -0.204 1.00 95.38 228 PHE A N 1
ATOM 1848 C CA . PHE A 1 228 ? 11.550 3.108 -0.919 1.00 95.38 228 PHE A CA 1
ATOM 1849 C C . PHE A 1 228 ? 12.436 1.858 -0.894 1.00 95.38 228 PHE A C 1
ATOM 1851 O O . PHE A 1 228 ? 11.955 0.755 -0.624 1.00 95.38 228 PHE A O 1
ATOM 1858 N N . ARG A 1 229 ? 13.747 2.022 -1.114 1.00 96.31 229 ARG A N 1
ATOM 1859 C CA . ARG A 1 229 ? 14.725 0.935 -0.996 1.00 96.31 229 ARG A CA 1
ATOM 1860 C C . ARG A 1 229 ? 14.762 0.351 0.408 1.00 96.31 229 ARG A C 1
ATOM 1862 O O . ARG A 1 229 ? 14.813 -0.867 0.548 1.00 96.31 229 ARG A O 1
ATOM 1869 N N . TYR A 1 230 ? 14.731 1.196 1.432 1.00 96.62 230 TYR A N 1
ATOM 1870 C CA . TYR A 1 230 ? 14.735 0.755 2.821 1.00 96.62 230 TYR A CA 1
ATOM 1871 C C . TYR A 1 230 ? 13.495 -0.084 3.157 1.00 96.62 230 TYR A C 1
ATOM 1873 O O . TYR A 1 230 ? 13.633 -1.179 3.700 1.00 96.62 230 TYR A O 1
ATOM 1881 N N . LEU A 1 231 ? 12.301 0.367 2.754 1.00 97.56 231 LEU A N 1
ATOM 1882 C CA . LEU A 1 231 ? 11.060 -0.400 2.922 1.00 97.56 231 LEU A CA 1
ATOM 1883 C C . LEU A 1 231 ? 11.095 -1.718 2.135 1.00 97.56 231 LEU A C 1
ATOM 1885 O O . LEU A 1 231 ? 10.698 -2.759 2.648 1.00 97.56 231 LEU A O 1
ATOM 1889 N N . THR A 1 232 ? 11.628 -1.689 0.914 1.00 97.31 232 THR A N 1
ATOM 1890 C CA . THR A 1 232 ? 11.782 -2.868 0.051 1.00 97.31 232 THR A CA 1
ATOM 1891 C C . THR A 1 232 ? 12.685 -3.933 0.680 1.00 97.31 232 THR A C 1
ATOM 1893 O O . THR A 1 232 ? 12.348 -5.114 0.642 1.00 97.31 232 THR A O 1
ATOM 1896 N N . ILE A 1 233 ? 13.800 -3.536 1.305 1.00 96.38 233 ILE A N 1
ATOM 1897 C CA . ILE A 1 233 ? 14.692 -4.465 2.019 1.00 96.38 233 ILE A CA 1
ATOM 1898 C C . ILE A 1 233 ? 13.941 -5.164 3.156 1.00 96.38 233 ILE A C 1
ATOM 1900 O O . ILE A 1 233 ? 14.007 -6.383 3.248 1.00 96.38 233 ILE A O 1
ATOM 1904 N N . GLN A 1 234 ? 13.152 -4.432 3.952 1.00 96.25 234 GLN A N 1
ATOM 1905 C CA . GLN A 1 234 ? 12.356 -5.036 5.032 1.00 96.25 234 GLN A CA 1
ATOM 1906 C C . GLN A 1 234 ? 11.362 -6.087 4.515 1.00 96.25 234 GLN A C 1
ATOM 1908 O O . GLN A 1 234 ? 11.097 -7.072 5.199 1.00 96.25 234 GLN A O 1
ATOM 1913 N N . VAL A 1 235 ? 10.801 -5.879 3.320 1.00 97.38 235 VAL A N 1
ATOM 1914 C CA . VAL A 1 235 ? 9.899 -6.849 2.685 1.00 97.38 235 VAL A CA 1
ATOM 1915 C C . VAL A 1 235 ? 10.664 -8.081 2.199 1.00 97.38 235 VAL A C 1
ATOM 1917 O O . VAL A 1 235 ? 10.194 -9.197 2.404 1.00 97.38 235 VAL A O 1
ATOM 1920 N N . PHE A 1 236 ? 11.847 -7.915 1.602 1.00 96.19 236 PHE A N 1
ATOM 1921 C CA . PHE A 1 236 ? 12.683 -9.050 1.193 1.00 96.19 236 PHE A CA 1
ATOM 1922 C C . PHE A 1 236 ? 13.218 -9.854 2.377 1.00 96.19 236 PHE A C 1
ATOM 1924 O O . PHE A 1 236 ? 13.226 -11.079 2.312 1.00 96.19 236 PHE A O 1
ATOM 1931 N N . ASP A 1 237 ? 13.588 -9.197 3.476 1.00 94.06 237 ASP A N 1
ATOM 1932 C CA . ASP A 1 237 ? 13.983 -9.875 4.714 1.00 94.06 237 ASP A CA 1
ATOM 1933 C C . ASP A 1 237 ? 12.850 -10.768 5.251 1.00 94.06 237 ASP A C 1
ATOM 1935 O O . ASP A 1 237 ? 13.109 -11.779 5.901 1.00 94.06 237 ASP A O 1
ATOM 1939 N N . ASN A 1 238 ? 11.591 -10.418 4.959 1.00 93.19 238 ASN A N 1
ATOM 1940 C CA . ASN A 1 238 ? 10.432 -11.230 5.306 1.00 93.19 238 ASN A CA 1
ATOM 1941 C C . ASN A 1 238 ? 10.114 -12.330 4.276 1.00 93.19 238 ASN A C 1
ATOM 1943 O O . ASN A 1 238 ? 9.827 -13.456 4.671 1.00 93.19 238 ASN A O 1
ATOM 1947 N N . LEU A 1 239 ? 10.120 -12.028 2.976 1.00 94.88 239 LEU A N 1
ATOM 1948 C CA . LEU A 1 239 ? 9.737 -12.987 1.928 1.00 94.88 239 LEU A CA 1
ATOM 1949 C C . LEU A 1 239 ? 10.853 -13.945 1.505 1.00 94.88 239 LEU A C 1
ATOM 1951 O O . LEU A 1 239 ? 10.580 -14.932 0.824 1.00 94.88 239 LEU A O 1
ATOM 1955 N N . GLY A 1 240 ? 12.099 -13.641 1.854 1.00 94.56 240 GLY A N 1
ATOM 1956 C CA . GLY A 1 240 ? 13.265 -14.290 1.274 1.00 94.56 240 GLY A CA 1
ATOM 1957 C C . GLY A 1 240 ? 13.625 -13.725 -0.107 1.00 94.56 240 GLY A C 1
ATOM 1958 O O . GLY A 1 240 ? 13.022 -12.751 -0.572 1.00 94.56 240 GLY A O 1
ATOM 1959 N N . PRO A 1 241 ? 14.640 -14.300 -0.774 1.00 95.06 241 PRO A N 1
ATOM 1960 C CA . PRO A 1 241 ? 15.146 -13.788 -2.042 1.00 95.06 241 PRO A CA 1
ATOM 1961 C C . PRO A 1 241 ? 14.121 -13.937 -3.180 1.00 95.06 241 PRO A C 1
ATOM 1963 O O . PRO A 1 241 ? 13.319 -14.872 -3.172 1.00 95.06 241 PRO A O 1
ATOM 1966 N N . PRO A 1 242 ? 14.157 -13.046 -4.186 1.00 96.94 242 PRO A N 1
ATOM 1967 C CA . PRO A 1 242 ? 13.285 -13.141 -5.348 1.00 96.94 242 PRO A CA 1
ATOM 1968 C C . PRO A 1 242 ? 13.602 -14.389 -6.189 1.00 96.94 242 PRO A C 1
ATOM 1970 O O . PRO A 1 242 ? 14.775 -14.729 -6.354 1.00 96.94 242 PRO A O 1
ATOM 1973 N N . PRO A 1 243 ? 12.582 -15.052 -6.767 1.00 96.81 243 PRO A N 1
ATOM 1974 C CA . PRO A 1 243 ? 12.751 -16.295 -7.523 1.00 96.81 243 PRO A CA 1
ATOM 1975 C C . PRO A 1 243 ? 13.303 -16.077 -8.941 1.00 96.81 243 PRO A C 1
ATOM 1977 O O . PRO A 1 243 ? 13.716 -17.030 -9.599 1.00 96.81 243 PRO A O 1
ATOM 1980 N N . CYS A 1 244 ? 13.322 -14.832 -9.425 1.00 97.88 244 CYS A N 1
ATOM 1981 C CA . CYS A 1 244 ? 13.883 -14.463 -10.720 1.00 97.88 244 CYS A CA 1
ATOM 1982 C C . CYS A 1 244 ? 14.479 -13.052 -10.694 1.00 97.88 244 CYS A C 1
ATOM 1984 O O . CYS A 1 244 ? 14.222 -12.259 -9.781 1.00 97.88 244 CYS A O 1
ATOM 1986 N N . GLU A 1 245 ? 15.226 -12.710 -11.745 1.00 98.31 245 GLU A N 1
ATOM 1987 C CA . GLU A 1 245 ? 15.646 -11.331 -11.979 1.00 98.31 245 GLU A CA 1
ATOM 1988 C C . GLU A 1 245 ? 14.420 -10.422 -12.137 1.00 98.31 245 GLU A C 1
ATOM 1990 O O . GLU A 1 245 ? 13.413 -10.786 -12.758 1.00 98.31 245 GLU A O 1
ATOM 1995 N N . TYR A 1 246 ? 14.511 -9.222 -11.572 1.00 98.62 246 TYR A N 1
ATOM 1996 C CA . TYR A 1 246 ? 13.430 -8.243 -11.583 1.00 98.62 246 TYR A CA 1
ATOM 1997 C C . TYR A 1 246 ? 13.981 -6.827 -11.666 1.00 98.62 246 TYR A C 1
ATOM 1999 O O . TYR A 1 246 ? 15.137 -6.586 -11.324 1.00 98.62 246 TYR A O 1
ATOM 2007 N N . ALA A 1 247 ? 13.155 -5.871 -12.075 1.00 98.44 247 ALA A N 1
ATOM 2008 C CA . ALA A 1 247 ? 13.453 -4.453 -11.941 1.00 98.44 247 ALA A CA 1
ATOM 2009 C C . ALA A 1 247 ? 12.201 -3.677 -11.546 1.00 98.44 247 ALA A C 1
ATOM 2011 O O . ALA A 1 247 ? 11.131 -3.896 -12.097 1.00 98.44 247 ALA A O 1
ATOM 2012 N N . MET A 1 248 ? 12.331 -2.743 -10.614 1.00 98.31 248 MET A N 1
ATOM 2013 C CA . MET A 1 248 ? 11.253 -1.837 -10.236 1.00 98.31 248 MET A CA 1
ATOM 2014 C C . MET A 1 248 ? 11.406 -0.528 -10.997 1.00 98.31 248 MET A C 1
ATOM 2016 O O . MET A 1 248 ? 12.497 0.050 -11.057 1.00 98.31 248 MET A O 1
ATOM 2020 N N . LEU A 1 249 ? 10.305 -0.062 -11.570 1.00 97.56 249 LEU A N 1
ATOM 2021 C CA . LEU A 1 249 ? 10.221 1.200 -12.290 1.00 97.56 249 LEU A CA 1
ATOM 2022 C C . LEU A 1 249 ? 9.340 2.156 -11.502 1.00 97.56 249 LEU A C 1
ATOM 2024 O O . LEU A 1 249 ? 8.249 1.772 -11.101 1.00 97.56 249 LEU A O 1
ATOM 2028 N N . GLY A 1 250 ? 9.804 3.382 -11.300 1.00 95.62 250 GLY A N 1
ATOM 2029 C CA . GLY A 1 250 ? 8.986 4.471 -10.781 1.00 95.62 250 GLY A CA 1
ATOM 2030 C C . GLY A 1 250 ? 8.359 5.257 -11.924 1.00 95.62 250 GLY A C 1
ATOM 2031 O O . GLY A 1 250 ? 9.019 5.455 -12.948 1.00 95.62 250 GLY A O 1
ATOM 2032 N N . PHE A 1 251 ? 7.126 5.719 -11.736 1.00 93.38 251 PHE A N 1
ATOM 2033 C CA . PHE A 1 251 ? 6.358 6.498 -12.712 1.00 93.38 251 PHE A CA 1
ATOM 2034 C C . PHE A 1 251 ? 5.997 7.888 -12.160 1.00 93.38 251 PHE A C 1
ATOM 2036 O O . PHE A 1 251 ? 6.431 8.269 -11.071 1.00 93.38 251 PHE A O 1
ATOM 2043 N N . GLY A 1 252 ? 5.254 8.676 -12.937 1.00 90.00 252 GLY A N 1
ATOM 2044 C CA . GLY A 1 252 ? 4.677 9.937 -12.470 1.00 90.00 252 GLY A CA 1
ATOM 2045 C C . GLY A 1 252 ? 5.706 10.991 -12.058 1.00 90.00 252 GLY A C 1
ATOM 2046 O O . GLY A 1 252 ? 6.742 11.167 -12.707 1.00 90.00 252 GLY A O 1
ATOM 2047 N N . SER A 1 253 ? 5.411 11.713 -10.974 1.00 90.00 253 SER A N 1
ATOM 2048 C CA . SER A 1 253 ? 6.259 12.793 -10.441 1.00 90.00 253 SER A CA 1
ATOM 2049 C C . SER A 1 253 ? 7.667 12.311 -10.081 1.00 90.00 253 SER A C 1
ATOM 2051 O O . SER A 1 253 ? 8.637 13.032 -10.308 1.00 90.00 253 SER A O 1
ATOM 2053 N N . LEU A 1 254 ? 7.801 11.068 -9.611 1.00 92.12 254 LEU A N 1
ATOM 2054 C CA . LEU A 1 254 ? 9.092 10.446 -9.335 1.00 92.12 254 LEU A CA 1
ATOM 2055 C C . LEU A 1 254 ? 9.938 10.307 -10.609 1.00 92.12 254 LEU A C 1
ATOM 2057 O O . LEU A 1 254 ? 11.144 10.551 -10.589 1.00 92.12 254 LEU A O 1
ATOM 2061 N N . ALA A 1 255 ? 9.323 9.901 -11.721 1.00 91.88 255 ALA A N 1
ATOM 2062 C CA . ALA A 1 255 ? 10.024 9.722 -12.988 1.00 91.88 255 ALA A CA 1
ATOM 2063 C C . ALA A 1 255 ? 10.406 11.043 -13.665 1.00 91.88 255 ALA A C 1
ATOM 2065 O O . ALA A 1 255 ? 11.386 11.078 -14.409 1.00 91.88 255 ALA A O 1
ATOM 2066 N N . ARG A 1 256 ? 9.640 12.109 -13.407 1.00 89.94 256 ARG A N 1
ATOM 2067 C CA . ARG A 1 256 ? 9.892 13.460 -13.930 1.00 89.94 256 ARG A CA 1
ATOM 2068 C C . ARG A 1 256 ? 10.801 14.311 -13.039 1.00 89.94 256 ARG A C 1
ATOM 2070 O O . ARG A 1 256 ? 11.125 15.420 -13.436 1.00 89.94 256 ARG A O 1
ATOM 2077 N N . GLU A 1 257 ? 11.219 13.794 -11.880 1.00 88.00 257 GLU A N 1
ATOM 2078 C CA . GLU A 1 257 ? 11.952 14.551 -10.851 1.00 88.00 257 GLU A CA 1
ATOM 2079 C C . GLU A 1 257 ? 11.176 15.798 -10.383 1.00 88.00 257 GLU A C 1
ATOM 2081 O O . GLU A 1 257 ? 11.742 16.857 -10.160 1.00 88.00 257 GLU A O 1
ATOM 2086 N N . GLU A 1 258 ? 9.856 15.668 -10.236 1.00 89.62 258 GLU A N 1
ATOM 2087 C CA . GLU A 1 258 ? 8.933 16.737 -9.804 1.00 89.62 258 GLU A CA 1
ATOM 2088 C C . GLU A 1 258 ? 8.273 16.408 -8.456 1.00 89.62 258 GLU A C 1
ATOM 2090 O O . GLU A 1 258 ? 7.240 16.963 -8.077 1.00 89.62 258 GLU A O 1
ATOM 2095 N N . MET A 1 259 ? 8.810 15.417 -7.753 1.00 87.44 259 MET A N 1
ATOM 2096 C CA . MET A 1 259 ? 8.176 14.863 -6.571 1.00 87.44 259 MET A CA 1
ATOM 2097 C C . MET A 1 259 ? 8.367 15.768 -5.354 1.00 87.44 259 MET A C 1
ATOM 2099 O O . MET A 1 259 ? 9.466 16.235 -5.071 1.00 87.44 259 MET A O 1
ATOM 2103 N N . THR A 1 260 ? 7.299 15.973 -4.593 1.00 89.31 260 THR A N 1
ATOM 2104 C CA . THR A 1 260 ? 7.330 16.675 -3.304 1.00 89.31 260 THR A CA 1
ATOM 2105 C C . THR A 1 260 ? 7.439 15.673 -2.146 1.00 89.31 260 THR A C 1
ATOM 2107 O O . THR A 1 260 ? 7.145 14.490 -2.331 1.00 89.31 260 THR A O 1
ATOM 2110 N N . PRO A 1 261 ? 7.764 16.111 -0.912 1.00 87.25 261 PRO A N 1
ATOM 2111 C CA . PRO A 1 261 ? 7.828 15.221 0.258 1.00 87.25 261 PRO A CA 1
ATOM 2112 C C . PRO A 1 261 ? 6.499 14.547 0.652 1.00 87.25 261 PRO A C 1
ATOM 2114 O O . PRO A 1 261 ? 6.472 13.731 1.577 1.00 87.25 261 PRO A O 1
ATOM 2117 N N . TYR A 1 262 ? 5.404 14.913 -0.017 1.00 89.50 262 TYR A N 1
ATOM 2118 C CA . TYR A 1 262 ? 4.032 14.463 0.234 1.00 89.50 262 TYR A CA 1
ATOM 2119 C C . TYR A 1 262 ? 3.386 13.834 -1.006 1.00 89.50 262 TYR A C 1
ATOM 2121 O O . TYR A 1 262 ? 2.180 13.624 -1.019 1.00 89.50 262 TYR A O 1
ATOM 2129 N N . SER A 1 263 ? 4.154 13.615 -2.074 1.00 85.88 263 SER A N 1
ATOM 2130 C CA . SER A 1 263 ? 3.624 13.017 -3.296 1.00 85.88 263 SER A CA 1
ATOM 2131 C C . SER A 1 263 ? 3.314 11.537 -3.110 1.00 85.88 263 SER A C 1
ATOM 2133 O O . SER A 1 263 ? 4.041 10.828 -2.409 1.00 85.88 263 SER A O 1
ATOM 2135 N N . ASP A 1 264 ? 2.285 11.081 -3.820 1.00 86.62 264 ASP A N 1
ATOM 2136 C CA . ASP A 1 264 ? 2.015 9.661 -3.994 1.00 86.62 264 ASP A CA 1
ATOM 2137 C C . ASP A 1 264 ? 3.143 8.996 -4.795 1.00 86.62 264 ASP A C 1
ATOM 2139 O O . ASP A 1 264 ? 3.814 9.624 -5.624 1.00 86.62 264 ASP A O 1
ATOM 2143 N N . LEU A 1 265 ? 3.338 7.702 -4.556 1.00 88.81 265 LEU A N 1
ATOM 2144 C CA . LEU A 1 265 ? 4.296 6.878 -5.270 1.00 88.81 265 LEU A CA 1
ATOM 2145 C C . LEU A 1 265 ? 3.581 5.969 -6.276 1.00 88.81 265 LEU A C 1
ATOM 2147 O O . LEU A 1 265 ? 2.682 5.203 -5.932 1.00 88.81 265 LEU A O 1
ATOM 2151 N N . GLU A 1 266 ? 4.038 6.015 -7.522 1.00 91.94 266 GLU A N 1
ATOM 2152 C CA . GLU A 1 266 ? 3.586 5.156 -8.616 1.00 91.94 266 GLU A CA 1
ATOM 2153 C C . GLU A 1 266 ? 4.755 4.269 -9.053 1.00 91.94 266 GLU A C 1
ATOM 2155 O O . GLU A 1 266 ? 5.860 4.767 -9.304 1.00 91.94 266 GLU A O 1
ATOM 2160 N N . PHE A 1 267 ? 4.545 2.954 -9.137 1.00 95.75 267 PHE A N 1
ATOM 2161 C CA . PHE A 1 267 ? 5.605 2.027 -9.529 1.00 95.75 267 PHE A CA 1
ATOM 2162 C C . PHE A 1 267 ? 5.083 0.724 -10.146 1.00 95.75 267 PHE A C 1
ATOM 2164 O O . PHE A 1 267 ? 3.941 0.313 -9.945 1.00 95.75 267 PHE A O 1
ATOM 2171 N N . GLY A 1 268 ? 5.957 0.056 -10.894 1.00 96.88 268 GLY A N 1
ATOM 2172 C CA . GLY A 1 268 ? 5.716 -1.239 -11.526 1.00 96.88 268 GLY A CA 1
ATOM 2173 C C . GLY A 1 268 ? 6.917 -2.163 -11.373 1.00 96.88 268 GLY A C 1
ATOM 2174 O O . GLY A 1 268 ? 8.015 -1.725 -11.026 1.00 96.88 268 GLY A O 1
ATOM 2175 N N . ILE A 1 269 ? 6.706 -3.451 -11.632 1.00 98.50 269 ILE A N 1
ATOM 2176 C CA . ILE A 1 269 ? 7.716 -4.499 -11.497 1.00 98.50 269 ILE A CA 1
ATOM 2177 C C . ILE A 1 269 ? 7.865 -5.219 -12.837 1.00 98.50 269 ILE A C 1
ATOM 2179 O O . ILE A 1 269 ? 6.942 -5.862 -13.336 1.00 98.50 269 ILE A O 1
ATOM 2183 N N . LEU A 1 270 ? 9.059 -5.121 -13.404 1.00 98.75 270 LEU A N 1
ATOM 2184 C CA . LEU A 1 270 ? 9.516 -5.972 -14.484 1.00 98.75 270 LEU A CA 1
ATOM 2185 C C . LEU A 1 270 ? 10.018 -7.291 -13.907 1.00 98.75 270 LEU A C 1
ATOM 2187 O O . LEU A 1 270 ? 10.861 -7.272 -13.014 1.00 98.75 270 LEU A O 1
ATOM 2191 N N . ILE A 1 271 ? 9.548 -8.411 -14.441 1.00 98.56 271 ILE A N 1
ATOM 2192 C CA . ILE A 1 271 ? 10.041 -9.754 -14.116 1.00 98.56 271 ILE A CA 1
ATOM 2193 C C . ILE A 1 271 ? 10.668 -10.373 -15.360 1.00 98.56 271 ILE A C 1
ATOM 2195 O O . ILE A 1 271 ? 10.169 -10.174 -16.466 1.00 98.56 271 ILE A O 1
ATOM 2199 N N . GLN A 1 272 ? 11.763 -11.111 -15.193 1.00 97.88 272 GLN A N 1
ATOM 2200 C CA . GLN A 1 272 ? 12.428 -11.788 -16.308 1.00 97.88 272 GLN A CA 1
ATOM 2201 C C . GLN A 1 272 ? 11.514 -12.817 -16.982 1.00 97.88 272 GLN A C 1
ATOM 2203 O O . GLN A 1 272 ? 11.453 -12.889 -18.206 1.00 97.88 272 GLN A O 1
ATOM 2208 N N . GLU A 1 273 ? 10.792 -13.601 -16.181 1.00 96.06 273 GLU A N 1
ATOM 2209 C CA . GLU A 1 273 ? 9.900 -14.646 -16.671 1.00 96.06 273 GLU A CA 1
ATOM 2210 C C . GLU A 1 273 ? 8.573 -14.627 -15.913 1.00 96.06 273 GLU A C 1
ATOM 2212 O O . GLU A 1 273 ? 8.533 -14.558 -14.683 1.00 96.06 273 GLU A O 1
ATOM 2217 N N . ASP A 1 274 ? 7.478 -14.716 -16.663 1.00 96.25 274 ASP A N 1
ATOM 2218 C CA . ASP A 1 274 ? 6.112 -14.694 -16.147 1.00 96.25 274 ASP A CA 1
ATOM 2219 C C . ASP A 1 274 ? 5.603 -16.108 -15.850 1.00 96.25 274 ASP A C 1
ATOM 2221 O O . ASP A 1 274 ? 4.782 -16.667 -16.581 1.00 96.25 274 ASP A O 1
ATOM 2225 N N . THR A 1 275 ? 6.131 -16.697 -14.777 1.00 97.12 275 THR A N 1
ATOM 2226 C CA . THR A 1 275 ? 5.631 -17.954 -14.208 1.00 97.12 275 THR A CA 1
ATOM 2227 C C . THR A 1 275 ? 4.628 -17.668 -13.088 1.00 97.12 275 THR A C 1
ATOM 2229 O O . THR A 1 275 ? 4.640 -16.598 -12.475 1.00 97.12 275 THR A O 1
ATOM 2232 N N . GLY A 1 276 ? 3.759 -18.637 -12.776 1.00 96.25 276 GLY A N 1
ATOM 2233 C CA . GLY A 1 276 ? 2.808 -18.495 -11.665 1.00 96.25 276 GLY A CA 1
ATOM 2234 C C . GLY A 1 276 ? 3.493 -18.262 -10.311 1.00 96.25 276 GLY A C 1
ATOM 2235 O O . GLY A 1 276 ? 2.989 -17.494 -9.496 1.00 96.25 276 GLY A O 1
ATOM 2236 N N . GLU A 1 277 ? 4.661 -18.873 -10.100 1.00 95.94 277 GLU A N 1
ATOM 2237 C CA . GLU A 1 277 ? 5.474 -18.703 -8.891 1.00 95.94 277 GLU A CA 1
ATOM 2238 C C . GLU A 1 277 ? 6.069 -17.294 -8.795 1.00 95.94 277 GLU A C 1
ATOM 2240 O O . GLU A 1 277 ? 5.865 -16.617 -7.787 1.00 95.94 277 GLU A O 1
ATOM 2245 N N . ASN A 1 278 ? 6.718 -16.812 -9.862 1.00 97.25 278 ASN A N 1
ATOM 2246 C CA . ASN A 1 278 ? 7.303 -15.469 -9.895 1.00 97.25 278 ASN A CA 1
ATOM 2247 C C . ASN A 1 278 ? 6.225 -14.403 -9.687 1.00 97.25 278 ASN A C 1
ATOM 2249 O O . ASN A 1 278 ? 6.393 -13.478 -8.890 1.00 97.25 278 ASN A O 1
ATOM 2253 N N . ARG A 1 279 ? 5.088 -14.549 -10.376 1.00 96.44 279 ARG A N 1
ATOM 2254 C CA . ARG A 1 279 ? 3.979 -13.601 -10.275 1.00 96.44 279 ARG A CA 1
ATOM 2255 C C . ARG A 1 279 ? 3.406 -13.557 -8.863 1.00 96.44 279 ARG A C 1
ATOM 2257 O O . ARG A 1 279 ? 3.223 -12.462 -8.335 1.00 96.44 279 ARG A O 1
ATOM 2264 N N . GLU A 1 280 ? 3.152 -14.705 -8.231 1.00 96.56 280 GLU A N 1
ATOM 2265 C CA . GLU A 1 280 ? 2.647 -14.689 -6.854 1.00 96.56 280 GLU A CA 1
ATOM 2266 C C . GLU A 1 280 ? 3.669 -14.181 -5.841 1.00 96.56 280 GLU A C 1
ATOM 2268 O O . GLU A 1 280 ? 3.285 -13.460 -4.919 1.00 96.56 280 GLU A O 1
ATOM 2273 N N . TYR A 1 281 ? 4.962 -14.446 -6.037 1.00 97.94 281 TYR A N 1
ATOM 2274 C CA . TYR A 1 281 ? 6.001 -13.846 -5.205 1.00 97.94 281 TYR A CA 1
ATOM 2275 C C . TYR A 1 281 ? 5.942 -12.309 -5.257 1.00 97.94 281 TYR A C 1
ATOM 2277 O O . TYR A 1 281 ? 5.876 -11.653 -4.217 1.00 97.94 281 TYR A O 1
ATOM 2285 N N . PHE A 1 282 ? 5.885 -11.707 -6.452 1.00 98.00 282 PHE A N 1
ATOM 2286 C CA . PHE A 1 282 ? 5.855 -10.243 -6.576 1.00 98.00 282 PHE A CA 1
ATOM 2287 C C . PHE A 1 282 ? 4.515 -9.608 -6.171 1.00 98.00 282 PHE A C 1
ATOM 2289 O O . PHE A 1 282 ? 4.491 -8.453 -5.734 1.00 98.00 282 PHE A O 1
ATOM 2296 N N . LYS A 1 283 ? 3.402 -10.347 -6.220 1.00 96.88 283 LYS A N 1
ATOM 2297 C CA . LYS A 1 283 ? 2.132 -9.917 -5.608 1.00 96.88 283 LYS A CA 1
ATOM 2298 C C . LYS A 1 283 ? 2.191 -9.932 -4.081 1.00 96.88 283 LYS A C 1
ATOM 2300 O O . LYS A 1 283 ? 1.700 -9.000 -3.440 1.00 96.88 283 LYS A O 1
ATOM 2305 N N . CYS A 1 284 ? 2.818 -10.950 -3.496 1.00 97.50 284 CYS A N 1
ATOM 2306 C CA . CYS A 1 284 ? 3.091 -11.004 -2.061 1.00 97.50 284 CYS A CA 1
ATOM 2307 C C . CYS A 1 284 ? 4.004 -9.845 -1.638 1.00 97.50 284 CYS A C 1
ATOM 2309 O O . CYS A 1 284 ? 3.680 -9.113 -0.702 1.00 97.50 284 CYS A O 1
ATOM 2311 N N . PHE A 1 285 ? 5.079 -9.605 -2.396 1.00 98.00 285 PHE A N 1
ATOM 2312 C CA . PHE A 1 285 ? 5.973 -8.460 -2.212 1.00 98.00 285 PHE A CA 1
ATOM 2313 C C . PHE A 1 285 ? 5.196 -7.142 -2.222 1.00 98.00 285 PHE A C 1
ATOM 2315 O O . PHE A 1 285 ? 5.314 -6.339 -1.299 1.00 98.00 285 PHE A O 1
ATOM 2322 N N . THR A 1 286 ? 4.350 -6.942 -3.234 1.00 97.06 286 THR A N 1
ATOM 2323 C CA . THR A 1 286 ? 3.562 -5.713 -3.374 1.00 97.06 286 THR A CA 1
ATOM 2324 C C . THR A 1 286 ? 2.597 -5.543 -2.200 1.00 97.06 286 THR A C 1
ATOM 2326 O O . THR A 1 286 ? 2.495 -4.451 -1.650 1.00 97.06 286 THR A O 1
ATOM 2329 N N . THR A 1 287 ? 1.944 -6.619 -1.751 1.00 96.31 287 THR A N 1
ATOM 2330 C CA . THR A 1 287 ? 1.035 -6.598 -0.591 1.00 96.31 287 THR A CA 1
ATOM 2331 C C . THR A 1 287 ? 1.764 -6.153 0.679 1.00 96.31 287 THR A C 1
ATOM 2333 O O . THR A 1 287 ? 1.298 -5.262 1.386 1.00 96.31 287 THR A O 1
ATOM 2336 N N . LEU A 1 288 ? 2.921 -6.742 0.975 1.00 97.31 288 LEU A N 1
ATOM 2337 C CA . LEU A 1 288 ? 3.695 -6.402 2.170 1.00 97.31 288 LEU A CA 1
ATOM 2338 C C . LEU A 1 288 ? 4.293 -4.997 2.086 1.00 97.31 288 LEU A C 1
ATOM 2340 O O . LEU A 1 288 ? 4.309 -4.277 3.082 1.00 97.31 288 LEU A O 1
ATOM 2344 N N . LEU A 1 289 ? 4.718 -4.560 0.900 1.00 97.75 289 LEU A N 1
ATOM 2345 C CA . LEU A 1 289 ? 5.183 -3.193 0.703 1.00 97.75 289 LEU A CA 1
ATOM 2346 C C . LEU A 1 289 ? 4.048 -2.174 0.895 1.00 97.75 289 LEU A C 1
ATOM 2348 O O . LEU A 1 289 ? 4.252 -1.156 1.554 1.00 97.75 289 LEU A O 1
ATOM 2352 N N . HIS A 1 290 ? 2.840 -2.467 0.400 1.00 96.31 290 HIS A N 1
ATOM 2353 C CA . HIS A 1 290 ? 1.640 -1.671 0.684 1.00 96.31 290 HIS A CA 1
ATOM 2354 C C . HIS A 1 290 ? 1.385 -1.559 2.185 1.00 96.31 290 HIS A C 1
ATOM 2356 O O . HIS A 1 290 ? 1.132 -0.460 2.672 1.00 96.31 290 HIS A O 1
ATOM 2362 N N . LEU A 1 291 ? 1.517 -2.655 2.939 1.00 97.62 291 LEU A N 1
ATOM 2363 C CA . LEU A 1 291 ? 1.400 -2.607 4.395 1.00 97.62 291 LEU A CA 1
ATOM 2364 C C . LEU A 1 291 ? 2.429 -1.652 5.017 1.00 97.62 291 LEU A C 1
ATOM 2366 O O . LEU A 1 291 ? 2.065 -0.846 5.872 1.00 97.62 291 LEU A O 1
ATOM 2370 N N . LYS A 1 292 ? 3.699 -1.718 4.591 1.00 97.81 292 LYS A N 1
ATOM 2371 C CA . LYS A 1 292 ? 4.754 -0.829 5.105 1.00 97.81 292 LYS A CA 1
ATOM 2372 C C . LYS A 1 292 ? 4.431 0.642 4.855 1.00 97.81 292 LYS A C 1
ATOM 2374 O O . LYS A 1 292 ? 4.625 1.447 5.760 1.00 97.81 292 LYS A O 1
ATOM 2379 N N . VAL A 1 293 ? 3.896 0.974 3.678 1.00 97.25 293 VAL A N 1
ATOM 2380 C CA . VAL A 1 293 ? 3.481 2.342 3.332 1.00 97.25 293 VAL A CA 1
ATOM 2381 C C . VAL A 1 293 ? 2.248 2.784 4.124 1.00 97.25 293 VAL A C 1
ATOM 2383 O O . VAL A 1 293 ? 2.275 3.854 4.722 1.00 97.25 293 VAL A O 1
ATOM 2386 N N . ILE A 1 294 ? 1.211 1.947 4.235 1.00 97.38 294 ILE A N 1
ATOM 2387 C CA . ILE A 1 294 ? 0.023 2.238 5.062 1.00 97.38 294 ILE A CA 1
ATOM 2388 C C . ILE A 1 294 ? 0.430 2.519 6.516 1.00 97.38 294 ILE A C 1
ATOM 2390 O O . ILE A 1 294 ? -0.067 3.458 7.139 1.00 97.38 294 ILE A O 1
ATOM 2394 N N . ASN A 1 295 ? 1.387 1.751 7.040 1.00 97.88 295 ASN A N 1
ATOM 2395 C CA . ASN A 1 295 ? 1.897 1.889 8.401 1.00 97.88 295 ASN A CA 1
ATOM 2396 C C . ASN A 1 295 ? 2.718 3.160 8.652 1.00 97.88 295 ASN A C 1
ATOM 2398 O O . ASN A 1 295 ? 2.960 3.484 9.816 1.00 97.88 295 ASN A O 1
ATOM 2402 N N . LEU A 1 296 ? 3.084 3.927 7.620 1.00 97.06 296 LEU A N 1
ATOM 2403 C CA . LEU A 1 296 ? 3.598 5.289 7.805 1.00 97.06 296 LEU A CA 1
ATOM 2404 C C . LEU A 1 296 ? 2.519 6.227 8.371 1.00 97.06 296 LEU A C 1
ATOM 2406 O O . LEU A 1 296 ? 2.853 7.227 8.996 1.00 97.06 296 LEU A O 1
ATOM 2410 N N . GLY A 1 297 ? 1.238 5.857 8.246 1.00 96.06 297 GLY A N 1
ATOM 2411 C CA . GLY A 1 297 ? 0.117 6.561 8.868 1.00 96.06 297 GLY A CA 1
ATOM 2412 C C . GLY A 1 297 ? -0.440 7.719 8.043 1.00 96.06 297 GLY A C 1
ATOM 2413 O O . GLY A 1 297 ? -1.118 8.574 8.606 1.00 96.06 297 GLY A O 1
ATOM 2414 N N . GLU A 1 298 ? -0.156 7.746 6.737 1.00 95.31 298 GLU A N 1
ATOM 2415 C CA . GLU A 1 298 ? -0.492 8.865 5.835 1.00 95.31 298 GLU A CA 1
ATOM 2416 C C . GLU A 1 298 ? -1.405 8.464 4.668 1.00 95.31 298 GLU A C 1
ATOM 2418 O O . GLU A 1 298 ? -1.748 9.269 3.802 1.00 95.31 298 GLU A O 1
ATOM 2423 N N . THR A 1 299 ? -1.806 7.191 4.627 1.00 94.62 299 THR A N 1
ATOM 2424 C CA . THR A 1 299 ? -2.770 6.683 3.650 1.00 94.62 299 THR A CA 1
ATOM 2425 C C . THR A 1 299 ? -4.183 6.879 4.185 1.00 94.62 299 THR A C 1
ATOM 2427 O O . THR A 1 299 ? -4.610 6.173 5.097 1.00 94.62 299 THR A O 1
ATOM 2430 N N . ILE A 1 300 ? -4.917 7.829 3.608 1.00 93.94 300 ILE A N 1
ATOM 2431 C CA . ILE A 1 300 ? -6.307 8.116 3.988 1.00 93.94 300 ILE A CA 1
ATOM 2432 C C . ILE A 1 300 ? -7.230 6.919 3.718 1.00 93.94 300 ILE A C 1
ATOM 2434 O O . ILE A 1 300 ? -7.081 6.216 2.714 1.00 93.94 300 ILE A O 1
ATOM 2438 N N . LEU A 1 301 ? -8.252 6.722 4.557 1.00 94.38 301 LEU A N 1
ATOM 2439 C CA . LEU A 1 301 ? -9.163 5.572 4.432 1.00 94.38 301 LEU A CA 1
ATOM 2440 C C . LEU A 1 301 ? -9.854 5.438 3.060 1.00 94.38 301 LEU A C 1
ATOM 2442 O O . LEU A 1 301 ? -9.977 4.309 2.576 1.00 94.38 301 LEU A O 1
ATOM 2446 N N . PRO A 1 302 ? -10.288 6.528 2.388 1.00 89.12 302 PRO A N 1
ATOM 2447 C CA . PRO A 1 302 ? -10.879 6.420 1.057 1.00 89.12 302 PRO A CA 1
ATOM 2448 C C . PRO A 1 302 ? -9.948 5.804 0.006 1.00 89.12 302 PRO A C 1
ATOM 2450 O O . PRO A 1 302 ? -10.447 5.189 -0.929 1.00 89.12 302 PRO A O 1
ATOM 2453 N N . ALA A 1 303 ? -8.622 5.916 0.150 1.00 89.31 303 ALA A N 1
ATOM 2454 C CA . ALA A 1 303 ? -7.663 5.370 -0.814 1.00 89.31 303 ALA A CA 1
ATOM 2455 C C . ALA A 1 303 ? -7.587 3.830 -0.798 1.00 89.31 303 ALA A C 1
ATOM 2457 O O . ALA A 1 303 ? -7.053 3.237 -1.732 1.00 89.31 303 ALA A O 1
ATOM 2458 N N . LEU A 1 304 ? -8.147 3.180 0.228 1.00 91.81 304 LEU A N 1
ATOM 2459 C CA . LEU A 1 304 ? -8.072 1.731 0.454 1.00 91.81 304 LEU A CA 1
ATOM 2460 C C . LEU A 1 304 ? -9.321 0.956 -0.018 1.00 91.81 304 LEU A C 1
ATOM 2462 O O . LEU A 1 304 ? -9.468 -0.225 0.307 1.00 91.81 304 LEU A O 1
ATOM 2466 N N . ASP A 1 305 ? -10.248 1.625 -0.718 1.00 89.50 305 ASP A N 1
ATOM 2467 C CA . ASP A 1 305 ? -11.536 1.082 -1.194 1.00 89.50 305 ASP A CA 1
ATOM 2468 C C . ASP A 1 305 ? -12.266 0.231 -0.136 1.00 89.50 305 ASP A C 1
ATOM 2470 O O . ASP A 1 305 ? -12.635 -0.921 -0.362 1.00 89.50 305 ASP A O 1
ATOM 2474 N N . ILE A 1 306 ? -12.439 0.775 1.073 1.00 93.31 306 ILE A N 1
ATOM 2475 C CA . ILE A 1 306 ? -13.074 0.055 2.185 1.00 93.31 306 ILE A CA 1
ATOM 2476 C C . ILE A 1 306 ? -14.607 0.162 2.059 1.00 93.31 306 ILE A C 1
ATOM 2478 O O . ILE A 1 306 ? -15.153 1.268 2.186 1.00 93.31 306 ILE A O 1
ATOM 2482 N N . PRO A 1 307 ? -15.349 -0.952 1.852 1.00 92.12 307 PRO A N 1
ATOM 2483 C CA . PRO A 1 307 ? -16.798 -0.912 1.648 1.00 92.12 307 PRO A CA 1
ATOM 2484 C C . PRO A 1 307 ? -17.584 -0.170 2.733 1.00 92.12 307 PRO A C 1
ATOM 2486 O O . PRO A 1 307 ? -18.445 0.646 2.395 1.00 92.12 307 PRO A O 1
ATOM 2489 N N . CYS A 1 308 ? -17.300 -0.418 4.016 1.00 93.44 308 CYS A N 1
ATOM 2490 C CA . CYS A 1 308 ? -17.998 0.227 5.130 1.00 93.44 308 CYS A CA 1
ATOM 2491 C C . CYS A 1 308 ? -17.774 1.749 5.170 1.00 93.44 308 CYS A C 1
ATOM 2493 O O . CYS A 1 308 ? -18.733 2.502 5.339 1.00 93.44 308 CYS A O 1
ATOM 2495 N N . ILE A 1 309 ? -16.548 2.213 4.909 1.00 95.38 309 ILE A N 1
ATOM 2496 C CA . ILE A 1 309 ? -16.174 3.636 4.866 1.00 95.38 309 ILE A CA 1
ATOM 2497 C C . ILE A 1 309 ? -16.904 4.354 3.730 1.00 95.38 309 ILE A C 1
ATOM 2499 O O . ILE A 1 309 ? -17.549 5.382 3.950 1.00 95.38 309 ILE A O 1
ATOM 2503 N N . ARG A 1 310 ? -16.897 3.767 2.526 1.00 92.00 310 ARG A N 1
ATOM 2504 C CA . ARG A 1 310 ? -17.636 4.301 1.373 1.00 92.00 310 ARG A CA 1
ATOM 2505 C C . ARG A 1 310 ? -19.141 4.329 1.633 1.00 92.00 310 ARG A C 1
ATOM 2507 O O . ARG A 1 310 ? -19.789 5.342 1.387 1.00 92.00 310 ARG A O 1
ATOM 2514 N N . LYS A 1 311 ? -19.713 3.244 2.170 1.00 91.81 311 LYS A N 1
ATOM 2515 C CA . LYS A 1 311 ? -21.142 3.176 2.527 1.00 91.81 311 LYS A CA 1
ATOM 2516 C C . LYS A 1 311 ? -21.520 4.211 3.583 1.00 91.81 311 LYS A C 1
ATOM 2518 O O . LYS A 1 311 ? -22.659 4.680 3.557 1.00 91.81 311 LYS A O 1
ATOM 2523 N N . ALA A 1 312 ? -20.617 4.524 4.514 1.00 91.25 312 ALA A N 1
ATOM 2524 C CA . ALA A 1 312 ? -20.791 5.550 5.538 1.00 91.25 312 ALA A CA 1
ATOM 2525 C C . ALA A 1 312 ? -20.685 6.982 4.994 1.00 91.25 312 ALA A C 1
ATOM 2527 O O . ALA A 1 312 ? -21.110 7.901 5.688 1.00 91.25 312 ALA A O 1
ATOM 2528 N N . ASN A 1 313 ? -20.186 7.161 3.764 1.00 90.06 313 ASN A N 1
ATOM 2529 C CA . ASN A 1 313 ? -19.817 8.462 3.206 1.00 90.06 313 ASN A CA 1
ATOM 2530 C C . ASN A 1 313 ? -18.870 9.226 4.150 1.00 90.06 313 ASN A C 1
ATOM 2532 O O . ASN A 1 313 ? -19.047 10.417 4.399 1.00 90.06 313 ASN A O 1
ATOM 2536 N N . PHE A 1 314 ? -17.916 8.500 4.739 1.00 92.75 314 PHE A N 1
ATOM 2537 C CA . PHE A 1 314 ? -16.986 9.051 5.715 1.00 92.75 314 PHE A CA 1
ATOM 2538 C C . PHE A 1 314 ? -15.902 9.883 5.021 1.00 92.75 314 PHE A C 1
ATOM 2540 O O . PHE A 1 314 ? -15.243 9.410 4.092 1.00 92.75 314 PHE A O 1
ATOM 2547 N N . PHE A 1 315 ? -15.715 11.115 5.492 1.00 90.69 315 PHE A N 1
ATOM 2548 C CA . PHE A 1 315 ? -14.626 11.985 5.071 1.00 90.69 315 PHE A CA 1
ATOM 2549 C C . PHE A 1 315 ? -13.489 11.897 6.089 1.00 90.69 315 PHE A C 1
ATOM 2551 O O . PHE A 1 315 ? -13.653 12.293 7.239 1.00 90.69 315 PHE A O 1
ATOM 2558 N N . ASP A 1 316 ? -12.343 11.376 5.657 1.00 93.38 316 ASP A N 1
ATOM 2559 C CA . ASP A 1 316 ? -11.149 11.286 6.494 1.00 93.38 316 ASP A CA 1
ATOM 2560 C C . ASP A 1 316 ? -10.432 12.644 6.539 1.00 93.38 316 ASP A C 1
ATOM 2562 O O . ASP A 1 316 ? -9.737 13.029 5.592 1.00 93.38 316 ASP A O 1
ATOM 2566 N N . SER A 1 317 ? -10.666 13.379 7.627 1.00 91.50 317 SER A N 1
ATOM 2567 C CA . SER A 1 317 ? -10.031 14.665 7.935 1.00 91.50 317 SER A CA 1
ATOM 2568 C C . SER A 1 317 ? -8.898 14.560 8.958 1.00 91.50 317 SER A C 1
ATOM 2570 O O . SER A 1 317 ? -8.309 15.583 9.294 1.00 91.50 317 SER A O 1
ATOM 2572 N N . VAL A 1 318 ? -8.642 13.363 9.492 1.00 93.38 318 VAL A N 1
ATOM 2573 C CA . VAL A 1 318 ? -7.698 13.143 10.600 1.00 93.38 318 VAL A CA 1
ATOM 2574 C C . VAL A 1 318 ? -6.360 12.653 10.064 1.00 93.38 318 VAL A C 1
ATOM 2576 O O . VAL A 1 318 ? -5.311 13.153 10.464 1.00 93.38 318 VAL A O 1
ATOM 2579 N N . THR A 1 319 ? -6.382 11.706 9.126 1.00 94.06 319 THR A N 1
ATOM 2580 C CA . THR A 1 319 ? -5.156 11.147 8.561 1.00 94.06 319 THR A CA 1
ATOM 2581 C C . THR A 1 319 ? -4.433 12.210 7.718 1.00 94.06 319 THR A C 1
ATOM 2583 O O . THR A 1 319 ? -5.027 12.744 6.772 1.00 94.06 319 THR A O 1
ATOM 2586 N N . PRO A 1 320 ? -3.152 12.524 8.000 1.00 91.44 320 PRO A N 1
ATOM 2587 C CA . PRO A 1 320 ? -2.380 13.446 7.180 1.00 91.44 320 PRO A CA 1
ATOM 2588 C C . PRO A 1 320 ? -2.228 12.868 5.774 1.00 91.44 320 PRO A C 1
ATOM 2590 O O . PRO A 1 320 ? -1.930 11.690 5.606 1.00 91.44 320 PRO A O 1
ATOM 2593 N N . ARG A 1 321 ? -2.422 13.701 4.750 1.00 87.62 321 ARG A N 1
ATOM 2594 C CA . ARG A 1 321 ? -2.192 13.302 3.357 1.00 87.62 321 ARG A CA 1
ATOM 2595 C C . ARG A 1 321 ? -0.717 13.477 3.034 1.00 87.62 321 ARG A C 1
ATOM 2597 O O . ARG A 1 321 ? -0.212 14.598 3.078 1.00 87.62 321 ARG A O 1
ATOM 2604 N N . GLY A 1 322 ? -0.042 12.379 2.729 1.00 90.00 322 GLY A N 1
ATOM 2605 C CA . GLY A 1 322 ? 1.386 12.389 2.455 1.00 90.00 322 GLY A CA 1
ATOM 2606 C C . GLY A 1 322 ? 1.823 11.185 1.638 1.00 90.00 322 GLY A C 1
ATOM 2607 O O . GLY A 1 322 ? 1.224 10.878 0.618 1.00 90.00 322 GLY A O 1
ATOM 2608 N N . PHE A 1 323 ? 2.884 10.517 2.076 1.00 91.81 323 PHE A N 1
ATOM 2609 C CA . PHE A 1 323 ? 3.507 9.429 1.340 1.00 91.81 323 PHE A CA 1
ATOM 2610 C C . PHE A 1 323 ? 2.604 8.189 1.343 1.00 91.81 323 PHE A C 1
ATOM 2612 O O . PHE A 1 323 ? 2.543 7.437 2.320 1.00 91.81 323 PHE A O 1
ATOM 2619 N N . ALA A 1 324 ? 1.909 7.980 0.231 1.00 92.38 324 ALA A N 1
ATOM 2620 C CA . ALA A 1 324 ? 1.021 6.854 -0.006 1.00 92.38 324 ALA A CA 1
ATOM 2621 C C . ALA A 1 324 ? 1.250 6.278 -1.410 1.00 92.38 324 ALA A C 1
ATOM 2623 O O . ALA A 1 324 ? 1.926 6.871 -2.249 1.00 92.38 324 ALA A O 1
ATOM 2624 N N . PHE A 1 325 ? 0.699 5.096 -1.671 1.00 89.06 325 PHE A N 1
ATOM 2625 C CA . PHE A 1 325 ? 0.561 4.618 -3.044 1.00 89.06 325 PHE A CA 1
ATOM 2626 C C . PHE A 1 325 ? -0.686 5.226 -3.689 1.00 89.06 325 PHE A C 1
ATOM 2628 O O . PHE A 1 325 ? -1.665 5.499 -2.992 1.00 89.06 325 PHE A O 1
ATOM 2635 N N . ASP A 1 326 ? -0.652 5.385 -5.014 1.00 81.44 326 ASP A N 1
ATOM 2636 C CA . ASP A 1 326 ? -1.803 5.841 -5.799 1.00 81.44 326 ASP A CA 1
ATOM 2637 C C . ASP A 1 326 ? -3.053 4.999 -5.469 1.00 81.44 326 ASP A C 1
ATOM 2639 O O . ASP A 1 326 ? -3.031 3.764 -5.528 1.00 81.44 326 ASP A O 1
ATOM 2643 N N . GLY A 1 327 ? -4.116 5.678 -5.032 1.00 75.75 327 GLY A N 1
ATOM 2644 C CA . GLY A 1 327 ? -5.234 5.063 -4.319 1.00 75.75 327 GLY A CA 1
ATOM 2645 C C . GLY A 1 327 ? -6.140 4.196 -5.197 1.00 75.75 327 GLY A C 1
ATOM 2646 O O . GLY A 1 327 ? -6.398 4.515 -6.353 1.00 75.75 327 GLY A O 1
ATOM 2647 N N . GLU A 1 328 ? -6.710 3.139 -4.605 1.00 70.00 328 GLU A N 1
ATOM 2648 C CA . GLU A 1 328 ? -7.657 2.224 -5.269 1.00 70.00 328 GLU A CA 1
ATOM 2649 C C . GLU A 1 328 ? -9.128 2.677 -5.159 1.00 70.00 328 GLU A C 1
ATOM 2651 O O . GLU A 1 328 ? -10.029 2.087 -5.753 1.00 70.00 328 GLU A O 1
ATOM 2656 N N . GLY A 1 329 ? -9.391 3.734 -4.385 1.00 58.88 329 GLY A N 1
ATOM 2657 C CA . GLY A 1 329 ? -10.730 4.125 -3.930 1.00 58.88 329 GLY A CA 1
ATOM 2658 C C . GLY A 1 329 ? -11.713 4.622 -4.988 1.00 58.88 329 GLY A C 1
ATOM 2659 O O . GLY A 1 329 ? -12.905 4.758 -4.697 1.00 58.88 329 GLY A O 1
ATOM 2660 N N . VAL A 1 330 ? -11.254 4.933 -6.202 1.00 61.38 330 VAL A N 1
ATOM 2661 C CA . VAL A 1 330 ? -12.115 5.466 -7.261 1.00 61.38 330 VAL A CA 1
ATOM 2662 C C . VAL A 1 330 ? -12.052 4.554 -8.476 1.00 61.38 330 VAL A C 1
ATOM 2664 O O . VAL A 1 330 ? -11.065 4.509 -9.198 1.00 61.38 330 VAL A O 1
ATOM 2667 N N . GLN A 1 331 ? -13.149 3.843 -8.740 1.00 58.69 331 GLN A N 1
ATOM 2668 C CA . GLN A 1 331 ? -13.257 2.960 -9.898 1.00 58.69 331 GLN A CA 1
ATOM 2669 C C . GLN A 1 331 ? -12.924 3.719 -11.198 1.00 58.69 331 GLN A C 1
ATOM 2671 O O . GLN A 1 331 ? -13.588 4.698 -11.540 1.00 58.69 331 GLN A O 1
ATOM 2676 N N . GLY A 1 332 ? -11.895 3.258 -11.914 1.00 54.75 332 GLY A N 1
ATOM 2677 C CA . GLY A 1 332 ? -11.434 3.864 -13.169 1.00 54.75 332 GLY A CA 1
ATOM 2678 C C . GLY A 1 332 ? -10.559 5.116 -13.015 1.00 54.75 332 GLY A C 1
ATOM 2679 O O . GLY A 1 332 ? -10.328 5.801 -14.010 1.00 54.75 332 GLY A O 1
ATOM 2680 N N . LYS A 1 333 ? -10.086 5.447 -11.804 1.00 57.31 333 LYS A N 1
ATOM 2681 C CA . LYS A 1 333 ? -9.080 6.495 -11.568 1.00 57.31 333 LYS A CA 1
ATOM 2682 C C . LYS A 1 333 ? -8.023 6.002 -10.575 1.00 57.31 333 LYS A C 1
ATOM 2684 O O . LYS A 1 333 ? -8.382 5.554 -9.495 1.00 57.31 333 LYS A O 1
ATOM 2689 N N . GLY A 1 334 ? -6.749 6.164 -10.923 1.00 63.88 334 GLY A N 1
ATOM 2690 C CA . GLY A 1 334 ? -5.623 5.755 -10.077 1.00 63.88 334 GLY A CA 1
ATOM 2691 C C . GLY A 1 334 ? -5.186 4.303 -10.303 1.00 63.88 334 GLY A C 1
ATOM 2692 O O . GLY A 1 334 ? -5.479 3.715 -11.347 1.00 63.88 334 GLY A O 1
ATOM 2693 N N . CYS A 1 335 ? -4.491 3.737 -9.317 1.00 69.88 335 CYS A N 1
ATOM 2694 C CA . CYS A 1 335 ? -3.923 2.386 -9.296 1.00 69.88 335 CYS A CA 1
ATOM 2695 C C . CYS A 1 335 ? -2.682 2.134 -10.176 1.00 69.88 335 CYS A C 1
ATOM 2697 O O . CYS A 1 335 ? -2.534 1.025 -10.700 1.00 69.88 335 CYS A O 1
ATOM 2699 N N . LYS A 1 336 ? -1.737 3.079 -10.317 1.00 82.31 336 LYS A N 1
ATOM 2700 C CA . LYS A 1 336 ? -0.413 2.748 -10.921 1.00 82.31 336 LYS A CA 1
ATOM 2701 C C . LYS A 1 336 ? 0.536 2.124 -9.908 1.00 82.31 336 LYS A C 1
ATOM 2703 O O . LYS A 1 336 ? 1.669 2.557 -9.692 1.00 82.31 336 LYS A O 1
ATOM 2708 N N . THR A 1 337 ? 0.028 1.082 -9.280 1.00 89.38 337 THR A N 1
ATOM 2709 C CA . THR A 1 337 ? 0.776 0.164 -8.438 1.00 89.38 337 THR A CA 1
ATOM 2710 C C . THR A 1 337 ? 0.934 -1.154 -9.199 1.00 89.38 337 THR A C 1
ATOM 2712 O O . THR A 1 337 ? 0.267 -1.368 -10.219 1.00 89.38 337 THR A O 1
ATOM 2715 N N . PRO A 1 338 ? 1.777 -2.087 -8.730 1.00 93.81 338 PRO A N 1
ATOM 2716 C CA . PRO A 1 338 ? 1.965 -3.369 -9.400 1.00 93.81 338 PRO A CA 1
ATOM 2717 C C . PRO A 1 338 ? 0.665 -4.156 -9.625 1.00 93.81 338 PRO A C 1
ATOM 2719 O O . PRO A 1 338 ? 0.556 -4.837 -10.640 1.00 93.81 338 PRO A O 1
ATOM 2722 N N . PHE A 1 339 ? -0.352 -4.008 -8.766 1.00 91.06 339 PHE A N 1
ATOM 2723 C CA . PHE A 1 339 ? -1.661 -4.653 -8.953 1.00 91.06 339 PHE A CA 1
ATOM 2724 C C . PHE A 1 339 ? -2.477 -4.099 -10.129 1.00 91.06 339 PHE A C 1
ATOM 2726 O O . PHE A 1 339 ? -3.429 -4.750 -10.569 1.00 91.06 339 PHE A O 1
ATOM 2733 N N . GLY A 1 340 ? -2.121 -2.917 -10.640 1.00 88.31 340 GLY A N 1
ATOM 2734 C CA . GLY A 1 340 ? -2.938 -2.177 -11.591 1.00 88.31 340 GLY A CA 1
ATOM 2735 C C . GLY A 1 340 ? -4.348 -1.933 -11.049 1.00 88.31 340 GLY A C 1
ATOM 2736 O O . GLY A 1 340 ? -4.584 -1.909 -9.842 1.00 88.31 340 GLY A O 1
ATOM 2737 N N . ASN A 1 341 ? -5.329 -1.815 -11.938 1.00 84.81 341 ASN A N 1
ATOM 2738 C CA . ASN A 1 341 ? -6.718 -1.563 -11.540 1.00 84.81 341 ASN A CA 1
ATOM 2739 C C . ASN A 1 341 ? -7.536 -2.836 -11.238 1.00 84.81 341 ASN A C 1
ATOM 2741 O O . ASN A 1 341 ? -8.763 -2.765 -11.126 1.00 84.81 341 ASN A O 1
ATOM 2745 N N . ARG A 1 342 ? -6.876 -4.002 -11.147 1.00 81.00 342 ARG A N 1
ATOM 2746 C CA . ARG A 1 342 ? -7.482 -5.322 -10.872 1.00 81.00 342 ARG A CA 1
ATOM 2747 C C . ARG A 1 342 ? -8.535 -5.781 -11.897 1.00 81.00 342 ARG A C 1
ATOM 2749 O O . ARG A 1 342 ? -9.243 -6.755 -11.647 1.00 81.00 342 ARG A O 1
ATOM 2756 N N . GLN A 1 343 ? -8.664 -5.091 -13.032 1.00 82.50 343 GLN A N 1
ATOM 2757 C CA . GLN A 1 343 ? -9.700 -5.345 -14.040 1.00 82.50 343 GLN A CA 1
ATOM 2758 C C . GLN A 1 343 ? -9.115 -5.472 -15.444 1.00 82.50 343 GLN A C 1
ATOM 2760 O O . GLN A 1 343 ? -9.345 -6.471 -16.124 1.00 82.50 343 GLN A O 1
ATOM 2765 N N . THR A 1 344 ? -8.389 -4.451 -15.895 1.00 83.31 344 THR A N 1
ATOM 2766 C CA . THR A 1 344 ? -7.932 -4.328 -17.281 1.00 83.31 344 THR A CA 1
ATOM 2767 C C . THR A 1 344 ? -6.422 -4.474 -17.416 1.00 83.31 344 THR A C 1
ATOM 2769 O O . THR A 1 344 ? -5.994 -4.987 -18.446 1.00 83.31 344 THR A O 1
ATOM 2772 N N . PHE A 1 345 ? -5.624 -4.087 -16.413 1.00 89.06 345 PHE A N 1
ATOM 2773 C CA . PHE A 1 345 ? -4.162 -4.210 -16.445 1.00 89.06 345 PHE A CA 1
ATOM 2774 C C . PHE A 1 345 ? -3.557 -4.535 -15.071 1.00 89.06 345 PHE A C 1
ATOM 2776 O O . PHE A 1 345 ? -4.158 -4.277 -14.031 1.00 89.06 345 PHE A O 1
ATOM 2783 N N . GLU A 1 346 ? -2.337 -5.073 -15.104 1.00 92.75 346 GLU A N 1
ATOM 2784 C CA . GLU A 1 346 ? -1.444 -5.317 -13.961 1.00 92.75 346 GLU A CA 1
ATOM 2785 C C . GLU A 1 346 ? -0.032 -4.851 -14.358 1.00 92.75 346 GLU A C 1
ATOM 2787 O O . GLU A 1 346 ? 0.361 -5.017 -15.522 1.00 92.75 346 GLU A O 1
ATOM 2792 N N . LEU A 1 347 ? 0.724 -4.276 -13.419 1.00 95.81 347 LEU A N 1
ATOM 2793 C CA . LEU A 1 347 ? 2.077 -3.740 -13.631 1.00 95.81 347 LEU A CA 1
ATOM 2794 C C . LEU A 1 347 ? 3.183 -4.649 -13.070 1.00 95.81 347 LEU A C 1
ATOM 2796 O O . LEU A 1 347 ? 4.313 -4.204 -12.898 1.00 95.81 347 LEU A O 1
ATOM 2800 N N . ILE A 1 348 ? 2.876 -5.925 -12.830 1.00 97.62 348 ILE A N 1
ATOM 2801 C CA . ILE A 1 348 ? 3.854 -7.013 -12.697 1.00 97.62 348 ILE A CA 1
ATOM 2802 C C . ILE A 1 348 ? 3.916 -7.722 -14.053 1.00 97.62 348 ILE A C 1
ATOM 2804 O O . ILE A 1 348 ? 2.997 -8.466 -14.407 1.00 97.62 348 ILE A O 1
ATOM 2808 N N . GLN A 1 349 ? 4.932 -7.442 -14.867 1.00 97.62 349 GLN A N 1
ATOM 2809 C CA . GLN A 1 349 ? 4.988 -7.913 -16.260 1.00 97.62 349 GLN A CA 1
ATOM 2810 C C . GLN A 1 349 ? 6.416 -8.148 -16.751 1.00 97.62 349 GLN A C 1
ATOM 2812 O O . GLN A 1 349 ? 7.367 -7.619 -16.192 1.00 97.62 349 GLN A O 1
ATOM 2817 N N . THR A 1 350 ? 6.575 -8.897 -17.842 1.00 98.06 350 THR A N 1
ATOM 2818 C CA . THR A 1 350 ? 7.836 -8.890 -18.602 1.00 98.06 350 THR A CA 1
ATOM 2819 C C . THR A 1 350 ? 8.026 -7.554 -19.332 1.00 98.06 350 THR A C 1
ATOM 2821 O O . THR A 1 350 ? 7.027 -6.878 -19.620 1.00 98.06 350 THR A O 1
ATOM 2824 N N . PRO A 1 351 ? 9.269 -7.156 -19.671 1.00 98.19 351 PRO A N 1
ATOM 2825 C CA . PRO A 1 351 ? 9.539 -5.942 -20.444 1.00 98.19 351 PRO A CA 1
ATOM 2826 C C . PRO A 1 351 ? 8.668 -5.802 -21.700 1.00 98.19 351 PRO A C 1
ATOM 2828 O O . PRO A 1 351 ? 8.064 -4.754 -21.934 1.00 98.19 351 PRO A O 1
ATOM 2831 N N . GLU A 1 352 ? 8.529 -6.871 -22.482 1.00 95.94 352 GLU A N 1
ATOM 2832 C CA . GLU A 1 352 ? 7.749 -6.872 -23.717 1.00 95.94 352 GLU A CA 1
ATOM 2833 C C . GLU A 1 352 ? 6.258 -6.675 -23.451 1.00 95.94 352 GLU A C 1
ATOM 2835 O O . GLU A 1 352 ? 5.628 -5.861 -24.127 1.00 95.94 352 GLU A O 1
ATOM 2840 N N . LYS A 1 353 ? 5.690 -7.398 -22.474 1.00 95.31 353 LYS A N 1
ATOM 2841 C CA . LYS A 1 353 ? 4.261 -7.298 -22.140 1.00 95.31 353 LYS A CA 1
ATOM 2842 C C . LYS A 1 353 ? 3.920 -5.928 -21.569 1.00 95.31 353 LYS A C 1
ATOM 2844 O O . LYS A 1 353 ? 2.947 -5.325 -22.010 1.00 95.31 353 LYS A O 1
ATOM 2849 N N . MET A 1 354 ? 4.736 -5.398 -20.653 1.00 96.44 354 MET A N 1
ATOM 2850 C CA . MET A 1 354 ? 4.514 -4.055 -20.107 1.00 96.44 354 MET A CA 1
ATOM 2851 C C . MET A 1 354 ? 4.549 -3.000 -21.219 1.00 96.44 354 MET A C 1
ATOM 2853 O O . MET A 1 354 ? 3.689 -2.125 -21.278 1.00 96.44 354 MET A O 1
ATOM 2857 N N . ALA A 1 355 ? 5.490 -3.118 -22.162 1.00 95.81 355 ALA A N 1
ATOM 2858 C CA . ALA A 1 355 ? 5.608 -2.182 -23.274 1.00 95.81 355 ALA A CA 1
ATOM 2859 C C . ALA A 1 355 ? 4.417 -2.237 -24.248 1.00 95.81 355 ALA A C 1
ATOM 2861 O O . ALA A 1 355 ? 4.213 -1.282 -24.996 1.00 95.81 355 ALA A O 1
ATOM 2862 N N . GLN A 1 356 ? 3.617 -3.309 -24.283 1.00 93.62 356 GLN A N 1
ATOM 2863 C CA . GLN A 1 356 ? 2.422 -3.377 -25.140 1.00 93.62 356 GLN A CA 1
ATOM 2864 C C . GLN A 1 356 ? 1.322 -2.407 -24.695 1.00 93.62 356 GLN A C 1
ATOM 2866 O O . GLN A 1 356 ? 0.517 -1.978 -25.527 1.00 93.62 356 GLN A O 1
ATOM 2871 N N . TYR A 1 357 ? 1.317 -2.000 -23.422 1.00 93.50 357 TYR A N 1
ATOM 2872 C CA . TYR A 1 357 ? 0.338 -1.058 -22.881 1.00 93.50 357 TYR A CA 1
ATOM 2873 C C . TYR A 1 357 ? 0.403 0.339 -23.513 1.00 93.50 357 TYR A C 1
ATOM 2875 O O . TYR A 1 357 ? -0.562 1.084 -23.406 1.00 93.50 357 TYR A O 1
ATOM 2883 N N . VAL A 1 358 ? 1.471 0.705 -24.235 1.00 92.56 358 VAL A N 1
ATOM 2884 C CA . VAL A 1 358 ? 1.514 1.988 -24.972 1.00 92.56 358 VAL A CA 1
ATOM 2885 C C . VAL A 1 358 ? 0.857 1.919 -26.357 1.00 92.56 358 VAL A C 1
ATOM 2887 O O . VAL A 1 358 ? 0.754 2.927 -27.053 1.00 92.56 358 VAL A O 1
ATOM 2890 N N . GLY A 1 359 ? 0.434 0.726 -26.783 1.00 88.62 359 GLY A N 1
ATOM 2891 C CA . GLY A 1 359 ? -0.069 0.453 -28.125 1.00 88.62 359 GLY A CA 1
ATOM 2892 C C . GLY A 1 359 ? -1.477 -0.136 -28.150 1.00 88.62 359 GLY A C 1
ATOM 2893 O O . GLY A 1 359 ? -2.393 0.328 -27.466 1.00 88.62 359 GLY A O 1
ATOM 2894 N N . LYS A 1 360 ? -1.656 -1.149 -29.002 1.00 86.00 360 LYS A N 1
ATOM 2895 C CA . LYS A 1 360 ? -2.889 -1.934 -29.100 1.00 86.00 360 LYS A CA 1
ATOM 2896 C C . LYS A 1 360 ? -2.747 -3.232 -28.318 1.00 86.00 360 LYS A C 1
ATOM 2898 O O . LYS A 1 360 ? -1.672 -3.824 -28.304 1.00 86.00 360 LYS A O 1
ATOM 2903 N N . ASP A 1 361 ? -3.841 -3.674 -27.714 1.00 83.06 361 ASP A N 1
ATOM 2904 C CA . ASP A 1 361 ? -3.947 -5.009 -27.140 1.00 83.06 361 ASP A CA 1
ATOM 2905 C C . ASP A 1 361 ? -3.977 -6.101 -28.228 1.00 83.06 361 ASP A C 1
ATOM 2907 O O . ASP A 1 361 ? -4.010 -5.825 -29.432 1.00 83.06 361 ASP A O 1
ATOM 2911 N N . GLU A 1 362 ? -4.020 -7.362 -27.799 1.00 79.50 362 GLU A N 1
ATOM 2912 C CA . GLU A 1 362 ? -4.098 -8.532 -28.686 1.00 79.50 362 GLU A CA 1
ATOM 2913 C C . GLU A 1 362 ? -5.348 -8.539 -29.587 1.00 79.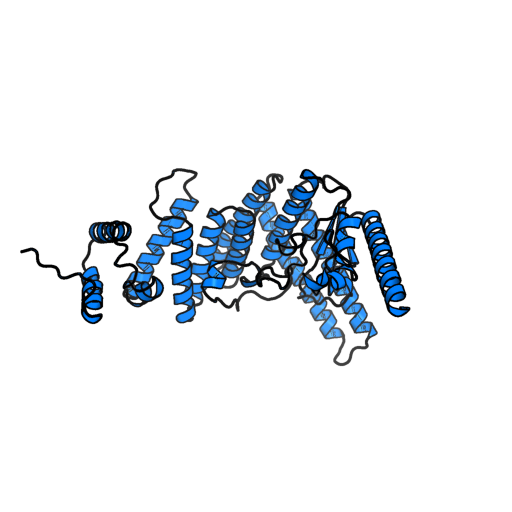50 362 GLU A C 1
ATOM 2915 O O . GLU A 1 362 ? -5.355 -9.169 -30.642 1.00 79.50 362 GLU A O 1
ATOM 2920 N N . LYS A 1 363 ? -6.405 -7.809 -29.204 1.00 83.69 363 LYS A N 1
ATOM 2921 C CA . LYS A 1 363 ? -7.652 -7.656 -29.971 1.00 83.69 363 LYS A CA 1
ATOM 2922 C C . LYS A 1 363 ? -7.614 -6.449 -30.915 1.00 83.69 363 LYS A C 1
ATOM 2924 O O . LYS A 1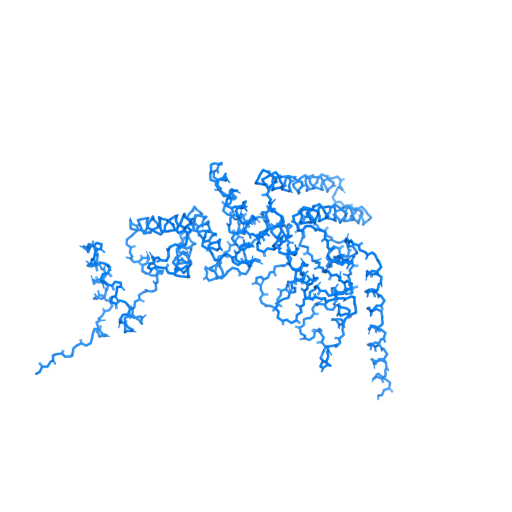 363 ? -8.606 -6.154 -31.578 1.00 83.69 363 LYS A O 1
ATOM 2929 N N . GLY A 1 364 ? -6.488 -5.738 -30.992 1.00 83.69 364 GLY A N 1
ATOM 2930 C CA . GLY A 1 364 ? -6.307 -4.569 -31.846 1.00 83.69 364 GLY A CA 1
ATOM 2931 C C . GLY A 1 364 ? -6.947 -3.278 -31.319 1.00 83.69 364 GLY A C 1
ATOM 2932 O O . GLY A 1 364 ? -6.993 -2.295 -32.075 1.00 83.69 364 GLY A O 1
ATOM 2933 N N . LYS A 1 365 ? -7.414 -3.252 -30.063 1.00 87.06 365 LYS A N 1
ATOM 2934 C CA . LYS A 1 365 ? -7.968 -2.067 -29.390 1.00 87.06 365 LYS A CA 1
ATOM 2935 C C . LYS A 1 365 ? -6.859 -1.276 -28.704 1.00 87.06 365 LYS A C 1
ATOM 2937 O O . LYS A 1 365 ? -5.968 -1.856 -28.092 1.00 87.06 365 LYS A O 1
ATOM 2942 N N . TRP A 1 366 ? -6.908 0.050 -28.788 1.00 89.19 366 TRP A N 1
ATOM 2943 C CA . TRP A 1 366 ? -5.912 0.905 -28.149 1.00 89.19 366 TRP A CA 1
ATOM 2944 C C . TRP A 1 366 ? -6.036 0.911 -26.626 1.00 89.19 366 TRP A C 1
ATOM 2946 O O . TRP A 1 366 ? -7.136 0.960 -26.077 1.00 89.19 366 TRP A O 1
ATOM 2956 N N . TRP A 1 367 ? -4.894 0.925 -25.942 1.00 89.50 367 TRP A N 1
ATOM 2957 C CA . TRP A 1 367 ? -4.863 1.006 -24.485 1.00 89.50 367 TRP A CA 1
ATOM 2958 C C . TRP A 1 367 ? -5.333 2.352 -23.942 1.00 89.50 367 TRP A C 1
ATOM 2960 O O . TRP A 1 367 ? -6.077 2.350 -22.970 1.00 89.50 367 TRP A O 1
ATOM 2970 N N . HIS A 1 368 ? -5.030 3.474 -24.604 1.00 87.88 368 HIS A N 1
ATOM 2971 C CA . HIS A 1 368 ? -5.522 4.793 -24.173 1.00 87.88 368 HIS A CA 1
ATOM 2972 C C . HIS A 1 368 ? -7.060 4.915 -24.218 1.00 87.88 368 HIS A C 1
ATOM 2974 O O . HIS A 1 368 ? -7.632 5.764 -23.548 1.00 87.88 368 HIS A O 1
ATOM 2980 N N . GLU A 1 369 ? -7.759 4.075 -24.988 1.00 87.50 369 GLU A N 1
ATOM 2981 C CA . GLU A 1 369 ? -9.231 4.041 -24.979 1.00 87.50 369 GLU A CA 1
ATOM 2982 C C . GLU A 1 369 ? -9.794 3.292 -23.764 1.00 87.50 369 GLU A C 1
ATOM 2984 O O . GLU A 1 369 ? -10.970 3.440 -23.437 1.00 87.50 369 GLU A O 1
ATOM 2989 N N . LYS A 1 370 ? -8.991 2.419 -23.145 1.00 84.12 370 LYS A N 1
ATOM 2990 C CA . LYS A 1 370 ? -9.359 1.679 -21.933 1.00 84.12 370 LYS A CA 1
ATOM 2991 C C . LYS A 1 370 ? -8.899 2.423 -20.684 1.00 84.12 370 LYS A C 1
ATOM 2993 O O . LYS A 1 370 ? -9.679 2.593 -19.762 1.00 84.12 370 LYS A O 1
ATOM 2998 N N . GLU A 1 371 ? -7.649 2.874 -20.706 1.00 86.31 371 GLU A N 1
ATOM 2999 C CA . GLU A 1 371 ? -6.932 3.523 -19.614 1.00 86.31 371 GLU A CA 1
ATOM 3000 C C . GLU A 1 371 ? -6.228 4.777 -20.169 1.00 86.31 371 GLU A C 1
ATOM 3002 O O . GLU A 1 371 ? -5.082 4.694 -20.620 1.00 86.31 371 GLU A O 1
ATOM 3007 N N . PRO A 1 372 ? -6.899 5.945 -20.199 1.00 84.50 372 PRO A N 1
ATOM 3008 C CA . PRO A 1 372 ? -6.416 7.137 -20.909 1.00 84.50 372 PRO A CA 1
ATOM 3009 C C . PRO A 1 372 ? -5.017 7.628 -20.530 1.00 84.50 372 PRO A C 1
ATOM 3011 O O . PRO A 1 372 ? -4.305 8.157 -21.383 1.00 84.50 372 PRO A O 1
ATOM 3014 N N . HIS A 1 373 ? -4.608 7.447 -19.274 1.00 84.44 373 HIS A N 1
ATOM 3015 C CA . HIS A 1 373 ? -3.334 7.961 -18.759 1.00 84.44 373 HIS A CA 1
ATOM 3016 C C . HIS A 1 373 ? -2.208 6.918 -18.736 1.00 84.44 373 HIS A C 1
ATOM 3018 O O . HIS A 1 373 ? -1.036 7.292 -18.800 1.00 84.44 373 HIS A O 1
ATOM 3024 N N . LEU A 1 374 ? -2.551 5.625 -18.763 1.00 87.94 374 LEU A N 1
ATOM 3025 C CA . LEU A 1 374 ? -1.597 4.526 -18.611 1.00 87.94 374 LEU A CA 1
ATOM 3026 C C . LEU A 1 374 ? -0.465 4.557 -19.659 1.00 87.94 374 LEU A C 1
ATOM 3028 O O . LEU A 1 374 ? 0.700 4.481 -19.267 1.00 87.94 374 LEU A O 1
ATOM 3032 N N . PRO A 1 375 ? -0.726 4.730 -20.975 1.00 89.94 375 PRO A N 1
ATOM 3033 C CA . PRO A 1 375 ? 0.352 4.817 -21.961 1.00 89.94 375 PRO A CA 1
ATOM 3034 C C . PRO A 1 375 ? 1.362 5.928 -21.667 1.00 89.94 375 PRO A C 1
ATOM 3036 O O . PRO A 1 375 ? 2.563 5.710 -21.791 1.00 89.94 375 PRO A O 1
ATOM 3039 N N . MET A 1 376 ? 0.890 7.114 -21.273 1.00 86.06 376 MET A N 1
ATOM 3040 C CA . MET A 1 376 ? 1.754 8.276 -21.044 1.00 86.06 376 MET A CA 1
ATOM 3041 C C . MET A 1 376 ? 2.650 8.097 -19.820 1.00 86.06 376 MET A C 1
ATOM 3043 O O . MET A 1 376 ? 3.813 8.504 -19.837 1.00 86.06 376 MET A O 1
ATOM 3047 N N . GLU A 1 377 ? 2.128 7.458 -18.781 1.00 87.81 377 GLU A N 1
ATOM 3048 C CA . GLU A 1 377 ? 2.874 7.157 -17.560 1.00 87.81 377 GLU A CA 1
ATOM 3049 C C . GLU A 1 377 ? 3.946 6.106 -17.814 1.00 87.81 377 GLU A C 1
ATOM 3051 O O . GLU A 1 377 ? 5.097 6.288 -17.431 1.00 87.81 377 GLU A O 1
ATOM 3056 N N . LEU A 1 378 ? 3.616 5.055 -18.563 1.00 93.00 378 LEU A N 1
ATOM 3057 C CA . LEU A 1 378 ? 4.562 3.989 -18.886 1.00 93.00 378 LEU A CA 1
ATOM 3058 C C . LEU A 1 378 ? 5.699 4.440 -19.812 1.00 93.00 378 LEU A C 1
ATOM 3060 O O . LEU A 1 378 ? 6.775 3.836 -19.800 1.00 93.00 378 LEU A O 1
ATOM 3064 N N . LEU A 1 379 ? 5.493 5.512 -20.584 1.00 93.12 379 LEU A N 1
ATOM 3065 C CA . LEU A 1 379 ? 6.542 6.164 -21.374 1.00 93.12 379 LEU A CA 1
ATOM 3066 C C . LEU A 1 379 ? 7.525 6.971 -20.520 1.00 93.12 379 LEU A C 1
ATOM 3068 O O . LEU A 1 379 ? 8.674 7.156 -20.930 1.00 93.12 379 LEU A O 1
ATOM 3072 N N . THR A 1 380 ? 7.095 7.428 -19.345 1.00 91.94 380 THR A N 1
ATOM 3073 C CA . THR A 1 380 ? 7.874 8.298 -18.461 1.00 91.94 380 THR A CA 1
ATOM 3074 C C . THR A 1 380 ? 8.210 7.549 -17.182 1.00 91.94 380 THR A C 1
ATOM 3076 O O . THR A 1 380 ? 7.454 7.559 -16.216 1.00 91.94 380 THR A O 1
ATOM 3079 N N . PHE A 1 381 ? 9.364 6.887 -17.179 1.00 95.25 381 PHE A N 1
ATOM 3080 C CA . PHE A 1 381 ? 9.782 6.028 -16.076 1.00 95.25 381 PHE A CA 1
ATOM 3081 C C . PHE A 1 381 ? 11.223 6.301 -15.640 1.00 95.25 381 PHE A C 1
ATOM 3083 O O . PHE A 1 381 ? 12.088 6.660 -16.446 1.00 95.25 381 PHE A O 1
ATOM 3090 N N . THR A 1 382 ? 11.500 6.043 -14.364 1.00 95.12 382 THR A N 1
ATOM 3091 C CA . THR A 1 382 ? 12.849 6.027 -13.789 1.00 95.12 382 THR A CA 1
ATOM 3092 C C . THR A 1 382 ? 13.139 4.658 -13.184 1.00 95.12 382 THR A C 1
ATOM 3094 O O . THR A 1 382 ? 12.239 3.980 -12.689 1.00 95.12 382 THR A O 1
ATOM 3097 N N . HIS A 1 383 ? 14.396 4.223 -13.228 1.00 96.31 383 HIS A N 1
ATOM 3098 C CA . HIS A 1 383 ? 14.792 2.999 -12.537 1.00 96.31 383 HIS A CA 1
ATOM 3099 C C . HIS A 1 383 ? 14.764 3.239 -11.024 1.00 96.31 383 HIS A C 1
ATOM 3101 O O . HIS A 1 383 ? 15.342 4.222 -10.545 1.00 96.31 383 HIS A O 1
ATOM 3107 N N . LEU A 1 384 ? 14.109 2.341 -10.289 1.00 95.12 384 LEU A N 1
ATOM 3108 C CA . LEU A 1 384 ? 14.104 2.343 -8.831 1.00 95.12 384 LEU A CA 1
ATOM 3109 C C . LEU A 1 384 ? 15.118 1.346 -8.281 1.00 95.12 384 LEU A C 1
ATOM 3111 O O . LEU A 1 384 ? 16.053 1.747 -7.591 1.00 95.12 384 LEU A O 1
ATOM 3115 N N . LEU A 1 385 ? 14.925 0.057 -8.570 1.00 96.06 385 LEU A N 1
ATOM 3116 C CA . LEU A 1 385 ? 15.682 -1.049 -7.979 1.00 96.06 385 LEU A CA 1
ATOM 3117 C C . LEU A 1 385 ? 15.785 -2.239 -8.939 1.00 96.06 385 LEU A C 1
ATOM 3119 O O . LEU A 1 385 ? 14.997 -2.364 -9.875 1.00 96.06 385 LEU A O 1
ATOM 3123 N N . GLY A 1 386 ? 16.708 -3.156 -8.649 1.00 96.81 386 GLY A N 1
ATOM 3124 C CA . GLY A 1 386 ? 16.855 -4.428 -9.354 1.00 96.81 386 GLY A CA 1
ATOM 3125 C C . GLY A 1 386 ? 17.757 -4.352 -10.588 1.00 96.81 386 GLY A C 1
ATOM 3126 O O . GLY A 1 386 ? 18.698 -3.562 -10.663 1.00 96.81 386 GLY A O 1
ATOM 3127 N N . ASN A 1 387 ? 17.494 -5.218 -11.557 1.00 97.81 387 ASN A N 1
ATOM 3128 C CA . ASN A 1 387 ? 18.349 -5.468 -12.701 1.00 97.81 387 ASN A CA 1
ATOM 3129 C C . ASN A 1 387 ? 18.202 -4.387 -13.788 1.00 97.81 387 ASN A C 1
ATOM 3131 O O . ASN A 1 387 ? 17.176 -4.249 -14.461 1.00 97.81 387 ASN A O 1
ATOM 3135 N N . LEU A 1 388 ? 19.280 -3.636 -14.017 1.00 98.06 388 LEU A N 1
ATOM 3136 C CA . LEU A 1 388 ? 19.329 -2.599 -15.050 1.00 98.06 388 LEU A CA 1
ATOM 3137 C C . LEU A 1 388 ? 19.163 -3.147 -16.478 1.00 98.06 388 LEU A C 1
ATOM 3139 O O . LEU A 1 388 ? 18.745 -2.389 -17.353 1.00 98.06 388 LEU A O 1
ATOM 3143 N N . ALA A 1 389 ? 19.480 -4.419 -16.740 1.00 98.25 389 ALA A N 1
ATOM 3144 C CA . ALA A 1 389 ? 19.282 -5.039 -18.050 1.00 98.25 389 ALA A CA 1
ATOM 3145 C C . ALA A 1 389 ? 17.792 -5.112 -18.411 1.00 98.25 389 ALA A C 1
ATOM 3147 O O . ALA A 1 389 ? 17.420 -4.606 -19.465 1.00 98.25 389 ALA A O 1
ATOM 3148 N N . LEU A 1 390 ? 16.928 -5.563 -17.494 1.00 98.50 390 LEU A N 1
ATOM 3149 C CA . LEU A 1 390 ? 15.472 -5.588 -17.706 1.00 98.50 390 LEU A CA 1
ATOM 3150 C C . LEU A 1 390 ? 14.904 -4.185 -17.964 1.00 98.50 390 LEU A C 1
ATOM 3152 O O . LEU A 1 390 ? 14.042 -3.987 -18.818 1.00 98.50 390 LEU A O 1
ATOM 3156 N N . THR A 1 391 ? 15.433 -3.170 -17.275 1.00 98.38 391 THR A N 1
ATOM 3157 C CA . THR A 1 391 ? 15.038 -1.772 -17.522 1.00 98.38 391 THR A CA 1
ATOM 3158 C C . THR A 1 391 ? 15.452 -1.294 -18.919 1.00 98.38 391 THR A C 1
ATOM 3160 O O . THR A 1 391 ? 14.726 -0.533 -19.564 1.00 98.38 391 THR A O 1
ATOM 3163 N N . LYS A 1 392 ? 16.624 -1.723 -19.408 1.00 98.25 392 LYS A N 1
ATOM 3164 C CA . LYS A 1 392 ? 17.080 -1.431 -20.776 1.00 98.25 392 LYS A CA 1
ATOM 3165 C C . LYS A 1 392 ? 16.226 -2.168 -21.807 1.00 98.25 392 LYS A C 1
ATOM 3167 O O . LYS A 1 392 ? 15.805 -1.541 -22.771 1.00 98.25 392 LYS A O 1
ATOM 3172 N N . GLU A 1 393 ? 15.921 -3.441 -21.582 1.00 98.38 393 GLU A N 1
ATOM 3173 C CA . GLU A 1 393 ? 15.034 -4.238 -22.439 1.00 98.38 393 GLU A CA 1
ATOM 3174 C C . GLU A 1 393 ? 13.658 -3.583 -22.573 1.00 98.38 393 GLU A C 1
ATOM 3176 O O . GLU A 1 393 ? 13.178 -3.383 -23.688 1.00 98.38 393 GLU A O 1
ATOM 3181 N N . TYR A 1 394 ? 13.078 -3.121 -21.462 1.00 98.38 394 TYR A N 1
ATOM 3182 C CA . TYR A 1 394 ? 11.808 -2.395 -21.475 1.00 98.38 394 TYR A CA 1
ATOM 3183 C C . TYR A 1 394 ? 11.881 -1.115 -22.315 1.00 98.38 394 TYR A C 1
ATOM 3185 O O . TYR A 1 394 ? 11.008 -0.853 -23.145 1.00 98.38 394 TYR A O 1
ATOM 3193 N N . ARG A 1 395 ? 12.965 -0.340 -22.175 1.00 97.81 395 ARG A N 1
ATOM 3194 C CA . ARG A 1 395 ? 13.200 0.862 -22.990 1.00 97.81 395 ARG A CA 1
ATOM 3195 C C . ARG A 1 395 ? 13.260 0.542 -24.485 1.00 97.81 395 ARG A C 1
ATOM 3197 O O . ARG A 1 395 ? 12.695 1.286 -25.287 1.00 97.81 395 ARG A O 1
ATOM 3204 N N . GLU A 1 396 ? 13.943 -0.532 -24.868 1.00 97.50 396 GLU A N 1
ATOM 3205 C CA . GLU A 1 396 ? 14.043 -0.944 -26.272 1.00 97.50 396 GLU A CA 1
ATOM 3206 C C . GLU A 1 396 ? 12.710 -1.487 -26.809 1.00 97.50 396 GLU A C 1
ATOM 3208 O O . GLU A 1 396 ? 12.312 -1.148 -27.928 1.00 97.50 396 GLU A O 1
ATOM 3213 N N . ALA A 1 397 ? 11.961 -2.240 -25.998 1.00 96.69 397 ALA A N 1
ATOM 3214 C CA . ALA A 1 397 ? 10.617 -2.702 -26.337 1.00 96.69 397 ALA A CA 1
ATOM 3215 C C . ALA A 1 397 ? 9.651 -1.526 -26.577 1.00 96.69 397 ALA A C 1
ATOM 3217 O O . ALA A 1 397 ? 8.935 -1.505 -27.584 1.00 96.69 397 ALA A O 1
ATOM 3218 N N . LEU A 1 398 ? 9.688 -0.495 -25.723 1.00 95.50 398 LEU A N 1
ATOM 3219 C CA . LEU A 1 398 ? 8.918 0.737 -25.913 1.00 95.50 398 LEU A CA 1
ATOM 3220 C C . LEU A 1 398 ? 9.276 1.445 -27.222 1.00 95.50 398 LEU A C 1
ATOM 3222 O O . LEU A 1 398 ? 8.383 1.771 -28.006 1.00 95.50 398 LEU A O 1
ATOM 3226 N N . LYS A 1 399 ? 10.571 1.651 -27.501 1.00 94.44 399 LYS A N 1
ATOM 3227 C CA . LYS A 1 399 ? 11.026 2.275 -28.757 1.00 94.44 399 LYS A CA 1
ATOM 3228 C C . LYS A 1 399 ? 10.502 1.521 -29.976 1.00 94.44 399 LYS A C 1
ATOM 3230 O O . LYS A 1 399 ? 10.003 2.142 -30.913 1.00 94.44 399 LYS A O 1
ATOM 3235 N N . LYS A 1 400 ? 10.576 0.187 -29.961 1.00 92.44 400 LYS A N 1
ATOM 3236 C CA . LYS A 1 400 ? 10.065 -0.661 -31.046 1.00 92.44 400 LYS A CA 1
ATOM 3237 C C . LYS A 1 400 ? 8.563 -0.456 -31.262 1.00 92.44 400 LYS A C 1
ATOM 3239 O O . LYS A 1 400 ? 8.138 -0.275 -32.406 1.00 92.44 400 LYS A O 1
ATOM 3244 N N . ASN A 1 401 ? 7.779 -0.433 -30.185 1.00 89.62 401 ASN A N 1
ATOM 3245 C CA . ASN A 1 401 ? 6.333 -0.219 -30.255 1.00 89.62 401 ASN A CA 1
ATOM 3246 C C . ASN A 1 401 ? 5.988 1.183 -30.775 1.00 89.62 401 ASN A C 1
ATOM 3248 O O . ASN A 1 401 ? 5.153 1.312 -31.670 1.00 89.62 401 ASN A O 1
ATOM 3252 N N . LEU A 1 402 ? 6.684 2.221 -30.307 1.00 90.12 402 LEU A N 1
ATOM 3253 C CA . LEU A 1 402 ? 6.499 3.595 -30.782 1.00 90.12 402 LEU A CA 1
ATOM 3254 C C . LEU A 1 402 ? 6.838 3.754 -32.268 1.00 90.12 402 LEU A C 1
ATOM 3256 O O . LEU A 1 402 ? 6.063 4.355 -33.009 1.00 90.12 402 LEU A O 1
ATOM 3260 N N . ILE A 1 403 ? 7.951 3.176 -32.737 1.00 89.50 403 ILE A N 1
ATOM 3261 C CA . ILE A 1 403 ? 8.331 3.203 -34.160 1.00 89.50 403 ILE A CA 1
ATOM 3262 C C . ILE A 1 403 ? 7.268 2.507 -35.016 1.00 89.50 403 ILE A C 1
ATOM 3264 O O . ILE A 1 403 ? 6.922 2.996 -36.092 1.00 89.50 403 ILE A O 1
ATOM 3268 N N . PHE A 1 404 ? 6.739 1.370 -34.557 1.00 85.69 404 PHE A N 1
ATOM 3269 C CA . PHE A 1 404 ? 5.671 0.660 -35.260 1.00 85.69 404 PHE A CA 1
ATOM 3270 C C . PHE A 1 404 ? 4.392 1.504 -35.368 1.00 85.69 404 PHE A C 1
ATOM 3272 O O . PHE A 1 404 ? 3.801 1.588 -36.448 1.00 85.69 404 PHE A O 1
ATOM 3279 N N . ILE A 1 405 ? 3.993 2.164 -34.276 1.00 85.06 405 ILE A N 1
ATOM 3280 C CA . ILE A 1 405 ? 2.838 3.072 -34.239 1.00 85.06 405 ILE A CA 1
ATOM 3281 C C . ILE A 1 405 ? 3.051 4.253 -35.195 1.00 85.06 405 ILE A C 1
ATOM 3283 O O . ILE A 1 405 ? 2.188 4.522 -36.034 1.00 85.06 405 ILE A O 1
ATOM 3287 N N . ALA A 1 406 ? 4.216 4.905 -35.131 1.00 85.00 406 ALA A N 1
ATOM 3288 C CA . ALA A 1 406 ? 4.556 6.048 -35.973 1.00 85.00 406 ALA A CA 1
ATOM 3289 C C . ALA A 1 406 ? 4.543 5.691 -37.467 1.00 85.00 406 ALA A C 1
ATOM 3291 O O . ALA A 1 406 ? 3.905 6.382 -38.256 1.00 85.00 406 ALA A O 1
ATOM 3292 N N . LYS A 1 407 ? 5.160 4.565 -37.860 1.00 83.19 407 LYS A N 1
ATOM 3293 C CA . LYS A 1 407 ? 5.162 4.097 -39.259 1.00 83.19 407 LYS A CA 1
ATOM 3294 C C . LYS A 1 407 ? 3.755 3.855 -39.800 1.00 83.19 407 LYS A C 1
ATOM 3296 O O . LYS A 1 407 ? 3.482 4.201 -40.947 1.00 83.19 407 LYS A O 1
ATOM 3301 N N . LYS A 1 408 ? 2.855 3.280 -38.993 1.00 76.19 408 LYS A N 1
ATOM 3302 C CA . LYS A 1 408 ? 1.449 3.121 -39.391 1.00 76.19 408 LYS A CA 1
ATOM 3303 C C . LYS A 1 408 ? 0.773 4.473 -39.587 1.00 76.19 408 LYS A C 1
ATOM 3305 O O . LYS A 1 408 ? 0.131 4.657 -40.614 1.00 76.19 408 LYS A O 1
ATOM 3310 N N . ALA A 1 409 ? 0.943 5.410 -38.654 1.00 76.88 409 ALA A N 1
ATOM 3311 C CA . ALA A 1 409 ? 0.363 6.747 -38.773 1.00 76.88 409 ALA A CA 1
ATOM 3312 C C . ALA A 1 409 ? 0.836 7.469 -40.050 1.00 76.88 409 ALA A C 1
ATOM 3314 O O . ALA A 1 409 ? 0.020 8.051 -40.758 1.00 76.88 409 ALA A O 1
ATOM 3315 N N . SER A 1 410 ? 2.122 7.355 -40.403 1.00 69.94 410 SER A N 1
ATOM 3316 C CA . SER A 1 410 ? 2.670 7.927 -41.641 1.00 69.94 410 SER A CA 1
ATOM 3317 C C . SER A 1 410 ? 2.121 7.278 -42.917 1.00 69.94 410 SER A C 1
ATOM 3319 O O . SER A 1 410 ? 1.969 7.969 -43.918 1.00 69.94 410 SER A O 1
ATOM 3321 N N . LEU A 1 411 ? 1.816 5.972 -42.909 1.00 67.69 411 LEU A N 1
ATOM 3322 C CA . LEU A 1 411 ? 1.171 5.315 -44.054 1.00 67.69 411 LEU A CA 1
ATOM 3323 C C . LEU A 1 411 ? -0.260 5.825 -44.274 1.00 67.69 411 LEU A C 1
ATOM 3325 O O . LEU A 1 411 ? -0.634 6.054 -45.415 1.00 67.69 411 LEU A O 1
ATOM 3329 N N . PHE A 1 412 ? -1.030 6.022 -43.199 1.00 60.88 412 PHE A N 1
ATOM 3330 C CA . PHE A 1 412 ? -2.403 6.537 -43.280 1.00 60.88 412 PHE A CA 1
ATOM 3331 C C . PHE A 1 412 ? -2.478 8.026 -43.636 1.00 60.88 412 PHE A C 1
ATOM 3333 O O . PHE A 1 412 ? -3.486 8.461 -44.170 1.00 60.88 412 PHE A O 1
ATOM 3340 N N . ALA A 1 413 ? -1.438 8.811 -43.342 1.00 59.16 413 ALA A N 1
ATOM 3341 C CA . ALA A 1 413 ? -1.383 10.228 -43.705 1.00 59.16 413 ALA A CA 1
ATOM 3342 C C . ALA A 1 413 ? -1.017 10.473 -45.184 1.00 59.16 413 ALA A C 1
ATOM 3344 O O . ALA A 1 413 ? -1.214 11.577 -45.682 1.00 59.16 413 ALA A O 1
ATOM 3345 N N . ASN A 1 414 ? -0.470 9.463 -45.872 1.00 52.72 414 ASN A N 1
ATOM 3346 C CA . ASN A 1 414 ? -0.052 9.530 -47.279 1.00 52.72 414 ASN A CA 1
ATOM 3347 C C . ASN A 1 414 ? -1.046 8.848 -48.245 1.00 52.72 414 ASN A C 1
ATOM 3349 O O . ASN A 1 414 ? -0.733 8.672 -49.424 1.00 52.72 414 ASN A O 1
ATOM 3353 N N . THR A 1 415 ? -2.214 8.450 -47.742 1.00 47.12 415 THR A N 1
ATOM 3354 C CA . THR A 1 415 ? -3.379 7.945 -48.489 1.00 47.12 415 THR A CA 1
ATOM 3355 C C . THR A 1 415 ? -4.544 8.881 -48.264 1.00 47.12 415 THR A C 1
ATOM 3357 O O . THR A 1 415 ? -5.263 9.166 -49.244 1.00 47.12 415 THR A O 1
#

Secondary structure (DSSP, 8-state):
------GGG--HHHHHHHHHHGGG--HHHHHHHHHHHHH-TTGGGTSPPHHHHHHHS-HHHHHHHHHHHHHHHHHHHH-SS----SS-HHHHHHHHHHHHHHHHHTT-HHHHHHHHHHHHHHHHHH--HHHHHHHHHHHHHHHTT--HHHHHHHHHHHHHHHHHHHHHTTPPPPPHHHHHHHHHHHHHHHHHHHHHHHHHHHHT-SS--HHHHHHHHHHHHHHHHHHHHHHHHHHHHHH-S-SS-EEEEE-HHHHHT---TT--B-EEEEESS--HHHHHHHHHHHHHHHHHHHTTT---GGGGT-HHHHHHT----SSPP-S-BPPS-BTTB---STTTTSSS--SEE-HHHHHHTTSB-TTS-BGGGTSSSHHHHHHS-EEEEE-HHHHHHHHHHHHHHHHHHHHHHHHHHT-

Radius of gyration: 26.53 Å; chains: 1; bounding box: 85×57×77 Å